Protein AF-A0A7W4QBT4-F1 (afdb_monomer)

Radius of gyration: 27.65 Å; Cα contacts (8 Å, |Δi|>4): 682; chains: 1; bounding box: 64×71×73 Å

Organism: NCBI:txid2759166

Sequence (451 aa):
MSYHVKLGWKIFASLSPQGAEKTARSNPLFNIKGGRSFLRTLGGNPRAPYEPTTVEPTKNFHSALRSSKIELGIEGKQLSFTMPFDQMQQRLQVTIGLRKYFSCICASVKLQEFSVDDLATIFEFQDLKAHKALFGIISEILAVITSGNIAKKKLSGYPKIFPVVQVTDLGVQAGDVLHSLVEILTRHPIDERDVVDSVLEKNKSHKIDSTLVLIDKQGVLSYLPPGCTRYQADGNLQRFQNASSLLEFANAIRQDIRAGLTFESRIDRIVNDAKYFLPDSISSQKMWELLVQELSMQYELEQEGKLHLSPGITAALPSQHNSVLVQQFFSKEISMGDKYNVTGQVGAVGPNSRAERNIFNQVLQQAASTIDLPALALELAMLRNSMREQATEIEHDQAVVSIGAAESAAKQQNGVDALEHLKSAGKWAFDVATTIGATIAAAAIQTAIGL

Structure (mmCIF, N/CA/C/O backbone):
data_AF-A0A7W4QBT4-F1
#
_entry.id   AF-A0A7W4QBT4-F1
#
loop_
_atom_site.group_PDB
_atom_site.id
_atom_site.type_symbol
_atom_site.label_atom_id
_atom_site.label_alt_id
_atom_site.label_comp_id
_atom_site.label_asym_id
_atom_site.label_entity_id
_atom_site.label_seq_id
_atom_site.pdbx_PDB_ins_code
_atom_site.Cartn_x
_atom_site.Cartn_y
_atom_site.Cartn_z
_atom_site.occupancy
_atom_site.B_iso_or_equiv
_atom_site.auth_seq_id
_atom_site.auth_comp_id
_atom_site.auth_asym_id
_atom_site.auth_atom_id
_atom_site.pdbx_PDB_model_num
ATOM 1 N N . MET A 1 1 ? 29.213 -5.274 -0.316 1.00 60.09 1 MET A N 1
ATOM 2 C CA . MET A 1 1 ? 28.010 -5.197 -1.171 1.00 60.09 1 MET A CA 1
ATOM 3 C C . MET A 1 1 ? 26.983 -4.519 -0.309 1.00 60.09 1 MET A C 1
ATOM 5 O O . MET A 1 1 ? 26.934 -4.913 0.833 1.00 60.09 1 MET A O 1
ATOM 9 N N . SER A 1 2 ? 26.281 -3.475 -0.727 1.00 84.50 2 SER A N 1
ATOM 10 C CA . SER A 1 2 ? 25.286 -2.871 0.163 1.00 84.50 2 SER A CA 1
ATOM 11 C C . SER A 1 2 ? 24.051 -2.488 -0.630 1.00 84.50 2 SER A C 1
ATOM 13 O O . SER A 1 2 ? 24.105 -1.674 -1.547 1.00 84.50 2 SER A O 1
ATOM 15 N N . TYR A 1 3 ? 22.931 -3.108 -0.284 1.00 92.06 3 TYR A N 1
ATOM 16 C CA . TYR A 1 3 ? 21.610 -2.690 -0.715 1.00 92.06 3 TYR A CA 1
ATOM 17 C C . TYR A 1 3 ? 21.045 -1.752 0.339 1.00 92.06 3 TYR A C 1
ATOM 19 O O . TYR A 1 3 ? 21.098 -2.067 1.529 1.00 92.06 3 TYR A O 1
ATOM 27 N N . HIS A 1 4 ? 20.462 -0.633 -0.079 1.00 94.75 4 HIS A N 1
ATOM 28 C CA . HIS A 1 4 ? 19.592 0.138 0.803 1.00 94.75 4 HIS A CA 1
ATOM 29 C C . HIS A 1 4 ? 18.168 -0.398 0.722 1.00 94.75 4 HIS A C 1
ATOM 31 O O . HIS A 1 4 ? 17.613 -0.574 -0.365 1.00 94.75 4 HIS A O 1
ATOM 37 N N . VAL A 1 5 ? 17.577 -0.656 1.884 1.00 95.88 5 VAL A N 1
ATOM 38 C CA . VAL A 1 5 ? 16.282 -1.316 2.009 1.00 95.88 5 VAL A CA 1
ATOM 39 C C . VAL A 1 5 ? 15.325 -0.430 2.787 1.00 95.88 5 VAL A C 1
ATOM 41 O O . VAL A 1 5 ? 15.594 -0.022 3.918 1.00 95.88 5 VAL A O 1
ATOM 44 N N . LYS A 1 6 ? 14.153 -0.191 2.198 1.00 97.06 6 LYS A N 1
ATOM 45 C CA . LYS A 1 6 ? 12.983 0.344 2.899 1.00 97.06 6 LYS A CA 1
ATOM 46 C C . LYS A 1 6 ? 11.958 -0.767 3.030 1.00 97.06 6 LYS A C 1
ATOM 48 O O . LYS A 1 6 ? 11.291 -1.126 2.060 1.00 97.06 6 LYS A O 1
ATOM 53 N N . LEU A 1 7 ? 11.841 -1.300 4.240 1.00 97.50 7 LEU A N 1
ATOM 54 C CA . LEU A 1 7 ? 10.907 -2.365 4.585 1.00 97.50 7 LEU A CA 1
ATOM 55 C C . LEU A 1 7 ? 9.687 -1.795 5.313 1.00 97.50 7 LEU A C 1
ATOM 57 O O . LEU A 1 7 ? 9.794 -0.946 6.200 1.00 97.50 7 LEU A O 1
ATOM 61 N N . GLY A 1 8 ? 8.512 -2.291 4.959 1.00 98.06 8 GLY A N 1
ATOM 62 C CA . GLY A 1 8 ? 7.280 -2.035 5.680 1.00 98.06 8 GLY A CA 1
ATOM 63 C C . GLY A 1 8 ? 6.274 -3.165 5.522 1.00 98.06 8 GLY A C 1
ATOM 64 O O . GLY A 1 8 ? 6.504 -4.137 4.807 1.00 98.06 8 GLY A O 1
ATOM 65 N N . TRP A 1 9 ? 5.126 -3.006 6.174 1.00 98.62 9 TRP A N 1
ATOM 66 C CA . TRP A 1 9 ? 4.024 -3.962 6.134 1.00 98.62 9 TRP A CA 1
ATOM 67 C C . TRP A 1 9 ? 2.677 -3.254 6.052 1.00 98.62 9 TRP A C 1
ATOM 69 O O . TRP A 1 9 ? 2.470 -2.202 6.663 1.00 98.62 9 TRP A O 1
ATOM 79 N N . LYS A 1 10 ? 1.738 -3.873 5.339 1.00 98.50 10 LYS A N 1
ATOM 80 C CA . LYS A 1 10 ? 0.303 -3.588 5.405 1.00 98.50 10 LYS A CA 1
ATOM 81 C C . LYS A 1 10 ? -0.363 -4.691 6.212 1.00 98.50 10 LYS A C 1
ATOM 83 O O . LYS A 1 10 ? -0.276 -5.861 5.846 1.00 98.50 10 LYS A O 1
ATOM 88 N N . ILE A 1 11 ? -0.979 -4.329 7.332 1.00 98.50 11 ILE A N 1
ATOM 89 C CA . ILE A 1 11 ? -1.461 -5.294 8.322 1.00 98.50 11 ILE A CA 1
ATOM 90 C C . ILE A 1 11 ? -2.950 -5.080 8.544 1.00 98.50 11 ILE A C 1
ATOM 92 O O . ILE A 1 11 ? -3.356 -4.041 9.058 1.00 98.50 11 ILE A O 1
ATOM 96 N N . PHE A 1 12 ? -3.755 -6.071 8.179 1.00 97.75 12 PHE A N 1
ATOM 97 C CA . PHE A 1 12 ? -5.210 -5.998 8.216 1.00 97.75 12 PHE A CA 1
ATOM 98 C C . PHE A 1 12 ? -5.781 -6.759 9.400 1.00 97.75 12 PHE A C 1
ATOM 100 O O . PHE A 1 12 ? -5.461 -7.931 9.610 1.00 97.75 12 PHE A O 1
ATOM 107 N N . ALA A 1 13 ? -6.687 -6.108 10.124 1.00 96.62 13 ALA A N 1
ATOM 108 C CA . ALA A 1 13 ? -7.496 -6.734 11.157 1.00 96.62 13 ALA A CA 1
ATOM 109 C C . ALA A 1 13 ? -8.976 -6.378 10.972 1.00 96.62 13 ALA A C 1
ATOM 111 O O . ALA A 1 13 ? -9.323 -5.230 10.687 1.00 96.62 13 ALA A O 1
ATOM 112 N N . SER A 1 14 ? -9.852 -7.368 11.146 1.00 94.12 14 SER A N 1
ATOM 113 C CA . SER A 1 14 ? -11.303 -7.172 11.087 1.00 94.12 14 SER A CA 1
ATOM 114 C C . SER A 1 14 ? -11.787 -6.318 12.256 1.00 94.12 14 SER A C 1
ATOM 116 O O . SER A 1 14 ? -11.355 -6.503 13.396 1.00 94.12 14 SER A O 1
ATOM 118 N N . LEU A 1 15 ? -12.712 -5.402 11.986 1.00 91.56 15 LEU A N 1
ATOM 119 C CA . LEU A 1 15 ? -13.362 -4.611 13.022 1.00 91.56 15 LEU A CA 1
ATOM 120 C C . LEU A 1 15 ? -14.469 -5.436 13.685 1.00 91.56 15 LEU A C 1
ATOM 122 O O . LEU A 1 15 ? -15.286 -6.057 13.010 1.00 91.56 15 LEU A O 1
ATOM 126 N N . SER A 1 16 ? -14.524 -5.424 15.019 1.00 88.69 16 SER A N 1
ATOM 127 C CA . SER A 1 16 ? -15.741 -5.846 15.723 1.00 88.69 16 SER A CA 1
ATOM 128 C C . SER A 1 16 ? -16.825 -4.768 15.582 1.00 88.69 16 SER A C 1
ATOM 130 O O . SER A 1 16 ? -16.473 -3.614 15.324 1.00 88.69 16 SER A O 1
ATOM 132 N N . PRO A 1 17 ? -18.116 -5.070 15.824 1.00 87.00 17 PRO A N 1
ATOM 133 C CA . PRO A 1 17 ? -19.173 -4.053 15.812 1.00 87.00 17 PRO A CA 1
ATOM 134 C C . PRO A 1 17 ? -18.844 -2.847 16.705 1.00 87.00 17 PRO A C 1
ATOM 136 O O . PRO A 1 17 ? -18.938 -1.699 16.277 1.00 87.00 17 PRO A O 1
ATOM 139 N N . GLN A 1 18 ? -18.327 -3.110 17.909 1.00 86.25 18 GLN A N 1
ATOM 140 C CA . GLN A 1 18 ? -17.890 -2.069 18.838 1.00 86.25 18 GLN A CA 1
ATOM 141 C C . GLN A 1 18 ? -16.691 -1.265 18.305 1.00 86.25 18 GLN A C 1
ATOM 143 O O . GLN A 1 18 ? -16.626 -0.048 18.478 1.00 86.25 18 GLN A O 1
ATOM 148 N N . GLY A 1 19 ? -15.727 -1.927 17.657 1.00 86.12 19 GLY A N 1
ATOM 149 C CA . GLY A 1 19 ? -14.591 -1.256 17.023 1.00 86.12 19 GLY A CA 1
ATOM 150 C C . GLY A 1 19 ? -15.014 -0.384 15.845 1.00 86.12 19 GLY A C 1
ATOM 151 O O . GLY A 1 19 ? -14.531 0.740 15.709 1.00 86.12 19 GLY A O 1
ATOM 152 N N . ALA A 1 20 ? -15.946 -0.863 15.021 1.00 88.31 20 ALA A N 1
ATOM 153 C CA . ALA A 1 20 ? -16.501 -0.119 13.897 1.00 88.31 20 ALA A CA 1
ATOM 154 C C . ALA A 1 20 ? -17.226 1.151 14.367 1.00 88.31 20 ALA A C 1
ATOM 156 O O . ALA A 1 20 ? -16.998 2.220 13.799 1.00 88.31 20 ALA A O 1
ATOM 157 N N . GLU A 1 21 ? -18.020 1.051 15.437 1.00 88.69 21 GLU A N 1
ATOM 158 C CA . GLU A 1 21 ? -18.704 2.185 16.064 1.00 88.69 21 GLU A CA 1
ATOM 159 C C . GLU A 1 21 ? -17.704 3.186 16.658 1.00 88.69 21 GLU A C 1
ATOM 161 O O . GLU A 1 21 ? -17.730 4.375 16.336 1.00 88.69 21 GLU A O 1
ATOM 166 N N . LYS A 1 22 ? -16.754 2.712 17.472 1.00 86.31 22 LYS A N 1
ATOM 167 C CA . LYS A 1 22 ? -15.772 3.592 18.120 1.00 86.31 22 LYS A CA 1
ATOM 168 C C . LYS A 1 22 ? -14.838 4.264 17.120 1.00 86.31 22 LYS A C 1
ATOM 170 O O . LYS A 1 22 ? -14.410 5.383 17.362 1.00 86.31 22 LYS A O 1
ATOM 175 N N . THR A 1 23 ? -14.545 3.640 15.987 1.00 86.81 23 THR A N 1
ATOM 176 C CA . THR A 1 23 ? -13.738 4.257 14.919 1.00 86.81 23 THR A CA 1
ATOM 177 C C . THR A 1 23 ? -14.572 5.029 13.893 1.00 86.81 23 THR A C 1
ATOM 179 O O . THR A 1 23 ? -14.020 5.542 12.922 1.00 86.81 23 THR A O 1
ATOM 182 N N . ALA A 1 24 ? -15.894 5.139 14.070 1.00 86.50 24 ALA A N 1
ATOM 183 C CA . ALA A 1 24 ? -16.747 5.911 13.167 1.00 86.50 24 ALA A CA 1
ATOM 184 C C . ALA A 1 24 ? -16.622 7.426 13.379 1.00 86.50 24 ALA A C 1
ATOM 186 O O . ALA A 1 24 ? -16.806 8.191 12.434 1.00 86.50 24 ALA A O 1
ATOM 187 N N . ARG A 1 25 ? -16.323 7.871 14.606 1.00 89.50 25 ARG A N 1
ATOM 188 C CA . ARG A 1 25 ? -16.220 9.289 14.980 1.00 89.50 25 ARG A CA 1
ATOM 189 C C . ARG A 1 25 ? -15.059 9.514 15.940 1.00 89.50 25 ARG A C 1
ATOM 191 O O . ARG A 1 25 ? -14.625 8.587 16.623 1.00 89.50 25 ARG A O 1
ATOM 198 N N . SER A 1 26 ? -14.573 10.753 15.998 1.00 91.19 26 SER A N 1
ATOM 199 C CA . SER A 1 26 ? -13.554 11.142 16.972 1.00 91.19 26 SER A CA 1
ATOM 200 C C . SER A 1 26 ? -14.049 10.884 18.395 1.00 91.19 26 SER A C 1
ATOM 202 O O . SER A 1 26 ? -15.203 11.152 18.726 1.00 91.19 26 SER A O 1
ATOM 204 N N . ASN A 1 27 ? -13.173 10.343 19.229 1.00 90.50 27 ASN A N 1
ATOM 205 C CA . ASN A 1 27 ? -13.460 9.941 20.596 1.00 90.50 27 ASN A CA 1
ATOM 206 C C . ASN A 1 27 ? -12.199 10.134 21.469 1.00 90.50 27 ASN A C 1
ATOM 208 O O . ASN A 1 27 ? -11.144 10.515 20.956 1.00 90.50 27 ASN A O 1
ATOM 212 N N . PRO A 1 28 ? -12.248 9.855 22.784 1.00 92.19 28 PRO A N 1
ATOM 213 C CA . PRO A 1 28 ? -11.096 10.062 23.660 1.00 92.19 28 PRO A CA 1
ATOM 214 C C . PRO A 1 28 ? -9.817 9.305 23.277 1.00 92.19 28 PRO A C 1
ATOM 216 O O . PRO A 1 28 ? -8.753 9.691 23.750 1.00 92.19 28 PRO A O 1
ATOM 219 N N . LEU A 1 29 ? -9.891 8.245 22.468 1.00 90.44 29 LEU A N 1
ATOM 220 C CA . LEU A 1 29 ? -8.773 7.421 21.991 1.00 90.44 29 LEU A CA 1
ATOM 221 C C . LEU A 1 29 ? -8.298 7.791 20.587 1.00 90.44 29 LEU A C 1
ATOM 223 O O . LEU A 1 29 ? -7.110 7.631 20.309 1.00 90.44 29 LEU A O 1
ATOM 227 N N . PHE A 1 30 ? -9.184 8.282 19.718 1.00 93.62 30 PHE A N 1
ATOM 228 C CA . PHE A 1 30 ? -8.863 8.525 18.312 1.00 93.62 30 PHE A CA 1
ATOM 229 C C . PHE A 1 30 ? -9.480 9.816 17.784 1.00 93.62 30 PHE A C 1
ATOM 231 O O . PHE A 1 30 ? -10.649 10.097 18.026 1.00 93.62 30 PHE A O 1
ATOM 238 N N . ASN A 1 31 ? -8.725 10.542 16.969 1.00 94.06 31 ASN A N 1
ATOM 239 C CA . ASN A 1 31 ? -9.251 11.551 16.064 1.00 94.06 31 ASN A CA 1
ATOM 240 C C . ASN A 1 31 ? -9.432 10.924 14.680 1.00 94.06 31 ASN A C 1
ATOM 242 O O . ASN A 1 31 ? -8.549 10.216 14.197 1.00 94.06 31 ASN A O 1
ATOM 246 N N . ILE A 1 32 ? -10.562 11.192 14.033 1.00 93.94 32 ILE A N 1
ATOM 247 C CA . ILE A 1 32 ? -10.844 10.691 12.687 1.00 93.94 32 ILE A CA 1
ATOM 248 C C . ILE A 1 32 ? -10.617 11.815 11.678 1.00 93.94 32 ILE A C 1
ATOM 250 O O . ILE A 1 32 ? -11.210 12.888 11.793 1.00 93.94 32 ILE A O 1
ATOM 254 N N . LYS A 1 33 ? -9.759 11.567 10.683 1.00 92.62 33 LYS A N 1
ATOM 255 C CA . LYS A 1 33 ? -9.517 12.477 9.553 1.00 92.62 33 LYS A CA 1
ATOM 256 C C . LYS A 1 33 ? -9.954 11.832 8.240 1.00 92.62 33 LYS A C 1
ATOM 258 O O . LYS A 1 33 ? -9.863 10.616 8.078 1.00 92.62 33 LYS A O 1
ATOM 263 N N . GLY A 1 34 ? -10.407 12.651 7.291 1.00 88.00 34 GLY A N 1
ATOM 264 C CA . GLY A 1 34 ? -10.767 12.180 5.950 1.00 88.00 34 GLY A CA 1
ATOM 265 C C . GLY A 1 34 ? -9.569 11.575 5.209 1.00 88.00 34 GLY A C 1
ATOM 266 O O . GLY A 1 34 ? -8.435 12.027 5.376 1.00 88.00 34 GLY A O 1
ATOM 267 N N . GLY A 1 35 ? -9.812 10.554 4.385 1.00 82.44 35 GLY A N 1
ATOM 268 C CA . GLY A 1 35 ? -8.770 9.829 3.648 1.00 82.44 35 GLY A CA 1
ATOM 269 C C . GLY A 1 35 ? -8.557 10.271 2.204 1.00 82.44 35 GLY A C 1
ATOM 270 O O . GLY A 1 35 ? -7.882 9.558 1.464 1.00 82.44 35 GLY A O 1
ATOM 271 N N . ARG A 1 36 ? -9.066 11.438 1.781 1.00 87.94 36 ARG A N 1
ATOM 272 C CA . ARG A 1 36 ? -8.854 11.959 0.412 1.00 87.94 36 ARG A CA 1
ATOM 273 C C . ARG A 1 36 ? -7.386 12.016 0.000 1.00 87.94 36 ARG A C 1
ATOM 275 O O . ARG A 1 36 ? -7.059 11.747 -1.150 1.00 87.94 36 ARG A O 1
ATOM 282 N N . SER A 1 37 ? -6.492 12.341 0.935 1.00 90.31 37 SER A N 1
ATOM 283 C CA . SER A 1 37 ? -5.050 12.373 0.670 1.00 90.31 37 SER A CA 1
ATOM 284 C C . SER A 1 37 ? -4.490 11.011 0.265 1.00 90.31 37 SER A C 1
ATOM 286 O O . SER A 1 37 ? -3.554 10.965 -0.520 1.00 90.31 37 SER A O 1
ATOM 288 N N . PHE A 1 38 ? -5.072 9.913 0.747 1.00 95.06 38 PHE A N 1
ATOM 289 C CA . PHE A 1 38 ? -4.678 8.566 0.345 1.00 95.06 38 PHE A CA 1
ATOM 290 C C . PHE A 1 38 ? -5.277 8.127 -0.972 1.00 95.06 38 PHE A C 1
ATOM 292 O O . PHE A 1 38 ? -4.601 7.451 -1.730 1.00 95.06 38 PHE A O 1
ATOM 299 N N . LEU A 1 39 ? -6.505 8.532 -1.293 1.00 94.56 39 LEU A N 1
ATOM 300 C CA . LEU A 1 39 ? -7.029 8.245 -2.625 1.00 94.56 39 LEU A CA 1
ATOM 301 C C . LEU A 1 39 ? -6.092 8.817 -3.702 1.00 94.56 39 LEU A C 1
ATOM 303 O O . LEU A 1 39 ? -5.764 8.138 -4.665 1.00 94.56 39 LEU A O 1
ATOM 307 N N . ARG A 1 40 ? -5.505 9.997 -3.476 1.00 93.31 40 ARG A N 1
ATOM 308 C CA . ARG A 1 40 ? -4.475 10.545 -4.377 1.00 93.31 40 ARG A CA 1
ATOM 309 C C . ARG A 1 40 ? -3.240 9.648 -4.536 1.00 93.31 40 ARG A C 1
ATOM 311 O O . ARG A 1 40 ? -2.614 9.696 -5.589 1.00 93.31 40 ARG A O 1
ATOM 318 N N . THR A 1 41 ? -2.901 8.819 -3.545 1.00 95.69 41 THR A N 1
ATOM 319 C CA . THR A 1 41 ? -1.761 7.889 -3.628 1.00 95.69 41 THR A CA 1
ATOM 320 C C . THR A 1 41 ? -2.076 6.607 -4.390 1.00 95.69 41 THR A C 1
ATOM 322 O O . THR A 1 41 ? -1.171 5.811 -4.590 1.00 95.69 41 THR A O 1
ATOM 325 N N . LEU A 1 42 ? -3.317 6.382 -4.834 1.00 95.94 42 LEU A N 1
ATOM 326 C CA . LEU A 1 42 ? -3.647 5.299 -5.773 1.00 95.94 42 LEU A CA 1
ATOM 327 C C . LEU A 1 42 ? -3.223 5.657 -7.216 1.00 95.94 42 LEU A C 1
ATOM 329 O O . LEU A 1 42 ? -2.978 4.777 -8.045 1.00 95.94 42 LEU A O 1
ATOM 333 N N . GLY A 1 43 ? -3.070 6.958 -7.490 1.00 90.69 43 GLY A N 1
ATOM 334 C CA . GLY A 1 43 ? -2.797 7.522 -8.811 1.00 90.69 43 GLY A CA 1
ATOM 335 C C . GLY A 1 43 ? -4.066 7.729 -9.642 1.00 90.69 43 GLY A C 1
ATOM 336 O O . GLY A 1 43 ? -5.124 7.199 -9.324 1.00 90.69 43 GLY A O 1
ATOM 337 N N . GLY A 1 44 ? -3.964 8.526 -10.708 1.00 83.00 44 GLY A N 1
ATOM 338 C CA . GLY A 1 44 ? -4.978 8.581 -11.767 1.00 83.00 44 GLY A CA 1
ATOM 339 C C . GLY A 1 44 ? -6.367 9.102 -11.380 1.00 83.00 44 GLY A C 1
ATOM 340 O O . GLY A 1 44 ? -7.332 8.671 -12.000 1.00 83.00 44 GLY A O 1
ATOM 341 N N . ASN A 1 45 ? -6.468 9.958 -10.352 1.00 90.50 45 ASN A N 1
ATOM 342 C CA . ASN A 1 45 ? -7.725 10.541 -9.852 1.00 90.50 45 ASN A CA 1
ATOM 343 C C . ASN A 1 45 ? -8.834 9.489 -9.614 1.00 90.50 45 ASN A C 1
ATOM 345 O O . ASN A 1 45 ? -9.823 9.427 -10.352 1.00 90.50 45 ASN A O 1
ATOM 349 N N . PRO A 1 46 ? -8.672 8.618 -8.604 1.00 94.19 46 PRO A N 1
ATOM 350 C CA . PRO A 1 46 ? -9.459 7.399 -8.515 1.00 94.19 46 PRO A CA 1
ATOM 351 C C . PRO A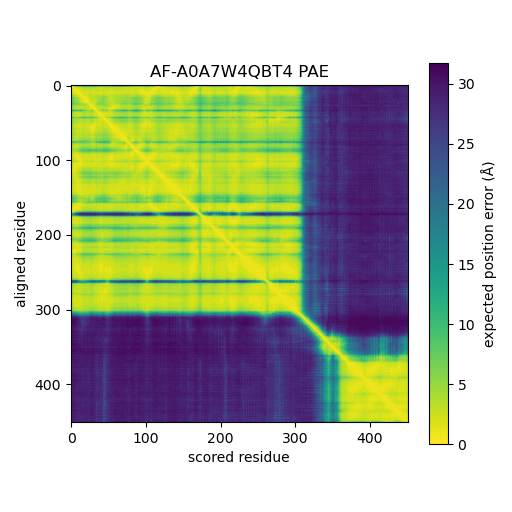 1 46 ? -10.940 7.655 -8.236 1.00 94.19 46 PRO A C 1
ATOM 353 O O . PRO A 1 46 ? -11.309 8.392 -7.318 1.00 94.19 46 PRO A O 1
ATOM 356 N N . ARG A 1 47 ? -11.800 6.920 -8.940 1.00 94.44 47 ARG A N 1
ATOM 357 C CA . ARG A 1 47 ? -13.247 6.851 -8.695 1.00 94.44 47 ARG A CA 1
ATOM 358 C C . ARG A 1 47 ? -13.565 5.778 -7.656 1.00 94.44 47 ARG A C 1
ATOM 360 O O . ARG A 1 47 ? -14.192 4.764 -7.954 1.00 94.44 47 ARG A O 1
ATOM 367 N N . ALA A 1 48 ? -13.080 5.981 -6.433 1.00 92.50 48 ALA A N 1
ATOM 368 C CA . ALA A 1 48 ? -13.254 5.019 -5.350 1.00 92.50 48 ALA A CA 1
ATOM 369 C C . ALA A 1 48 ? -14.736 4.884 -4.926 1.00 92.50 48 ALA A C 1
ATOM 371 O O . ALA A 1 48 ? -15.450 5.888 -4.877 1.00 92.50 48 ALA A O 1
ATOM 372 N N . PRO A 1 49 ? -15.207 3.671 -4.571 1.00 91.38 49 PRO A N 1
ATOM 373 C CA . PRO A 1 49 ? -16.569 3.450 -4.076 1.00 91.38 49 PRO A CA 1
ATOM 374 C C . PRO A 1 49 ? -16.822 4.165 -2.744 1.00 91.38 49 PRO A C 1
ATOM 376 O O . PRO A 1 49 ? -17.961 4.500 -2.433 1.00 91.38 49 PRO A O 1
ATOM 379 N N . TYR A 1 50 ? -15.765 4.417 -1.970 1.00 91.56 50 TYR A N 1
ATOM 380 C CA . TYR A 1 50 ? -15.819 5.161 -0.723 1.00 91.56 50 TYR A CA 1
ATOM 381 C C . TYR A 1 50 ? -14.453 5.754 -0.368 1.00 91.56 50 TYR A C 1
ATOM 383 O O . TYR A 1 50 ? -13.407 5.315 -0.854 1.00 91.56 50 TYR A O 1
ATOM 391 N N . GLU A 1 51 ? -14.461 6.746 0.521 1.00 92.25 51 GLU A N 1
ATOM 392 C CA . GLU A 1 51 ? -13.247 7.320 1.094 1.00 92.25 51 GLU A CA 1
ATOM 393 C C . GLU A 1 51 ? -12.910 6.610 2.418 1.00 92.25 51 GLU A C 1
ATOM 395 O O . GLU A 1 51 ? -13.735 6.620 3.337 1.00 92.25 51 GLU A O 1
ATOM 400 N N . PRO A 1 52 ? -11.717 6.006 2.575 1.00 94.69 52 PRO A N 1
ATOM 401 C CA . PRO A 1 52 ? -11.309 5.476 3.871 1.00 94.69 52 PRO A CA 1
ATOM 402 C C . PRO A 1 52 ? -11.044 6.619 4.860 1.00 94.69 52 PRO A C 1
ATOM 404 O O . PRO A 1 52 ? -10.885 7.775 4.464 1.00 94.69 52 PRO A O 1
ATOM 407 N N . THR A 1 53 ? -10.934 6.316 6.152 1.00 95.56 53 THR A N 1
ATOM 408 C CA . THR A 1 53 ? -10.618 7.329 7.172 1.00 95.56 53 THR A CA 1
ATOM 409 C C . THR A 1 53 ? -9.290 7.050 7.858 1.00 95.56 53 THR A C 1
ATOM 411 O O . THR A 1 53 ? -8.930 5.908 8.137 1.00 95.56 53 THR A O 1
ATOM 414 N N . THR A 1 54 ? -8.527 8.103 8.129 1.00 96.19 54 THR A N 1
ATOM 415 C CA . THR A 1 54 ? -7.302 8.009 8.927 1.00 96.19 54 THR A CA 1
ATOM 416 C C . THR A 1 54 ? -7.678 8.037 10.403 1.00 96.19 54 THR A C 1
ATOM 418 O O . THR A 1 54 ? -8.404 8.931 10.843 1.00 96.19 54 THR A O 1
ATOM 421 N N . VAL A 1 55 ? -7.167 7.069 11.164 1.00 95.50 55 VAL A N 1
ATOM 422 C CA . VAL A 1 55 ? -7.382 6.955 12.611 1.00 95.50 55 VAL A CA 1
ATOM 423 C C . VAL A 1 55 ? -6.137 7.474 13.320 1.00 95.50 55 VAL A C 1
ATOM 425 O O . VAL A 1 55 ? -5.112 6.803 13.358 1.00 95.50 55 VAL A O 1
ATOM 428 N N . GLU A 1 56 ? -6.199 8.675 13.882 1.00 94.88 56 GLU A N 1
ATOM 429 C CA . GLU A 1 56 ? -5.073 9.268 14.603 1.00 94.88 56 GLU A CA 1
ATOM 430 C C . GLU A 1 56 ? -5.208 9.040 16.108 1.00 94.88 56 GLU A C 1
ATOM 432 O O . GLU A 1 56 ? -6.143 9.561 16.719 1.00 94.88 56 GLU A O 1
ATOM 437 N N . PRO A 1 57 ? -4.293 8.301 16.751 1.00 94.56 57 PRO A N 1
ATOM 438 C CA . PRO A 1 57 ? -4.399 8.081 18.182 1.00 94.56 57 PRO A CA 1
ATOM 439 C C . PRO A 1 57 ? -4.170 9.344 19.011 1.00 94.56 57 PRO A C 1
ATOM 441 O O . PRO A 1 57 ? -3.328 10.186 18.701 1.00 94.56 57 PRO A O 1
ATOM 444 N N . THR A 1 58 ? -4.907 9.459 20.112 1.00 94.75 58 THR A N 1
ATOM 445 C CA . THR A 1 58 ? -4.780 10.565 21.064 1.00 94.75 58 THR A CA 1
ATOM 446 C C . THR A 1 58 ? -3.715 10.273 22.127 1.00 94.75 58 THR A C 1
ATOM 448 O O . THR A 1 58 ? -3.169 9.172 22.245 1.00 94.75 58 THR A O 1
ATOM 451 N N . LYS A 1 59 ? -3.469 11.257 23.000 1.00 93.56 59 LYS A N 1
ATOM 452 C CA . LYS A 1 59 ? -2.628 11.080 24.195 1.00 93.56 59 LYS A CA 1
ATOM 453 C C . LYS A 1 59 ? -3.122 9.943 25.101 1.00 93.56 59 LYS A C 1
ATOM 455 O O . LYS A 1 59 ? -2.294 9.241 25.674 1.00 93.56 59 LYS A O 1
ATOM 460 N N . ASN A 1 60 ? -4.436 9.728 25.199 1.00 92.31 60 ASN A N 1
ATOM 461 C CA . ASN A 1 60 ? -5.004 8.672 26.044 1.00 92.31 60 ASN A CA 1
ATOM 462 C C . ASN A 1 60 ? -4.678 7.285 25.492 1.00 92.31 60 ASN A C 1
ATOM 464 O O . ASN A 1 60 ? -4.286 6.402 26.250 1.00 92.31 60 ASN A O 1
ATOM 468 N N . PHE A 1 61 ? -4.762 7.115 24.170 1.00 94.19 61 PHE A N 1
ATOM 469 C CA . PHE A 1 61 ? -4.346 5.876 23.520 1.00 94.19 61 PHE A CA 1
ATOM 470 C C . PHE A 1 61 ? -2.856 5.594 23.744 1.00 94.19 61 PHE A C 1
ATOM 472 O O . PHE A 1 61 ? -2.470 4.484 24.096 1.00 94.19 61 PHE A O 1
ATOM 479 N N . HIS A 1 62 ? -1.999 6.605 23.607 1.00 93.12 62 HIS A N 1
ATOM 480 C CA . HIS A 1 62 ? -0.571 6.426 23.871 1.00 93.12 62 HIS A CA 1
ATOM 481 C C . HIS A 1 62 ? -0.263 6.120 25.340 1.00 93.12 62 HIS A C 1
ATOM 483 O O . HIS A 1 62 ? 0.638 5.330 25.615 1.00 93.12 62 HIS A O 1
ATOM 489 N N . SER A 1 63 ? -1.018 6.704 26.273 1.00 91.81 63 SER A N 1
ATOM 490 C CA . SER A 1 63 ? -0.890 6.413 27.703 1.00 91.81 63 SER A CA 1
ATOM 491 C C . SER A 1 63 ? -1.262 4.957 28.010 1.00 91.81 63 SER A C 1
ATOM 493 O O . SER A 1 63 ? -0.537 4.280 28.734 1.00 91.81 63 SER A O 1
ATOM 495 N N . ALA A 1 64 ? -2.314 4.434 27.369 1.00 91.31 64 ALA A N 1
ATOM 496 C CA . ALA A 1 64 ? -2.730 3.035 27.484 1.00 91.31 64 ALA A CA 1
ATOM 497 C C . ALA A 1 64 ? -1.647 2.020 27.064 1.00 91.31 64 ALA A C 1
ATOM 499 O O . ALA A 1 64 ? -1.539 0.950 27.659 1.00 91.31 64 ALA A O 1
ATOM 500 N N . LEU A 1 65 ? -0.821 2.367 26.073 1.00 92.75 65 LEU A N 1
ATOM 501 C CA . LEU A 1 65 ? 0.257 1.507 25.571 1.00 92.75 65 LEU A CA 1
ATOM 502 C C . LEU A 1 65 ? 1.584 1.670 26.326 1.00 92.75 65 LEU A C 1
ATOM 504 O O . LEU A 1 65 ? 2.566 1.008 25.992 1.00 92.75 65 LEU A O 1
ATOM 508 N N . ARG A 1 66 ? 1.658 2.566 27.319 1.00 92.50 66 ARG A N 1
ATOM 509 C CA . ARG A 1 66 ? 2.926 2.950 27.954 1.00 92.50 66 ARG A CA 1
ATOM 510 C C . ARG A 1 66 ? 3.639 1.772 28.614 1.00 92.50 66 ARG A C 1
ATOM 512 O O . ARG A 1 66 ? 4.839 1.623 28.410 1.00 92.50 66 ARG A O 1
ATOM 519 N N . SER A 1 67 ? 2.920 0.948 29.375 1.00 91.25 67 SER A N 1
ATOM 520 C CA . SER A 1 67 ? 3.520 -0.193 30.079 1.00 91.25 67 SER A CA 1
ATOM 521 C C . SER A 1 67 ? 4.120 -1.201 29.100 1.00 91.25 67 SER A C 1
ATOM 523 O O . SER A 1 67 ? 5.268 -1.596 29.266 1.00 91.25 67 SER A O 1
ATOM 525 N N . SER A 1 68 ? 3.394 -1.524 28.026 1.00 92.19 68 SER A N 1
ATOM 526 C CA . SER A 1 68 ? 3.872 -2.443 26.990 1.00 92.19 68 SER A CA 1
ATOM 527 C C . SER A 1 68 ? 5.066 -1.877 26.226 1.00 92.19 68 SER A C 1
ATOM 529 O O . SER A 1 68 ? 6.003 -2.599 25.921 1.00 92.19 68 SER A O 1
ATOM 531 N N . LYS A 1 69 ? 5.083 -0.566 25.946 1.00 92.19 69 LYS A N 1
ATOM 532 C CA . LYS A 1 69 ? 6.245 0.079 25.318 1.00 92.19 69 LYS A CA 1
ATOM 533 C C . LYS A 1 69 ? 7.509 -0.048 26.172 1.00 92.19 69 LYS A C 1
ATOM 535 O O . LYS A 1 69 ? 8.570 -0.313 25.620 1.00 92.19 69 LYS A O 1
ATOM 540 N N . ILE A 1 70 ? 7.393 0.125 27.491 1.00 92.50 70 ILE A N 1
ATOM 541 C CA . ILE A 1 70 ? 8.524 -0.018 28.422 1.00 92.50 70 ILE A CA 1
ATOM 542 C C . ILE A 1 70 ? 9.022 -1.466 28.435 1.00 92.50 70 ILE A C 1
ATOM 544 O O . ILE A 1 70 ? 10.219 -1.690 28.289 1.00 92.50 70 ILE A O 1
ATOM 548 N N . GLU A 1 71 ? 8.111 -2.434 28.549 1.00 93.12 71 GLU A N 1
ATOM 549 C CA . GLU A 1 71 ? 8.437 -3.868 28.536 1.00 93.12 71 GLU A CA 1
ATOM 550 C C . GLU A 1 71 ? 9.149 -4.292 27.241 1.00 93.12 71 GLU A C 1
ATOM 552 O O . GLU A 1 71 ? 10.079 -5.092 27.271 1.00 93.12 71 GLU A O 1
ATOM 557 N N . LEU A 1 72 ? 8.757 -3.705 26.108 1.00 92.12 72 LEU A N 1
ATOM 558 C CA . LEU A 1 72 ? 9.310 -4.004 24.786 1.00 92.12 72 LEU A CA 1
ATOM 559 C C . LEU A 1 72 ? 10.539 -3.152 24.410 1.00 92.12 72 LEU A C 1
ATOM 561 O O . LEU A 1 72 ? 11.004 -3.230 23.273 1.00 92.12 72 LEU A O 1
ATOM 565 N N . GLY A 1 73 ? 11.054 -2.311 25.316 1.00 91.81 73 GLY A N 1
ATOM 566 C CA . GLY A 1 73 ? 12.228 -1.464 25.056 1.00 91.81 73 GLY A CA 1
ATOM 567 C C . GLY A 1 73 ? 12.015 -0.387 23.979 1.00 91.81 73 GLY A C 1
ATOM 568 O O . GLY A 1 73 ? 12.970 0.030 23.312 1.00 91.81 73 GLY A O 1
ATOM 569 N N . ILE A 1 74 ? 10.762 0.041 23.790 1.00 93.00 74 ILE A N 1
ATOM 570 C CA . ILE A 1 74 ? 10.341 1.021 22.786 1.00 93.00 74 ILE A CA 1
ATOM 571 C C . ILE A 1 74 ? 10.484 2.440 23.341 1.00 93.00 74 ILE A C 1
ATOM 573 O O . ILE A 1 74 ? 9.872 2.807 24.347 1.00 93.00 74 ILE A O 1
ATOM 577 N N . GLU A 1 75 ? 11.207 3.283 22.613 1.00 91.06 75 GLU A N 1
ATOM 578 C CA . GLU A 1 75 ? 11.384 4.699 22.921 1.00 91.06 75 GLU A CA 1
ATOM 579 C C . GLU A 1 75 ? 10.556 5.574 21.980 1.00 91.06 75 GLU A C 1
ATOM 581 O O . GLU A 1 75 ? 10.602 5.430 20.764 1.00 91.06 75 GLU A O 1
ATOM 586 N N . GLY A 1 76 ? 9.801 6.525 22.527 1.00 87.62 76 GLY A N 1
ATOM 587 C CA . GLY A 1 76 ? 9.024 7.474 21.729 1.00 87.62 76 GLY A CA 1
ATOM 588 C C . GLY A 1 76 ? 7.564 7.576 22.157 1.00 87.62 76 GLY A C 1
ATOM 589 O O . GLY A 1 76 ? 6.918 6.617 22.594 1.00 87.62 76 GLY A O 1
ATOM 590 N N . LYS A 1 77 ? 7.019 8.789 22.038 1.00 76.50 77 LYS A N 1
ATOM 591 C CA . LYS A 1 77 ? 5.702 9.128 22.598 1.00 76.50 77 LYS A CA 1
ATOM 592 C C . LYS A 1 77 ? 4.537 8.720 21.697 1.00 76.50 77 LYS A C 1
ATOM 594 O O . LYS A 1 77 ? 3.460 8.439 22.210 1.00 76.50 77 LYS A O 1
ATOM 599 N N . GLN A 1 78 ? 4.742 8.651 20.384 1.00 89.31 78 GLN A N 1
ATOM 600 C CA . GLN A 1 78 ? 3.665 8.482 19.403 1.00 89.31 78 GLN A CA 1
ATOM 601 C C . GLN A 1 78 ? 3.772 7.141 18.660 1.00 89.31 78 GLN A C 1
ATOM 603 O O . GLN A 1 78 ? 4.432 6.215 19.138 1.00 89.31 78 GLN A O 1
ATOM 608 N N . LEU A 1 79 ? 3.069 7.013 17.531 1.00 91.19 79 LEU A N 1
ATOM 609 C CA . LEU A 1 79 ? 3.198 5.900 16.581 1.00 91.19 79 LEU A CA 1
ATOM 610 C C . LEU A 1 79 ? 4.437 6.006 15.676 1.00 91.19 79 LEU A C 1
ATOM 612 O O . LEU A 1 79 ? 4.611 5.183 14.783 1.00 91.19 79 LEU A O 1
ATOM 616 N N . SER A 1 80 ? 5.289 7.003 15.914 1.00 93.88 80 SER A N 1
ATOM 617 C CA . SER A 1 80 ? 6.677 7.001 15.472 1.00 93.88 80 SER A CA 1
ATOM 618 C C . SER A 1 80 ? 7.556 6.785 16.701 1.00 93.88 80 SER A C 1
ATOM 620 O O . SER A 1 80 ? 7.483 7.567 17.658 1.00 93.88 80 SER A O 1
ATOM 622 N N . PHE A 1 81 ? 8.289 5.679 16.724 1.00 94.69 81 PHE A N 1
ATOM 623 C CA . PHE A 1 81 ? 9.085 5.249 17.870 1.00 94.69 81 PHE A CA 1
ATOM 624 C C . PHE A 1 81 ? 10.314 4.466 17.422 1.00 94.69 81 PHE A C 1
ATOM 626 O O . PHE A 1 81 ? 10.341 3.930 16.322 1.00 94.69 81 PHE A O 1
ATOM 633 N N . THR A 1 82 ? 11.315 4.385 18.284 1.00 96.19 82 THR A N 1
ATOM 634 C CA . THR A 1 82 ? 12.561 3.658 18.055 1.00 96.19 82 THR A CA 1
ATOM 635 C C . THR A 1 82 ? 12.568 2.390 18.894 1.00 96.19 82 THR A C 1
ATOM 637 O O . THR A 1 82 ? 12.144 2.405 20.052 1.00 96.19 82 THR A O 1
ATOM 640 N N . MET A 1 83 ? 13.033 1.284 18.323 1.00 95.19 83 MET A N 1
ATOM 641 C CA . MET A 1 83 ? 13.100 0.003 19.024 1.00 95.19 83 MET A CA 1
ATOM 642 C C . MET A 1 83 ? 14.287 -0.844 18.542 1.00 95.19 83 MET A C 1
ATOM 644 O O . MET A 1 83 ? 14.782 -0.602 17.436 1.00 95.19 83 MET A O 1
ATOM 648 N N . PRO A 1 84 ? 14.778 -1.800 19.353 1.00 92.50 84 PRO A N 1
ATOM 649 C CA . PRO A 1 84 ? 15.891 -2.654 18.957 1.00 92.50 84 PRO A CA 1
ATOM 650 C C . PRO A 1 84 ? 15.454 -3.697 17.921 1.00 92.50 84 PRO A C 1
ATOM 652 O O . PRO A 1 84 ? 14.356 -4.249 18.010 1.00 92.50 84 PRO A O 1
ATOM 655 N N . PHE A 1 85 ? 16.336 -3.969 16.961 1.00 90.94 85 PHE A N 1
ATOM 656 C CA . PHE A 1 85 ? 16.237 -5.072 16.009 1.00 90.94 85 PHE A CA 1
ATOM 657 C C . PHE A 1 85 ? 17.472 -5.958 16.175 1.00 90.94 85 PHE A C 1
ATOM 659 O O . PHE A 1 85 ? 18.524 -5.676 15.601 1.00 90.94 85 PHE A O 1
ATOM 666 N N . ASP A 1 86 ? 17.344 -7.019 16.976 1.00 86.12 86 ASP A N 1
ATOM 667 C CA . ASP A 1 86 ? 18.468 -7.870 17.402 1.00 86.12 86 ASP A CA 1
ATOM 668 C C . ASP A 1 86 ? 19.236 -8.467 16.217 1.00 86.12 86 ASP A C 1
ATOM 670 O O . ASP A 1 86 ? 20.463 -8.470 16.195 1.00 86.12 86 ASP A O 1
ATOM 674 N N . GLN A 1 87 ? 18.521 -8.901 15.183 1.00 82.69 87 GLN A N 1
ATOM 675 C CA . GLN A 1 87 ? 19.101 -9.434 13.947 1.00 82.69 87 GLN A CA 1
ATOM 676 C C . GLN A 1 87 ? 20.019 -8.433 13.218 1.00 82.69 87 GLN A C 1
ATOM 678 O O . GLN A 1 87 ? 20.923 -8.845 12.506 1.00 82.69 87 GLN A O 1
ATOM 683 N N . MET A 1 88 ? 19.8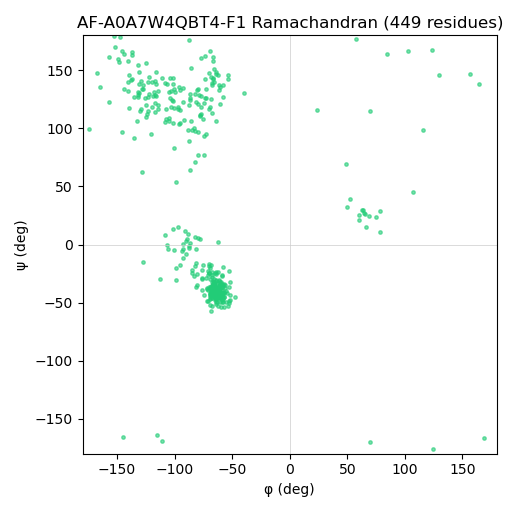11 -7.125 13.403 1.00 82.38 88 MET A N 1
ATOM 684 C CA . MET A 1 88 ? 20.635 -6.072 12.797 1.00 82.38 88 MET A CA 1
ATOM 685 C C . MET A 1 88 ? 21.579 -5.392 13.798 1.00 82.38 88 MET A C 1
ATOM 687 O O . MET A 1 88 ? 22.321 -4.494 13.412 1.00 82.38 88 MET A O 1
ATOM 691 N N . GLN A 1 89 ? 21.510 -5.753 15.086 1.00 87.88 89 GLN A N 1
ATOM 692 C CA . GLN A 1 89 ? 22.270 -5.113 16.171 1.00 87.88 89 GLN A CA 1
ATOM 693 C C . GLN A 1 89 ? 22.156 -3.574 16.176 1.00 87.88 89 GLN A C 1
ATOM 695 O O . GLN A 1 89 ? 23.079 -2.859 16.563 1.00 87.88 89 GLN A O 1
ATOM 700 N N . GLN A 1 90 ? 21.003 -3.049 15.755 1.00 90.19 90 GLN A N 1
ATOM 701 C CA . GLN A 1 90 ? 20.742 -1.613 15.678 1.00 90.19 90 GLN A CA 1
ATOM 702 C C . GLN A 1 90 ? 19.352 -1.272 16.204 1.00 90.19 90 GLN A C 1
ATOM 704 O O . GLN A 1 90 ? 18.469 -2.123 16.334 1.00 90.19 90 GLN A O 1
ATOM 709 N N . ARG A 1 91 ? 19.149 0.010 16.504 1.00 94.19 91 ARG A N 1
ATOM 710 C CA . ARG A 1 91 ? 17.836 0.558 16.843 1.00 94.19 91 ARG A CA 1
ATOM 711 C C . ARG A 1 91 ? 17.289 1.279 15.622 1.00 94.19 91 ARG A C 1
ATOM 713 O O . ARG A 1 91 ? 17.934 2.196 15.126 1.00 94.19 91 ARG A O 1
ATOM 720 N N . LEU A 1 92 ? 16.106 0.884 15.163 1.00 94.81 92 LEU A N 1
ATOM 721 C CA . LEU A 1 92 ? 15.461 1.498 14.003 1.00 94.81 92 LEU A CA 1
ATOM 722 C C . LEU A 1 92 ? 14.230 2.286 14.420 1.00 94.81 92 LEU A C 1
ATOM 724 O O . LEU A 1 92 ? 13.473 1.869 15.304 1.00 94.81 92 LEU A O 1
ATOM 728 N N . GLN A 1 93 ? 14.008 3.412 13.743 1.00 96.56 93 GLN A N 1
ATOM 729 C CA . GLN A 1 93 ? 12.739 4.115 13.824 1.00 96.56 93 GLN A CA 1
ATOM 730 C C . GLN A 1 93 ? 11.659 3.337 13.059 1.00 96.56 93 GLN A C 1
ATOM 732 O O . GLN A 1 93 ? 11.838 2.923 11.917 1.00 96.56 93 GLN A O 1
ATOM 737 N N . VAL A 1 94 ? 10.505 3.182 13.692 1.00 97.19 94 VAL A N 1
ATOM 738 C CA . VAL A 1 94 ? 9.297 2.560 13.161 1.00 97.19 94 VAL A CA 1
ATOM 739 C C . VAL A 1 94 ? 8.201 3.610 13.132 1.00 97.19 94 VAL A C 1
ATOM 741 O O . VAL A 1 94 ? 7.958 4.292 14.127 1.00 97.19 94 VAL A O 1
ATOM 744 N N . THR A 1 95 ? 7.514 3.733 12.001 1.00 97.56 95 THR A N 1
ATOM 745 C CA . THR A 1 95 ? 6.356 4.618 11.845 1.00 97.56 95 THR A CA 1
ATOM 746 C C . THR A 1 95 ? 5.122 3.807 11.487 1.00 97.56 95 THR A C 1
ATOM 748 O O . THR A 1 95 ? 5.140 3.037 10.528 1.00 97.56 95 THR A O 1
ATOM 751 N N . ILE A 1 96 ? 4.037 3.998 12.239 1.00 97.94 96 ILE A N 1
ATOM 752 C CA . ILE A 1 96 ? 2.758 3.317 12.027 1.00 97.94 96 ILE A CA 1
ATOM 753 C C . ILE A 1 96 ? 1.691 4.337 11.621 1.00 97.94 96 ILE A C 1
ATOM 755 O O . ILE A 1 96 ? 1.374 5.259 12.371 1.00 97.94 96 ILE A O 1
ATOM 759 N N . GLY A 1 97 ? 1.111 4.144 10.439 1.00 96.94 97 GLY A N 1
ATOM 760 C CA . GLY A 1 97 ? -0.110 4.813 9.998 1.00 96.94 97 GLY A CA 1
ATOM 761 C C . GLY A 1 97 ? -1.312 3.885 10.144 1.00 96.94 97 GLY A C 1
ATOM 762 O O . GLY A 1 97 ? -1.193 2.687 9.903 1.00 96.94 97 GLY A O 1
ATOM 763 N N . LEU A 1 98 ? -2.469 4.425 10.519 1.00 97.38 98 LEU A N 1
ATOM 764 C CA . LEU A 1 98 ? -3.690 3.648 10.726 1.00 97.38 98 LEU A CA 1
ATOM 765 C C . LEU A 1 98 ? -4.806 4.168 9.829 1.00 97.38 98 LEU A C 1
ATOM 767 O O . LEU A 1 98 ? -5.107 5.366 9.823 1.00 97.38 98 LEU A O 1
ATOM 771 N N . ARG A 1 99 ? -5.446 3.255 9.103 1.00 97.00 99 ARG A N 1
ATOM 772 C CA . ARG A 1 99 ? -6.536 3.585 8.194 1.00 97.00 99 ARG A CA 1
ATOM 773 C C . ARG A 1 99 ? -7.691 2.615 8.343 1.00 97.00 99 ARG A C 1
ATOM 775 O O . ARG A 1 99 ? -7.512 1.405 8.242 1.00 97.00 99 ARG A O 1
ATOM 782 N N . LYS A 1 100 ? -8.878 3.160 8.566 1.00 96.00 100 LYS A N 1
ATOM 783 C CA . LYS A 1 100 ? -10.123 2.422 8.700 1.00 96.00 100 LYS A CA 1
ATOM 784 C C . LYS A 1 100 ? -10.851 2.376 7.357 1.00 96.00 100 LYS A C 1
ATOM 786 O O . LYS A 1 100 ? -11.002 3.393 6.679 1.00 96.00 100 LYS A O 1
ATOM 791 N N . TYR A 1 101 ? -11.295 1.177 7.024 1.00 95.00 101 TYR A N 1
ATOM 792 C CA . TYR A 1 101 ? -12.198 0.846 5.930 1.00 95.00 101 TYR A CA 1
ATOM 793 C C . TYR A 1 101 ? -13.543 0.406 6.534 1.00 95.00 101 TYR A C 1
ATOM 795 O O . TYR A 1 101 ? -13.771 0.596 7.734 1.00 95.00 101 TYR A O 1
ATOM 803 N N . PHE A 1 102 ? -14.462 -0.147 5.745 1.00 90.75 102 PHE A N 1
ATOM 804 C CA . PHE A 1 102 ? -15.767 -0.540 6.277 1.00 90.75 102 PHE A CA 1
ATOM 805 C C . PHE A 1 102 ? -15.679 -1.726 7.242 1.00 90.75 102 PHE A C 1
ATOM 807 O O . PHE A 1 102 ? -16.065 -1.592 8.405 1.00 90.75 102 PHE A O 1
ATOM 814 N N . SER A 1 103 ? -15.132 -2.857 6.793 1.00 92.06 103 SER A N 1
ATOM 815 C CA . SER A 1 103 ? -15.035 -4.085 7.600 1.00 92.06 103 SER A CA 1
ATOM 816 C C . SER A 1 103 ? -13.723 -4.235 8.377 1.00 92.06 103 SER A C 1
ATOM 818 O O . SER A 1 103 ? -13.604 -5.113 9.240 1.00 92.06 103 SER A O 1
ATOM 820 N N . CYS A 1 104 ? -12.712 -3.411 8.090 1.00 95.44 104 CYS A N 1
ATOM 821 C CA . CYS A 1 104 ? -11.359 -3.630 8.595 1.00 95.44 104 CYS A CA 1
ATOM 822 C C . CYS A 1 104 ? -10.584 -2.350 8.907 1.00 95.44 104 CYS A C 1
ATOM 824 O O . CYS A 1 104 ? -10.924 -1.246 8.482 1.00 95.44 104 CYS A O 1
ATOM 826 N N . ILE A 1 105 ? -9.477 -2.526 9.624 1.00 97.00 105 ILE A N 1
ATOM 827 C CA . ILE A 1 105 ? -8.426 -1.526 9.782 1.00 97.00 105 ILE A CA 1
ATOM 828 C C . ILE A 1 105 ? -7.126 -2.043 9.167 1.00 97.00 105 ILE A C 1
ATOM 830 O O . ILE A 1 105 ? -6.772 -3.208 9.351 1.00 97.00 105 ILE A O 1
ATOM 834 N N . CYS A 1 106 ? -6.413 -1.165 8.466 1.00 98.12 106 CYS A N 1
ATOM 835 C CA . CYS A 1 106 ? -5.042 -1.382 8.032 1.00 98.12 106 CYS A CA 1
ATOM 836 C C . CYS A 1 106 ? -4.079 -0.584 8.919 1.00 98.12 106 CYS A C 1
ATOM 838 O O . CYS A 1 106 ? -4.206 0.639 9.043 1.00 98.12 106 CYS A O 1
ATOM 840 N N . ALA A 1 107 ? -3.088 -1.262 9.496 1.00 98.38 107 ALA A N 1
ATOM 841 C CA . ALA A 1 107 ? -1.878 -0.636 10.007 1.00 98.38 107 ALA A CA 1
ATOM 842 C C . ALA A 1 107 ? -0.777 -0.705 8.940 1.00 98.38 107 ALA A C 1
ATOM 844 O O . ALA A 1 107 ? -0.311 -1.784 8.577 1.00 98.38 107 ALA A O 1
ATOM 845 N N . SER A 1 108 ? -0.354 0.459 8.449 1.00 98.31 108 SER A N 1
ATOM 846 C CA . SER A 1 108 ? 0.802 0.604 7.569 1.00 98.31 108 SER A CA 1
ATOM 847 C C . SER A 1 108 ? 2.034 0.883 8.419 1.00 98.31 108 SER A C 1
ATOM 849 O O . SER A 1 108 ? 2.198 1.989 8.928 1.00 98.31 108 SER A O 1
ATOM 851 N N . VAL A 1 109 ? 2.908 -0.104 8.542 1.00 98.38 109 VAL A N 1
ATOM 852 C CA . VAL A 1 109 ? 4.148 -0.025 9.320 1.00 98.38 109 VAL A CA 1
ATOM 853 C C . VAL A 1 109 ? 5.309 0.214 8.366 1.00 98.38 109 VAL A C 1
ATOM 855 O O . VAL A 1 109 ? 5.384 -0.437 7.329 1.00 98.38 109 VAL A O 1
ATOM 858 N N . LYS A 1 110 ? 6.196 1.154 8.682 1.00 97.94 110 LYS A N 1
ATOM 859 C CA . LYS A 1 110 ? 7.393 1.468 7.894 1.00 97.94 110 LYS A CA 1
ATOM 860 C C . LYS A 1 110 ? 8.603 1.518 8.812 1.00 97.94 110 LYS A C 1
ATOM 862 O O . LYS A 1 110 ? 8.544 2.199 9.837 1.00 97.94 110 LYS A O 1
ATOM 867 N N . LEU A 1 111 ? 9.671 0.831 8.434 1.00 96.75 111 LEU A N 1
ATOM 868 C CA . LEU A 1 111 ? 10.973 0.969 9.069 1.00 96.75 111 LEU A CA 1
ATOM 869 C C . LEU A 1 111 ? 11.748 2.122 8.437 1.00 96.75 111 LEU A C 1
ATOM 871 O O . LEU A 1 111 ? 11.561 2.455 7.263 1.00 96.75 111 LEU A O 1
ATOM 875 N N . GLN A 1 112 ? 12.624 2.718 9.236 1.00 95.88 112 GLN A N 1
ATOM 876 C CA . GLN A 1 112 ? 13.733 3.519 8.746 1.00 95.88 112 GLN A CA 1
ATOM 877 C C . GLN A 1 112 ? 14.552 2.704 7.744 1.00 95.88 112 GLN A C 1
ATOM 879 O O . GLN A 1 112 ? 14.677 1.490 7.877 1.00 95.88 112 GLN A O 1
ATOM 884 N N . GLU A 1 113 ? 15.091 3.389 6.743 1.00 95.50 113 GLU A N 1
ATOM 885 C CA . GLU A 1 113 ? 15.989 2.789 5.764 1.00 95.50 113 GLU A CA 1
ATOM 886 C C . GLU A 1 113 ? 17.244 2.228 6.441 1.00 95.50 113 GLU A C 1
ATOM 888 O O . GLU A 1 113 ? 17.828 2.873 7.313 1.00 95.50 113 GLU A O 1
ATOM 893 N N . PHE A 1 114 ? 17.642 1.024 6.040 1.00 94.44 114 PHE A N 1
ATOM 894 C CA . PHE A 1 114 ? 18.837 0.341 6.532 1.00 94.44 114 PHE A CA 1
ATOM 895 C C . PHE A 1 114 ? 19.597 -0.302 5.373 1.00 94.44 114 PHE A C 1
ATOM 897 O O . PHE A 1 114 ? 19.073 -0.422 4.264 1.00 94.44 114 PHE A O 1
ATOM 904 N N . SER A 1 115 ? 20.838 -0.706 5.629 1.00 92.94 115 SER A N 1
ATOM 905 C CA . SER A 1 115 ? 21.671 -1.397 4.646 1.00 92.94 115 SER A CA 1
ATOM 906 C C . SER A 1 115 ? 21.750 -2.887 4.950 1.00 92.94 115 SER A C 1
ATOM 908 O O . SER A 1 115 ? 21.816 -3.271 6.117 1.00 92.94 115 SER A O 1
ATOM 910 N N . VAL A 1 116 ? 21.778 -3.709 3.905 1.00 91.44 116 VAL A N 1
ATOM 911 C CA . VAL A 1 116 ? 22.092 -5.142 3.995 1.00 91.44 116 VAL A CA 1
ATOM 912 C C . VAL A 1 116 ? 23.131 -5.506 2.955 1.00 91.44 116 VAL A C 1
ATOM 914 O O . VAL 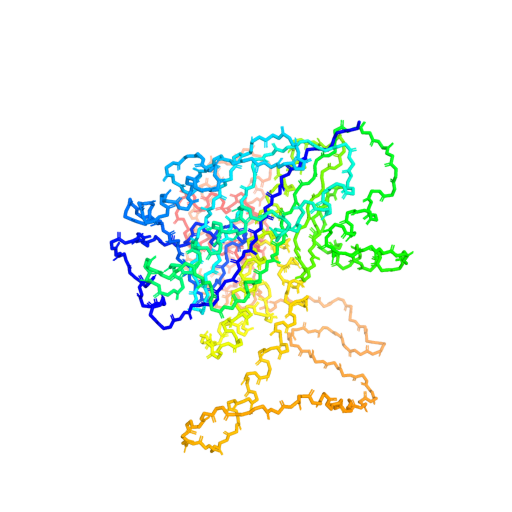A 1 116 ? 23.142 -4.929 1.866 1.00 91.44 116 VAL A O 1
ATOM 917 N N . ASP A 1 117 ? 23.972 -6.482 3.277 1.00 89.00 117 ASP A N 1
ATOM 918 C CA . ASP A 1 117 ? 25.005 -6.926 2.346 1.00 89.00 117 ASP A CA 1
ATOM 919 C C . ASP A 1 117 ? 24.499 -7.972 1.344 1.00 89.00 117 ASP A C 1
ATOM 921 O O . ASP A 1 117 ? 25.061 -8.106 0.257 1.00 89.00 117 ASP A O 1
ATOM 925 N N . ASP A 1 118 ? 23.407 -8.660 1.686 1.00 88.31 118 ASP A N 1
ATOM 926 C CA . ASP A 1 118 ? 22.815 -9.749 0.913 1.00 88.31 118 ASP A CA 1
ATOM 927 C C . ASP A 1 118 ? 21.283 -9.625 0.851 1.00 88.31 118 ASP A C 1
ATOM 929 O O . ASP A 1 118 ? 20.627 -9.261 1.830 1.00 88.31 118 ASP A O 1
ATOM 933 N N . LEU A 1 119 ? 20.702 -9.960 -0.301 1.00 89.44 119 LEU A N 1
ATOM 934 C CA . LEU A 1 119 ? 19.258 -9.984 -0.520 1.00 89.44 119 LEU A CA 1
ATOM 935 C C . LEU A 1 119 ? 18.568 -11.085 0.297 1.00 89.44 119 LEU A C 1
ATOM 937 O O . LEU A 1 119 ? 17.452 -10.856 0.765 1.00 89.44 119 LEU A O 1
ATOM 941 N N . ALA A 1 120 ? 19.222 -12.226 0.555 1.00 87.81 120 ALA A N 1
ATOM 942 C CA . ALA A 1 120 ? 18.638 -13.296 1.378 1.00 87.81 120 ALA A CA 1
ATOM 943 C C . ALA A 1 120 ? 18.295 -12.808 2.797 1.00 87.81 120 ALA A C 1
ATOM 945 O O . ALA A 1 120 ? 17.275 -13.176 3.377 1.00 87.81 120 ALA A O 1
ATOM 946 N N . THR A 1 121 ? 19.086 -11.869 3.313 1.00 89.12 121 THR A N 1
ATOM 947 C CA . THR A 1 121 ? 18.839 -11.208 4.598 1.00 89.12 121 THR A CA 1
ATOM 948 C C . THR A 1 121 ? 17.476 -10.489 4.627 1.00 89.12 121 THR A C 1
ATOM 950 O O . THR A 1 121 ? 16.787 -10.467 5.648 1.00 89.12 121 THR A O 1
ATOM 953 N N . ILE A 1 122 ? 17.030 -9.921 3.498 1.00 91.75 122 ILE A N 1
ATOM 954 C CA . ILE A 1 122 ? 15.728 -9.239 3.390 1.00 91.75 122 ILE A CA 1
ATOM 955 C C . ILE A 1 122 ? 14.576 -10.230 3.572 1.00 91.75 122 ILE A C 1
ATOM 957 O O . ILE A 1 122 ? 13.576 -9.886 4.205 1.00 91.75 122 ILE A O 1
ATOM 961 N N . PHE A 1 123 ? 14.718 -11.447 3.041 1.00 87.19 123 PHE A N 1
ATOM 962 C CA . PHE A 1 123 ? 13.705 -12.499 3.127 1.00 87.19 123 PHE A CA 1
ATOM 963 C C . PHE A 1 123 ? 13.365 -12.827 4.586 1.00 87.19 123 PHE A C 1
ATOM 965 O O . PHE A 1 123 ? 12.194 -12.842 4.969 1.00 87.19 123 PHE A O 1
ATOM 972 N N . GLU A 1 124 ? 14.385 -12.993 5.430 1.00 86.06 124 GLU A N 1
ATOM 973 C CA . GLU A 1 124 ? 14.207 -13.229 6.867 1.00 86.06 124 GLU A CA 1
ATOM 974 C C . GLU A 1 124 ? 13.559 -12.026 7.563 1.00 86.06 124 GLU A C 1
ATOM 976 O O . GLU A 1 124 ? 12.669 -12.176 8.406 1.00 86.06 124 GLU A O 1
ATOM 981 N N . PHE A 1 125 ? 13.956 -10.811 7.174 1.00 91.00 125 PHE A N 1
ATOM 982 C CA . PHE A 1 125 ? 13.454 -9.588 7.790 1.00 91.00 125 PHE A CA 1
ATOM 983 C C . PHE A 1 125 ? 11.982 -9.307 7.518 1.00 91.00 125 PHE A C 1
ATOM 985 O O . PHE A 1 125 ? 11.329 -8.672 8.349 1.00 91.00 125 PHE A O 1
ATOM 992 N N . GLN A 1 126 ? 11.442 -9.769 6.394 1.00 93.75 126 GLN A N 1
ATOM 993 C CA . GLN A 1 126 ? 10.042 -9.556 6.042 1.00 93.75 126 GLN A CA 1
ATOM 994 C C . GLN A 1 126 ? 9.055 -10.318 6.932 1.00 93.75 126 GLN A C 1
ATOM 996 O O . GLN A 1 126 ? 7.877 -9.934 6.973 1.00 93.75 126 GLN A O 1
ATOM 1001 N N . ASP A 1 127 ? 9.475 -11.372 7.642 1.00 93.25 127 ASP A N 1
ATOM 1002 C CA . ASP A 1 127 ? 8.581 -12.050 8.578 1.00 93.25 127 ASP A CA 1
ATOM 1003 C C . ASP A 1 127 ? 8.385 -11.215 9.845 1.00 93.25 127 ASP A C 1
ATOM 1005 O O . ASP A 1 127 ? 9.106 -11.327 10.835 1.00 93.25 127 ASP A O 1
ATOM 1009 N N . LEU A 1 128 ? 7.329 -10.402 9.839 1.00 94.56 128 LEU A N 1
ATOM 1010 C CA . LEU A 1 128 ? 6.952 -9.579 10.981 1.00 94.56 128 LEU A CA 1
ATOM 1011 C C . LEU A 1 128 ? 6.835 -10.389 12.283 1.00 94.56 128 LEU A C 1
ATOM 1013 O O . LEU A 1 128 ? 7.120 -9.852 13.349 1.00 94.56 128 LEU A O 1
ATOM 1017 N N . LYS A 1 129 ? 6.420 -11.662 12.223 1.00 92.62 129 LYS A N 1
ATOM 1018 C CA . LYS A 1 129 ? 6.230 -12.495 13.421 1.00 92.62 129 LYS A CA 1
ATOM 1019 C C . LYS A 1 129 ? 7.552 -12.893 14.077 1.00 92.62 129 LYS A C 1
ATOM 1021 O O . LYS A 1 129 ? 7.562 -13.116 15.288 1.00 92.62 129 LYS A O 1
ATOM 1026 N N . ALA A 1 130 ? 8.643 -12.947 13.313 1.00 92.12 130 ALA A N 1
ATOM 1027 C CA . ALA A 1 130 ? 9.984 -13.147 13.854 1.00 92.12 130 ALA A CA 1
ATOM 1028 C C . ALA A 1 130 ? 10.400 -11.966 14.754 1.00 92.12 130 ALA A C 1
ATOM 1030 O O . ALA A 1 130 ? 11.050 -12.157 15.784 1.00 92.12 130 ALA A O 1
ATOM 1031 N N . HIS A 1 131 ? 9.912 -10.757 14.452 1.00 92.69 131 HIS A N 1
ATOM 1032 C CA . HIS A 1 131 ? 10.125 -9.538 15.240 1.00 92.69 131 HIS A CA 1
ATOM 1033 C C . HIS A 1 131 ? 9.160 -9.445 16.427 1.00 92.69 131 HIS A C 1
ATOM 1035 O O . HIS A 1 131 ? 8.250 -8.614 16.444 1.00 92.69 131 HIS A O 1
ATOM 1041 N N . LYS A 1 132 ? 9.350 -10.293 17.447 1.00 92.50 132 LYS A N 1
ATOM 1042 C CA . LYS A 1 132 ? 8.420 -10.449 18.589 1.00 92.50 132 LYS A CA 1
ATOM 1043 C C . LYS A 1 132 ? 7.971 -9.128 19.221 1.00 92.50 132 LYS A C 1
ATOM 1045 O O . LYS A 1 132 ? 6.779 -8.952 19.470 1.00 92.50 132 LYS A O 1
ATOM 1050 N N . ALA A 1 133 ? 8.896 -8.197 19.458 1.00 93.56 133 ALA A N 1
ATOM 1051 C CA . ALA A 1 133 ? 8.569 -6.909 20.065 1.00 93.56 133 ALA A CA 1
ATOM 1052 C C . ALA A 1 133 ? 7.709 -6.029 19.141 1.00 93.56 133 ALA A C 1
ATOM 1054 O O . ALA A 1 133 ? 6.707 -5.460 19.579 1.00 93.56 133 ALA A O 1
ATOM 1055 N N . LEU A 1 134 ? 8.043 -5.974 17.848 1.00 95.56 134 LEU A N 1
ATOM 1056 C CA . LEU A 1 134 ? 7.315 -5.171 16.868 1.00 95.56 134 LEU A CA 1
ATOM 1057 C C . LEU A 1 134 ? 5.923 -5.764 16.625 1.00 95.56 134 LEU A C 1
ATOM 1059 O O . LEU A 1 134 ? 4.914 -5.059 16.675 1.00 95.56 134 LEU A O 1
ATOM 1063 N N . PHE A 1 135 ? 5.854 -7.079 16.427 1.00 95.44 135 PHE A N 1
ATOM 1064 C CA . PHE A 1 135 ? 4.594 -7.790 16.268 1.00 95.44 135 PHE A CA 1
ATOM 1065 C C . PHE A 1 135 ? 3.706 -7.670 17.510 1.00 95.44 135 PHE A C 1
ATOM 1067 O O . PHE A 1 135 ? 2.496 -7.474 17.377 1.00 95.44 135 PHE A O 1
ATOM 1074 N N . GLY A 1 136 ? 4.294 -7.732 18.709 1.00 94.62 136 GLY A N 1
ATOM 1075 C CA . GLY A 1 136 ? 3.595 -7.559 19.980 1.00 94.62 136 GLY A CA 1
ATOM 1076 C C . GLY A 1 136 ? 2.918 -6.195 20.089 1.00 94.62 136 GLY A C 1
ATOM 1077 O O . GLY A 1 136 ? 1.703 -6.130 20.288 1.00 94.62 136 GLY A O 1
ATOM 1078 N N . ILE A 1 137 ? 3.666 -5.103 19.875 1.00 95.50 137 ILE A N 1
ATOM 1079 C CA . ILE A 1 137 ? 3.097 -3.751 19.981 1.00 95.50 137 ILE A CA 1
ATOM 1080 C C . ILE A 1 137 ? 2.057 -3.470 18.889 1.00 95.50 137 ILE A C 1
ATOM 1082 O O . ILE A 1 137 ? 1.024 -2.864 19.173 1.00 95.50 137 ILE A O 1
ATOM 1086 N N . ILE A 1 138 ? 2.270 -3.945 17.655 1.00 96.75 138 ILE A N 1
ATOM 1087 C CA . ILE A 1 138 ? 1.283 -3.812 16.571 1.00 96.75 138 ILE A CA 1
ATOM 1088 C C . ILE A 1 138 ? 0.006 -4.584 16.910 1.00 96.75 138 ILE A C 1
ATOM 1090 O O . ILE A 1 138 ? -1.096 -4.072 16.710 1.00 96.75 138 ILE A O 1
ATOM 1094 N N . SER A 1 139 ? 0.144 -5.803 17.432 1.00 96.00 139 SER A N 1
ATOM 1095 C CA . SER A 1 139 ? -0.998 -6.630 17.819 1.00 96.00 139 SER A CA 1
ATOM 1096 C C . SER A 1 139 ? -1.818 -5.964 18.918 1.00 96.00 139 SER A C 1
ATOM 1098 O O . SER A 1 139 ? -3.042 -5.941 18.829 1.00 96.00 139 SER A O 1
ATOM 1100 N N . GLU A 1 140 ? -1.168 -5.359 19.915 1.00 95.69 140 GLU A N 1
ATOM 1101 C CA . GLU A 1 140 ? -1.857 -4.609 20.967 1.00 95.69 140 GLU A CA 1
ATOM 1102 C C . GLU A 1 140 ? -2.563 -3.361 20.416 1.00 95.69 140 GLU A C 1
ATOM 1104 O O . GLU A 1 140 ? -3.738 -3.143 20.713 1.00 95.69 140 GLU A O 1
ATOM 1109 N N . ILE A 1 141 ? -1.893 -2.584 19.554 1.00 95.88 141 ILE A N 1
ATOM 1110 C CA . ILE A 1 141 ? -2.487 -1.426 18.865 1.00 95.88 141 ILE A CA 1
ATOM 1111 C C . ILE A 1 141 ? -3.769 -1.846 18.138 1.00 95.88 141 ILE A C 1
ATOM 1113 O O . ILE A 1 141 ? -4.831 -1.256 18.347 1.00 95.88 141 ILE A O 1
ATOM 1117 N N . LEU A 1 142 ? -3.688 -2.888 17.309 1.00 96.56 142 LEU A N 1
ATOM 1118 C CA . LEU A 1 142 ? -4.826 -3.377 16.540 1.00 96.56 142 LEU A CA 1
ATOM 1119 C C . LEU A 1 142 ? -5.915 -3.965 17.448 1.00 96.56 142 LEU A C 1
ATOM 1121 O O . LEU A 1 142 ? -7.094 -3.760 17.172 1.00 96.56 142 LEU A O 1
ATOM 1125 N N . ALA A 1 143 ? -5.567 -4.645 18.543 1.00 95.31 143 ALA A N 1
ATOM 1126 C CA . ALA A 1 143 ? -6.535 -5.183 19.502 1.00 95.31 143 ALA A CA 1
ATOM 1127 C C . ALA A 1 143 ? -7.363 -4.079 20.172 1.00 95.31 143 ALA A C 1
ATOM 1129 O O . ALA A 1 143 ? -8.595 -4.178 20.238 1.00 95.31 143 ALA A O 1
ATOM 1130 N N . VAL A 1 144 ? -6.707 -2.999 20.605 1.00 93.62 144 VAL A N 1
ATOM 1131 C CA . VAL A 1 144 ? -7.383 -1.843 21.204 1.00 93.62 144 VAL A CA 1
ATOM 1132 C C . VAL A 1 144 ? -8.290 -1.166 20.182 1.00 93.62 144 VAL A C 1
ATOM 1134 O O . VAL A 1 144 ? -9.420 -0.825 20.518 1.00 93.62 144 VAL A O 1
ATOM 1137 N N . ILE A 1 145 ? -7.852 -1.003 18.929 1.00 93.25 145 ILE A N 1
ATOM 1138 C CA . ILE A 1 145 ? -8.665 -0.326 17.908 1.00 93.25 145 ILE A CA 1
ATOM 1139 C C . ILE A 1 145 ? -9.858 -1.185 17.470 1.00 93.25 145 ILE A C 1
ATOM 1141 O O . ILE A 1 145 ? -10.994 -0.715 17.462 1.00 93.25 145 ILE A O 1
ATOM 1145 N N . THR A 1 146 ? -9.620 -2.455 17.146 1.00 92.69 146 THR A N 1
ATOM 1146 C CA . THR A 1 146 ? -10.655 -3.367 16.627 1.00 92.69 146 THR A CA 1
ATOM 1147 C C . THR A 1 146 ? -11.725 -3.712 17.655 1.00 92.69 146 THR A C 1
ATOM 1149 O O . THR A 1 146 ? -12.840 -4.053 17.266 1.00 92.69 146 THR A O 1
ATOM 1152 N N . SER A 1 147 ? -11.426 -3.606 18.953 1.00 89.25 147 SER A N 1
ATOM 1153 C CA . SER A 1 147 ? -12.411 -3.737 20.038 1.00 89.25 147 SER A CA 1
ATOM 1154 C C . SER A 1 147 ? -12.919 -2.404 20.580 1.00 89.25 147 SER A C 1
ATOM 1156 O O . SER A 1 147 ? -13.947 -2.349 21.249 1.00 89.25 147 SER A O 1
ATOM 1158 N N . GLY A 1 148 ? -12.167 -1.330 20.353 1.00 84.31 148 GLY A N 1
ATOM 1159 C CA . GLY A 1 148 ? -12.351 -0.044 21.006 1.00 84.31 148 GLY A CA 1
ATOM 1160 C C . GLY A 1 148 ? -12.222 -0.097 22.536 1.00 84.31 148 GLY A C 1
ATOM 1161 O O . GLY A 1 148 ? -12.753 0.777 23.225 1.00 84.31 148 GLY A O 1
ATOM 1162 N N . ASN A 1 149 ? -11.566 -1.117 23.095 1.00 87.69 149 ASN A N 1
ATOM 1163 C CA . ASN A 1 149 ? -11.353 -1.272 24.531 1.00 87.69 149 ASN A CA 1
ATOM 1164 C C . ASN A 1 149 ? -9.853 -1.301 24.849 1.00 87.69 149 ASN A C 1
ATOM 1166 O O . ASN A 1 149 ? -9.146 -2.218 24.444 1.00 87.69 149 ASN A O 1
ATOM 1170 N N . ILE A 1 150 ? -9.391 -0.329 25.641 1.00 88.62 150 ILE A N 1
ATOM 1171 C CA . ILE A 1 150 ? -7.999 -0.223 26.105 1.00 88.62 150 ILE A CA 1
ATOM 1172 C C . ILE A 1 150 ? -7.539 -1.475 26.865 1.00 88.62 150 ILE A C 1
ATOM 1174 O O . ILE A 1 150 ? -6.377 -1.859 26.776 1.00 88.62 150 ILE A O 1
ATOM 1178 N N . ALA A 1 151 ? -8.436 -2.130 27.604 1.00 87.88 151 ALA A N 1
ATOM 1179 C CA . ALA A 1 151 ? -8.083 -3.324 28.365 1.00 87.88 151 ALA A CA 1
ATOM 1180 C C . ALA A 1 151 ? -7.790 -4.534 27.459 1.00 87.88 151 ALA A C 1
ATOM 1182 O O . ALA A 1 151 ? -7.163 -5.500 27.896 1.00 87.88 151 ALA A O 1
ATOM 1183 N N . LYS A 1 152 ? -8.235 -4.512 26.195 1.00 87.75 152 LYS A N 1
ATOM 1184 C CA . LYS A 1 152 ? -8.062 -5.637 25.279 1.00 87.75 152 LYS A CA 1
ATOM 1185 C C . LYS A 1 152 ? -6.727 -5.531 24.545 1.00 87.75 152 LYS A C 1
ATOM 1187 O O . LYS A 1 152 ? -6.615 -4.866 23.523 1.00 87.75 152 LYS A O 1
ATOM 1192 N N . LYS A 1 153 ? -5.735 -6.267 25.047 1.00 86.12 153 LYS A N 1
ATOM 1193 C CA . LYS A 1 153 ? -4.378 -6.315 24.473 1.00 86.12 153 LYS A CA 1
ATOM 1194 C C . LYS A 1 153 ? -4.140 -7.446 23.470 1.00 86.12 153 LYS A C 1
ATOM 1196 O O . LYS A 1 153 ? -3.075 -7.523 22.870 1.00 86.12 153 LYS A O 1
ATOM 1201 N N . LYS A 1 154 ? -5.114 -8.343 23.291 1.00 90.44 154 LYS A N 1
ATOM 1202 C CA . LYS A 1 154 ? -5.015 -9.496 22.384 1.00 90.44 154 LYS A CA 1
ATOM 1203 C C . LYS A 1 154 ? -6.008 -9.379 21.236 1.00 90.44 154 LYS A C 1
ATOM 1205 O O . LYS A 1 154 ? -7.196 -9.120 21.454 1.00 90.44 154 LYS A O 1
ATOM 1210 N N . LEU A 1 155 ? -5.512 -9.602 20.023 1.00 90.38 155 LEU A N 1
ATOM 1211 C CA . LEU A 1 155 ? -6.332 -9.680 18.821 1.00 90.38 155 LEU A CA 1
ATOM 1212 C C . LEU A 1 155 ? -7.245 -10.909 18.867 1.00 90.38 155 LEU A C 1
ATOM 1214 O O . LEU A 1 155 ? -6.841 -11.966 19.345 1.00 90.38 155 LEU A O 1
ATOM 1218 N N . SER A 1 156 ? -8.476 -10.778 18.367 1.00 83.12 156 SER A N 1
ATOM 1219 C CA . SER A 1 156 ? -9.422 -11.902 18.287 1.00 83.12 156 SER A CA 1
ATOM 1220 C C . SER A 1 156 ? -9.102 -12.893 17.168 1.00 83.12 156 SER A C 1
ATOM 1222 O O . SER A 1 156 ? -9.599 -14.011 17.201 1.00 83.12 156 SER A O 1
ATOM 1224 N N . GLY A 1 157 ? -8.292 -12.501 16.186 1.00 86.62 157 GLY A N 1
ATOM 1225 C CA . GLY A 1 157 ? -7.852 -13.371 15.101 1.00 86.62 157 GLY A CA 1
ATOM 1226 C C . GLY A 1 157 ? -6.487 -12.952 14.572 1.00 86.62 157 GLY A C 1
ATOM 1227 O O . GLY A 1 157 ? -5.975 -11.885 14.919 1.00 86.62 157 GLY A O 1
ATOM 1228 N N . TYR A 1 158 ? -5.893 -13.797 13.733 1.00 89.00 158 TYR A N 1
ATOM 1229 C CA . TYR A 1 158 ? -4.603 -13.492 13.125 1.00 89.00 158 TYR A CA 1
ATOM 1230 C C . TYR A 1 158 ? -4.757 -12.403 12.060 1.00 89.00 158 TYR A C 1
ATOM 1232 O O . TYR A 1 158 ? -5.575 -12.562 11.149 1.00 89.00 158 TYR A O 1
ATOM 1240 N N . PRO A 1 159 ? -3.981 -11.309 12.144 1.00 95.06 159 PRO A N 1
ATOM 1241 C CA . PRO A 1 159 ? -4.018 -10.287 11.117 1.00 95.06 159 PRO A CA 1
ATOM 1242 C C . PRO A 1 159 ? -3.393 -10.818 9.823 1.00 95.06 159 PRO A C 1
ATOM 1244 O O . PRO A 1 159 ? -2.445 -11.610 9.853 1.00 95.06 159 PRO A O 1
ATOM 1247 N N . LYS A 1 160 ? -3.899 -10.353 8.679 1.00 96.75 160 LYS A N 1
ATOM 1248 C CA . LYS A 1 160 ? -3.243 -10.588 7.386 1.00 96.75 160 LYS A CA 1
ATOM 1249 C C . LYS A 1 160 ? -2.111 -9.581 7.227 1.00 96.75 160 LYS A C 1
ATOM 1251 O O . LYS A 1 160 ? -2.316 -8.401 7.495 1.00 96.75 160 LYS A O 1
ATOM 1256 N N . ILE A 1 161 ? -0.934 -10.039 6.818 1.00 97.81 161 ILE A N 1
ATOM 1257 C CA . ILE A 1 161 ? 0.287 -9.230 6.758 1.00 97.81 161 ILE A CA 1
ATOM 1258 C C . ILE A 1 161 ? 0.844 -9.318 5.345 1.00 97.81 161 ILE A C 1
ATOM 1260 O O . ILE A 1 161 ? 1.104 -10.420 4.868 1.00 97.81 161 ILE A O 1
ATOM 1264 N N . PHE A 1 162 ? 1.065 -8.164 4.725 1.00 98.19 162 PHE A N 1
ATOM 1265 C CA . PHE A 1 162 ? 1.648 -8.056 3.393 1.00 98.19 162 PHE A CA 1
ATOM 1266 C C . PHE A 1 162 ? 2.895 -7.166 3.450 1.00 98.19 162 PHE A C 1
ATOM 1268 O O . PHE A 1 162 ? 2.756 -5.971 3.742 1.00 98.19 162 PHE A O 1
ATOM 1275 N N . PRO A 1 163 ? 4.111 -7.702 3.241 1.00 98.06 163 PRO A N 1
ATOM 1276 C CA . PRO A 1 163 ? 5.312 -6.886 3.150 1.00 98.06 163 PRO A CA 1
ATOM 1277 C C . PRO A 1 163 ? 5.273 -5.949 1.939 1.00 98.06 163 PRO A C 1
ATOM 1279 O O . PRO A 1 163 ? 4.734 -6.263 0.876 1.00 98.06 163 PRO A O 1
ATOM 1282 N N . VAL A 1 164 ? 5.869 -4.776 2.122 1.00 98.31 164 VAL A N 1
ATOM 1283 C CA . VAL A 1 164 ? 6.139 -3.803 1.066 1.00 98.31 164 VAL A CA 1
ATOM 1284 C C . VAL A 1 164 ? 7.605 -3.407 1.160 1.00 98.31 164 VAL A C 1
ATOM 1286 O O . VAL A 1 164 ? 8.039 -2.876 2.182 1.00 98.31 164 VAL A O 1
ATOM 1289 N N . VAL A 1 165 ? 8.380 -3.715 0.124 1.00 98.19 165 VAL A N 1
ATOM 1290 C CA . VAL A 1 165 ? 9.843 -3.584 0.155 1.00 98.19 165 VAL A CA 1
ATOM 1291 C C . VAL A 1 165 ? 10.326 -2.769 -1.025 1.00 98.19 165 VAL A C 1
ATOM 1293 O O . VAL A 1 165 ? 9.918 -3.008 -2.154 1.00 98.19 165 VAL A O 1
ATOM 1296 N N . GLN A 1 166 ? 11.212 -1.816 -0.774 1.00 97.62 166 GLN A N 1
ATOM 1297 C CA . GLN A 1 166 ? 11.990 -1.157 -1.814 1.00 97.62 166 GLN A CA 1
ATOM 1298 C C . GLN A 1 166 ? 13.467 -1.456 -1.578 1.00 97.62 166 GLN A C 1
ATOM 1300 O O . GLN A 1 166 ? 13.965 -1.260 -0.471 1.00 97.62 166 GLN A O 1
ATOM 1305 N N . VAL A 1 167 ? 14.138 -1.919 -2.626 1.00 96.44 167 VAL A N 1
ATOM 1306 C CA . VAL A 1 167 ? 15.558 -2.262 -2.647 1.00 96.44 167 VAL A CA 1
ATOM 1307 C C . VAL A 1 167 ? 16.261 -1.321 -3.619 1.00 96.44 167 VAL A C 1
ATOM 1309 O O . VAL A 1 167 ? 15.837 -1.176 -4.763 1.00 96.44 167 VAL A O 1
ATOM 1312 N N . THR A 1 168 ? 17.330 -0.676 -3.168 1.00 95.12 168 THR A N 1
ATOM 1313 C CA . THR A 1 168 ? 18.199 0.154 -4.007 1.00 95.12 168 THR A CA 1
ATOM 1314 C C . THR A 1 168 ? 19.586 -0.460 -4.030 1.00 95.12 168 THR A C 1
ATOM 1316 O O . THR A 1 168 ? 20.197 -0.646 -2.978 1.00 95.12 168 THR A O 1
ATOM 1319 N N . ASP A 1 169 ? 20.067 -0.781 -5.224 1.00 91.69 169 ASP A N 1
ATOM 1320 C CA . ASP A 1 169 ? 21.394 -1.343 -5.446 1.00 91.69 169 ASP A CA 1
ATOM 1321 C C . ASP A 1 169 ? 22.437 -0.227 -5.575 1.00 91.69 169 ASP A C 1
ATOM 1323 O O . ASP A 1 169 ? 22.305 0.676 -6.406 1.00 91.69 169 ASP A O 1
ATOM 1327 N N . LEU A 1 170 ? 23.474 -0.281 -4.737 1.00 85.75 170 LEU A N 1
ATOM 1328 C CA . LEU A 1 170 ? 24.546 0.716 -4.697 1.00 85.75 170 LEU A CA 1
ATOM 1329 C C . LEU A 1 170 ? 25.736 0.392 -5.610 1.00 85.75 170 LEU A C 1
ATOM 1331 O O . LEU A 1 170 ? 26.756 1.075 -5.536 1.00 85.75 170 LEU A O 1
ATOM 1335 N N . GLY A 1 171 ? 25.613 -0.591 -6.504 1.00 74.12 171 GLY A N 1
ATOM 1336 C CA . GLY A 1 171 ? 26.549 -0.767 -7.614 1.00 74.12 171 GLY A CA 1
ATOM 1337 C C . GLY A 1 171 ? 27.499 -1.942 -7.485 1.00 74.12 171 GLY A C 1
ATOM 1338 O O . GLY A 1 171 ? 28.676 -1.805 -7.814 1.00 74.12 171 GLY A O 1
ATOM 1339 N N . VAL A 1 172 ? 27.004 -3.113 -7.082 1.00 63.59 172 VAL A N 1
ATOM 1340 C CA . VAL A 1 172 ? 27.792 -4.349 -7.193 1.00 63.59 172 VAL A CA 1
ATOM 1341 C C . VAL A 1 172 ? 26.941 -5.451 -7.819 1.00 63.59 172 VAL A C 1
ATOM 1343 O O . VAL A 1 172 ? 26.074 -6.014 -7.164 1.00 63.59 172 VAL A O 1
ATOM 1346 N N . GLN A 1 173 ? 27.210 -5.791 -9.085 1.00 62.62 173 GLN A N 1
ATOM 1347 C CA . GLN A 1 173 ? 26.649 -7.001 -9.689 1.00 62.62 173 GLN A CA 1
ATOM 1348 C C . GLN A 1 173 ? 27.294 -8.241 -9.065 1.00 62.62 173 GLN A C 1
ATOM 1350 O O . GLN A 1 173 ? 28.487 -8.476 -9.258 1.00 62.62 173 GLN A O 1
ATOM 1355 N N . ALA A 1 174 ? 26.499 -9.063 -8.383 1.00 54.25 174 ALA A N 1
ATOM 1356 C CA . ALA A 1 174 ? 26.796 -10.478 -8.189 1.00 54.25 174 ALA A CA 1
ATOM 1357 C C . ALA A 1 174 ? 25.500 -11.254 -7.897 1.00 54.25 174 ALA A C 1
ATOM 1359 O O . ALA A 1 174 ? 24.802 -10.946 -6.936 1.00 54.25 174 ALA A O 1
ATOM 1360 N N . GLY A 1 175 ? 25.208 -12.270 -8.716 1.00 69.06 175 GLY A N 1
ATOM 1361 C CA . GLY A 1 175 ? 24.083 -13.196 -8.534 1.00 69.06 175 GLY A CA 1
ATOM 1362 C C . GLY A 1 175 ? 22.876 -12.942 -9.442 1.00 69.06 175 GLY A C 1
ATOM 1363 O O . GLY A 1 175 ? 22.764 -11.904 -10.096 1.00 69.06 175 GLY A O 1
ATOM 1364 N N . ASP A 1 176 ? 21.973 -13.921 -9.496 1.00 85.75 176 ASP A N 1
ATOM 1365 C CA . ASP A 1 176 ? 20.683 -13.816 -10.184 1.00 85.75 176 ASP A CA 1
ATOM 1366 C C . ASP A 1 176 ? 19.729 -12.934 -9.360 1.00 85.75 176 ASP A C 1
ATOM 1368 O O . ASP A 1 176 ? 18.863 -13.408 -8.627 1.00 85.75 176 ASP A O 1
ATOM 1372 N N . VAL A 1 177 ? 19.943 -11.616 -9.433 1.00 89.62 177 VAL A N 1
ATOM 1373 C CA . VAL A 1 177 ? 19.187 -10.624 -8.655 1.00 89.62 177 VAL A CA 1
ATOM 1374 C C . VAL A 1 177 ? 17.685 -10.779 -8.882 1.00 89.62 177 VAL A C 1
ATOM 1376 O O . VAL A 1 177 ? 16.915 -10.710 -7.930 1.00 89.62 177 VAL A O 1
ATOM 1379 N N . LEU A 1 178 ? 17.250 -11.010 -10.125 1.00 91.81 178 LEU A N 1
ATOM 1380 C CA . LEU A 1 178 ? 15.826 -11.139 -10.442 1.00 91.81 178 LEU A CA 1
ATOM 1381 C C . LEU A 1 178 ? 15.198 -12.329 -9.721 1.00 91.81 178 LEU A C 1
ATOM 1383 O O . LEU A 1 178 ? 14.116 -12.180 -9.156 1.00 91.81 178 LEU A O 1
ATOM 1387 N N . HIS A 1 179 ? 15.895 -13.462 -9.692 1.00 93.38 179 HIS A N 1
ATOM 1388 C CA . HIS A 1 179 ? 15.474 -14.634 -8.942 1.00 93.38 179 HIS A CA 1
ATOM 1389 C C . HIS A 1 179 ? 15.286 -14.312 -7.455 1.00 93.38 179 HIS A C 1
ATOM 1391 O O . HIS A 1 179 ? 14.185 -14.477 -6.930 1.00 93.38 179 HIS A O 1
ATOM 1397 N N . SER A 1 180 ? 16.299 -13.733 -6.801 1.00 93.25 180 SER A N 1
ATOM 1398 C CA . SER A 1 180 ? 16.208 -13.364 -5.381 1.00 93.25 180 SER A CA 1
ATOM 1399 C C . SER A 1 180 ? 15.091 -12.352 -5.105 1.00 93.25 180 SER A C 1
ATOM 1401 O O . SER A 1 180 ? 14.394 -12.447 -4.098 1.00 93.25 180 SER A O 1
ATOM 1403 N N . LEU A 1 181 ? 14.866 -11.384 -6.000 1.00 94.81 181 LEU A N 1
ATOM 1404 C CA . LEU A 1 181 ? 13.761 -10.431 -5.866 1.00 94.81 181 LEU A CA 1
ATOM 1405 C C . LEU A 1 181 ? 12.389 -11.118 -5.947 1.00 94.81 181 LEU A C 1
ATOM 1407 O O . LEU A 1 181 ? 11.467 -10.718 -5.233 1.00 94.81 181 LEU A O 1
ATOM 1411 N N . VAL A 1 182 ? 12.239 -12.143 -6.791 1.00 95.88 182 VAL A N 1
ATOM 1412 C CA . VAL A 1 182 ? 10.998 -12.924 -6.881 1.00 95.88 182 VAL A CA 1
ATOM 1413 C C . VAL A 1 182 ? 10.803 -13.800 -5.643 1.00 95.88 182 VAL A C 1
ATOM 1415 O O . VAL A 1 182 ? 9.685 -13.856 -5.127 1.00 95.88 182 VAL A O 1
ATOM 1418 N N . GLU A 1 183 ? 11.854 -14.409 -5.097 1.00 95.19 183 GLU A N 1
ATOM 1419 C CA . GLU A 1 183 ? 11.775 -15.141 -3.824 1.00 95.19 183 GLU A CA 1
ATOM 1420 C C . GLU A 1 183 ? 11.367 -14.217 -2.667 1.00 95.19 183 GLU A C 1
ATOM 1422 O O . GLU A 1 183 ? 10.472 -14.543 -1.887 1.00 95.19 183 GLU A O 1
ATOM 1427 N N . ILE A 1 184 ? 11.938 -13.009 -2.598 1.00 95.94 184 ILE A N 1
ATOM 1428 C CA . ILE A 1 184 ? 11.571 -11.980 -1.611 1.00 95.94 184 ILE A CA 1
ATOM 1429 C C . ILE A 1 184 ? 10.112 -11.527 -1.784 1.00 95.94 184 ILE A C 1
ATOM 1431 O O . ILE A 1 184 ? 9.419 -11.258 -0.803 1.00 95.94 184 ILE A O 1
ATOM 1435 N N . LEU A 1 185 ? 9.613 -11.408 -3.016 1.00 96.94 185 LEU A N 1
ATOM 1436 C CA . LEU A 1 185 ? 8.222 -11.020 -3.267 1.00 96.94 185 LEU A CA 1
ATOM 1437 C C . LEU A 1 185 ? 7.236 -12.133 -2.888 1.00 96.94 185 LEU A C 1
ATOM 1439 O O . LEU A 1 185 ? 6.235 -11.875 -2.218 1.00 96.94 185 LEU A O 1
ATOM 1443 N N . THR A 1 186 ? 7.503 -13.357 -3.345 1.00 94.94 186 THR A N 1
ATOM 1444 C CA . THR A 1 186 ? 6.618 -14.524 -3.185 1.00 94.94 186 THR A CA 1
ATOM 1445 C C . THR A 1 186 ? 6.752 -15.183 -1.817 1.00 94.94 186 THR A C 1
ATOM 1447 O O . THR A 1 186 ? 5.855 -15.918 -1.403 1.00 94.94 186 THR A O 1
ATOM 1450 N N . ARG A 1 187 ? 7.829 -14.872 -1.086 1.00 92.94 187 ARG A N 1
ATOM 1451 C CA . ARG A 1 187 ? 8.158 -15.388 0.248 1.00 92.94 187 ARG A CA 1
ATOM 1452 C C . ARG A 1 187 ? 8.376 -16.901 0.273 1.00 92.94 187 ARG A C 1
ATOM 1454 O O . ARG A 1 187 ? 8.124 -17.547 1.293 1.00 92.94 187 ARG A O 1
ATOM 1461 N N . HIS A 1 188 ? 8.848 -17.454 -0.838 1.00 90.88 188 HIS A N 1
ATOM 1462 C CA . HIS A 1 188 ? 9.199 -18.859 -0.972 1.00 90.88 188 HIS A CA 1
ATOM 1463 C C . HIS A 1 188 ? 10.513 -18.997 -1.747 1.00 90.88 188 HIS A C 1
ATOM 1465 O O . HIS A 1 188 ? 10.706 -18.237 -2.696 1.00 90.88 188 HIS A O 1
ATOM 1471 N N . PRO A 1 189 ? 11.393 -19.939 -1.360 1.00 90.31 189 PRO A N 1
ATOM 1472 C CA . PRO A 1 189 ? 12.513 -20.321 -2.207 1.00 90.31 189 PRO A CA 1
ATOM 1473 C C . PRO A 1 189 ? 11.973 -20.983 -3.478 1.00 90.31 189 PRO A C 1
ATOM 1475 O O . PRO A 1 189 ? 10.986 -21.728 -3.410 1.00 90.31 189 PRO A O 1
ATOM 1478 N N . ILE A 1 190 ? 12.572 -20.685 -4.627 1.00 89.75 190 ILE A N 1
ATOM 1479 C CA . ILE A 1 190 ? 12.079 -21.145 -5.930 1.00 89.75 190 ILE A CA 1
ATOM 1480 C C . ILE A 1 190 ? 13.196 -21.880 -6.660 1.00 89.75 190 ILE A C 1
ATOM 1482 O O . ILE A 1 190 ? 14.121 -21.273 -7.169 1.00 89.75 190 ILE A O 1
ATOM 1486 N N . ASP A 1 191 ? 13.077 -23.195 -6.808 1.00 88.25 191 ASP A N 1
ATOM 1487 C CA . ASP A 1 191 ? 14.089 -23.959 -7.551 1.00 88.25 191 ASP A CA 1
ATOM 1488 C C . ASP A 1 191 ? 13.892 -23.863 -9.081 1.00 88.25 191 ASP A C 1
ATOM 1490 O O . ASP A 1 191 ? 14.836 -24.003 -9.863 1.00 88.25 191 ASP A O 1
ATOM 1494 N N . GLU A 1 192 ? 12.660 -23.607 -9.530 1.00 89.88 192 GLU A N 1
ATOM 1495 C CA . GLU A 1 192 ? 12.264 -23.638 -10.942 1.00 89.88 192 GLU A CA 1
ATOM 1496 C C . GLU A 1 192 ? 12.264 -22.242 -11.584 1.00 89.88 192 GLU A C 1
ATOM 1498 O O . GLU A 1 192 ? 11.472 -21.366 -11.229 1.00 89.88 192 GLU A O 1
ATOM 1503 N N . ARG A 1 193 ? 13.102 -22.045 -12.611 1.00 89.56 193 ARG A N 1
ATOM 1504 C CA . ARG A 1 193 ? 13.186 -20.768 -13.348 1.00 89.56 193 ARG A CA 1
ATOM 1505 C C . ARG A 1 193 ? 11.876 -20.358 -14.020 1.00 89.56 193 ARG A C 1
ATOM 1507 O O . ARG A 1 193 ? 11.572 -19.171 -14.052 1.00 89.56 193 ARG A O 1
ATOM 1514 N N . ASP A 1 194 ? 11.069 -21.316 -14.466 1.00 92.25 194 ASP A N 1
ATOM 1515 C CA . ASP A 1 194 ? 9.789 -21.039 -15.130 1.00 92.25 194 ASP A CA 1
ATOM 1516 C C . ASP A 1 194 ? 8.807 -20.288 -14.211 1.00 92.25 194 ASP A C 1
ATOM 1518 O O . ASP A 1 194 ? 8.023 -19.451 -14.667 1.00 92.25 194 ASP A O 1
ATOM 1522 N N . VAL A 1 195 ? 8.874 -20.532 -12.896 1.00 92.00 195 VAL A N 1
ATOM 1523 C CA . VAL A 1 195 ? 8.064 -19.811 -11.901 1.00 92.00 195 VAL A CA 1
ATOM 1524 C C . VAL A 1 195 ? 8.529 -18.360 -11.785 1.00 92.00 195 VAL A C 1
ATOM 1526 O O . VAL A 1 195 ? 7.698 -17.449 -11.745 1.00 92.00 195 VAL A O 1
ATOM 1529 N N . VAL A 1 196 ? 9.845 -18.132 -11.779 1.00 94.19 196 VAL A N 1
ATOM 1530 C CA . VAL A 1 196 ? 10.434 -16.785 -11.767 1.00 94.19 196 VAL A CA 1
ATOM 1531 C C . VAL A 1 196 ? 10.014 -16.013 -13.014 1.00 94.19 196 VAL A C 1
ATOM 1533 O O . VAL A 1 196 ? 9.483 -14.906 -12.900 1.00 94.19 196 VAL A O 1
ATOM 1536 N N . ASP A 1 197 ? 10.155 -16.623 -14.190 1.00 95.06 197 ASP A N 1
ATOM 1537 C CA . ASP A 1 197 ? 9.779 -16.013 -15.465 1.00 95.06 197 ASP A CA 1
ATOM 1538 C C . ASP A 1 197 ? 8.278 -15.713 -15.533 1.00 95.06 197 ASP A C 1
ATOM 1540 O O . ASP A 1 197 ? 7.882 -14.639 -15.988 1.00 95.06 197 ASP A O 1
ATOM 1544 N N . SER A 1 198 ? 7.427 -16.593 -14.996 1.00 96.19 198 SER A N 1
ATOM 1545 C CA . SER A 1 198 ? 5.984 -16.347 -14.903 1.00 96.19 198 SER A CA 1
ATOM 1546 C C . SER A 1 198 ? 5.651 -15.130 -14.028 1.00 96.19 198 SER A C 1
ATOM 1548 O O . SER A 1 198 ? 4.818 -14.300 -14.411 1.00 96.19 198 SER A O 1
ATOM 1550 N N . VAL A 1 199 ? 6.319 -14.974 -12.876 1.00 95.81 199 VAL A N 1
ATOM 1551 C CA . VAL A 1 199 ? 6.128 -13.809 -11.993 1.00 95.81 199 VAL A CA 1
ATOM 1552 C C . VAL A 1 199 ? 6.629 -12.521 -12.650 1.00 95.81 199 VAL A C 1
ATOM 1554 O O . VAL A 1 199 ? 6.000 -11.468 -12.501 1.00 95.81 199 VAL A O 1
ATOM 1557 N N . LEU A 1 200 ? 7.735 -12.578 -13.389 1.00 95.94 200 LEU A N 1
ATOM 1558 C CA . LEU A 1 200 ? 8.254 -11.424 -14.120 1.00 95.94 200 LEU A CA 1
ATOM 1559 C C . LEU A 1 200 ? 7.337 -11.038 -15.288 1.00 95.94 200 LEU A C 1
ATOM 1561 O O . LEU A 1 200 ? 7.027 -9.856 -15.452 1.00 95.94 200 LEU A O 1
ATOM 1565 N N . GLU A 1 201 ? 6.851 -12.013 -16.058 1.00 96.44 201 GLU A N 1
ATOM 1566 C CA . GLU A 1 201 ? 6.000 -11.763 -17.223 1.00 96.44 201 GLU A CA 1
ATOM 1567 C C . GLU A 1 201 ? 4.643 -11.179 -16.811 1.00 96.44 201 GLU A C 1
ATOM 1569 O O . GLU A 1 201 ? 4.217 -10.182 -17.397 1.00 96.44 201 GLU A O 1
ATOM 1574 N N . LYS A 1 202 ? 4.002 -11.682 -15.739 1.00 95.81 202 LYS A N 1
ATOM 1575 C CA . LYS A 1 202 ? 2.734 -11.096 -15.247 1.00 95.81 202 LYS A CA 1
ATOM 1576 C C . LYS A 1 202 ? 2.882 -9.643 -14.774 1.00 95.81 202 LYS A C 1
ATOM 1578 O O . LYS A 1 202 ? 1.910 -8.897 -14.772 1.00 95.81 202 LYS A O 1
ATOM 1583 N N . ASN A 1 203 ? 4.091 -9.225 -14.389 1.00 97.12 203 ASN A N 1
ATOM 1584 C CA . ASN A 1 203 ? 4.391 -7.867 -13.925 1.00 97.12 203 ASN A CA 1
ATOM 1585 C C . ASN A 1 203 ? 4.878 -6.917 -15.035 1.00 97.12 203 ASN A C 1
ATOM 1587 O O . ASN A 1 203 ? 5.111 -5.730 -14.798 1.00 97.12 203 ASN A O 1
ATOM 1591 N N . LYS A 1 204 ? 5.047 -7.413 -16.261 1.00 94.25 204 LYS A N 1
ATOM 1592 C CA . LYS A 1 204 ? 5.620 -6.648 -17.373 1.00 94.25 204 LYS A CA 1
ATOM 1593 C C . LYS A 1 204 ? 4.713 -5.521 -17.860 1.00 94.25 204 LYS A C 1
ATOM 1595 O O . LYS A 1 204 ? 5.212 -4.493 -18.309 1.00 94.25 204 LYS A O 1
ATOM 1600 N N . SER A 1 205 ? 3.396 -5.681 -17.741 1.00 90.38 205 SER A N 1
ATOM 1601 C CA . SER A 1 205 ? 2.397 -4.741 -18.267 1.00 90.38 205 SER A CA 1
ATOM 1602 C C . SER A 1 205 ? 2.425 -3.355 -17.619 1.00 90.38 205 SER A C 1
ATOM 1604 O O . SER A 1 205 ? 1.987 -2.392 -18.245 1.00 90.38 205 SER A O 1
ATOM 1606 N N . HIS A 1 206 ? 2.927 -3.222 -16.387 1.00 88.12 206 HIS A N 1
ATOM 1607 C CA . HIS A 1 206 ? 3.082 -1.930 -15.697 1.00 88.12 206 HIS A CA 1
ATOM 1608 C C . HIS A 1 206 ? 4.540 -1.472 -15.569 1.00 88.12 206 HIS A C 1
ATOM 1610 O O . HIS A 1 206 ? 4.816 -0.478 -14.888 1.00 88.12 206 HIS A O 1
ATOM 1616 N N . LYS A 1 207 ? 5.477 -2.167 -16.222 1.00 88.38 207 LYS A N 1
ATOM 1617 C CA . LYS A 1 207 ? 6.880 -1.756 -16.307 1.00 88.38 207 LYS A CA 1
ATOM 1618 C C . LYS A 1 207 ? 7.034 -0.666 -17.370 1.00 88.38 207 LYS A C 1
ATOM 1620 O O . LYS A 1 207 ? 6.594 -0.830 -18.501 1.00 88.38 207 LYS A O 1
ATOM 1625 N N . ILE A 1 208 ? 7.667 0.448 -16.998 1.00 84.56 208 ILE A N 1
ATOM 1626 C CA . ILE A 1 208 ? 7.823 1.629 -17.872 1.00 84.56 208 ILE A CA 1
ATOM 1627 C C . ILE A 1 208 ? 9.287 1.851 -18.274 1.00 84.56 208 ILE A C 1
ATOM 1629 O O . ILE A 1 208 ? 9.567 2.370 -19.347 1.00 84.56 208 ILE A O 1
ATOM 1633 N N . ASP A 1 209 ? 10.231 1.462 -17.418 1.00 88.44 209 ASP A N 1
ATOM 1634 C CA . ASP A 1 209 ? 11.662 1.708 -17.596 1.00 88.44 209 ASP A CA 1
ATOM 1635 C C . ASP A 1 209 ? 12.491 0.524 -17.058 1.00 88.44 209 ASP A C 1
ATOM 1637 O O . ASP A 1 209 ? 11.971 -0.576 -16.854 1.00 88.44 209 ASP A O 1
ATOM 1641 N N . SER A 1 210 ? 13.799 0.718 -16.874 1.00 85.69 210 SER A N 1
ATOM 1642 C CA . SER A 1 210 ? 14.716 -0.303 -16.355 1.00 85.69 210 SER A CA 1
ATOM 1643 C C . SER A 1 210 ? 14.491 -0.654 -14.881 1.00 85.69 210 SER A C 1
ATOM 1645 O O . SER A 1 210 ? 14.946 -1.711 -14.446 1.00 85.69 210 SER A O 1
ATOM 1647 N N . THR A 1 211 ? 13.794 0.186 -14.113 1.00 93.31 211 THR A N 1
ATOM 1648 C CA . THR A 1 211 ? 13.455 -0.109 -12.717 1.00 93.31 211 THR A CA 1
ATOM 1649 C C . THR A 1 211 ? 12.298 -1.104 -12.639 1.00 93.31 211 THR A C 1
ATOM 1651 O O . THR A 1 211 ? 11.525 -1.273 -13.588 1.00 93.31 211 THR A O 1
ATOM 1654 N N . LEU A 1 212 ? 12.153 -1.765 -11.492 1.00 95.06 212 LEU A N 1
ATOM 1655 C CA . LEU A 1 212 ? 11.132 -2.791 -11.301 1.00 95.06 212 LEU A CA 1
ATOM 1656 C C . LEU A 1 212 ? 10.177 -2.409 -10.180 1.00 95.06 212 LEU A C 1
ATOM 1658 O O . LEU A 1 212 ? 10.598 -1.913 -9.139 1.00 95.06 212 LEU A O 1
ATOM 1662 N N . VAL A 1 213 ? 8.894 -2.688 -10.396 1.00 97.44 213 VAL A N 1
ATOM 1663 C CA . VAL A 1 213 ? 7.876 -2.793 -9.349 1.00 97.44 213 VAL A CA 1
ATOM 1664 C C . VAL A 1 213 ? 7.150 -4.104 -9.599 1.00 97.44 213 VAL A C 1
ATOM 1666 O O . VAL A 1 213 ? 6.525 -4.272 -10.642 1.00 97.44 213 VAL A O 1
ATOM 1669 N N . LEU A 1 214 ? 7.274 -5.038 -8.670 1.00 98.19 214 LEU A N 1
ATOM 1670 C CA . LEU A 1 214 ? 6.659 -6.351 -8.719 1.00 98.19 214 LEU A CA 1
ATOM 1671 C C . LEU A 1 214 ? 5.526 -6.425 -7.695 1.00 98.19 214 LEU A C 1
ATOM 1673 O O . LEU A 1 214 ? 5.641 -5.927 -6.573 1.00 98.19 214 LEU A O 1
ATOM 1677 N N . ILE A 1 215 ? 4.430 -7.049 -8.097 1.00 98.25 215 ILE A N 1
ATOM 1678 C CA . ILE A 1 215 ? 3.214 -7.249 -7.322 1.00 98.25 215 ILE A CA 1
ATOM 1679 C C . ILE A 1 215 ? 2.884 -8.739 -7.352 1.00 98.25 215 ILE A C 1
ATOM 1681 O O . ILE A 1 215 ? 2.962 -9.399 -8.392 1.00 98.25 215 ILE A O 1
ATOM 1685 N N . ASP A 1 216 ? 2.504 -9.250 -6.190 1.00 97.44 216 ASP A N 1
ATOM 1686 C CA . ASP A 1 216 ? 1.999 -10.600 -5.992 1.00 97.44 216 ASP A CA 1
ATOM 1687 C C . ASP A 1 216 ? 0.909 -10.571 -4.911 1.00 97.44 216 ASP A C 1
ATOM 1689 O O . ASP A 1 216 ? 0.826 -9.618 -4.127 1.00 97.44 216 ASP A O 1
ATOM 1693 N N . LYS A 1 217 ? 0.093 -11.624 -4.803 1.00 95.94 217 LYS A N 1
ATOM 1694 C CA . LYS A 1 217 ? -0.847 -11.779 -3.678 1.00 95.94 217 LYS A CA 1
ATOM 1695 C C . LYS A 1 217 ? -0.179 -11.666 -2.297 1.00 95.94 217 LYS A C 1
ATOM 1697 O O . LYS A 1 217 ? -0.876 -11.387 -1.320 1.00 95.94 217 LYS A O 1
ATOM 1702 N N . GLN A 1 218 ? 1.134 -11.900 -2.199 1.00 95.94 218 GLN A N 1
ATOM 1703 C CA . GLN A 1 218 ? 1.896 -11.814 -0.952 1.00 95.94 218 GLN A CA 1
ATOM 1704 C C . GLN A 1 218 ? 2.375 -10.398 -0.601 1.00 95.94 218 GLN A C 1
ATOM 1706 O O . GLN A 1 218 ? 2.571 -10.123 0.583 1.00 95.94 218 GLN A O 1
ATOM 1711 N N . GLY A 1 219 ? 2.541 -9.481 -1.560 1.00 97.56 219 GLY A N 1
ATOM 1712 C CA . GLY A 1 219 ? 3.123 -8.168 -1.272 1.00 97.56 219 GLY A CA 1
ATOM 1713 C C . GLY A 1 219 ? 3.488 -7.330 -2.496 1.00 97.56 219 GLY A C 1
ATOM 1714 O O . GLY A 1 219 ? 3.077 -7.607 -3.621 1.00 97.56 219 GLY A O 1
ATOM 1715 N N . VAL A 1 220 ? 4.267 -6.272 -2.253 1.00 98.31 220 VAL A N 1
ATOM 1716 C CA . VAL A 1 220 ? 4.842 -5.413 -3.301 1.00 98.31 220 VAL A CA 1
ATOM 1717 C C . VAL A 1 220 ? 6.339 -5.278 -3.078 1.00 98.31 220 VAL A C 1
ATOM 1719 O O . VAL A 1 220 ? 6.778 -4.966 -1.970 1.00 98.31 220 VAL A O 1
ATOM 1722 N N . LEU A 1 221 ? 7.113 -5.430 -4.145 1.00 98.31 221 LEU A N 1
ATOM 1723 C CA . LEU A 1 221 ? 8.546 -5.193 -4.147 1.00 98.31 221 LEU A CA 1
ATOM 1724 C C . LEU A 1 221 ? 8.908 -4.161 -5.212 1.00 98.31 221 LEU A C 1
ATOM 1726 O O . LEU A 1 221 ? 8.378 -4.186 -6.315 1.00 98.31 221 LEU A O 1
ATOM 1730 N N . SER A 1 222 ? 9.829 -3.259 -4.905 1.00 97.69 222 SER A N 1
ATOM 1731 C CA . SER A 1 222 ? 10.460 -2.383 -5.883 1.00 97.69 222 SER A CA 1
ATOM 1732 C C . SER A 1 222 ? 11.970 -2.566 -5.871 1.00 97.69 222 SER A C 1
ATOM 1734 O O . SER A 1 222 ? 12.555 -2.750 -4.804 1.00 97.69 222 SER A O 1
ATOM 1736 N N . TYR A 1 223 ? 12.593 -2.482 -7.044 1.00 96.25 223 TYR A N 1
ATOM 1737 C CA . TYR A 1 223 ? 14.040 -2.545 -7.203 1.00 96.25 223 TYR A CA 1
ATOM 1738 C C . TYR A 1 223 ? 14.547 -1.414 -8.101 1.00 96.25 223 TYR A C 1
ATOM 1740 O O . TYR A 1 223 ? 14.065 -1.223 -9.226 1.00 96.25 223 TYR A O 1
ATOM 1748 N N . LEU A 1 224 ? 15.528 -0.671 -7.584 1.00 95.00 224 LEU A N 1
ATOM 1749 C CA . LEU A 1 224 ? 16.287 0.336 -8.315 1.00 95.00 224 LEU A CA 1
ATOM 1750 C C . LEU A 1 224 ? 17.682 -0.230 -8.627 1.00 95.00 224 LEU A C 1
ATOM 1752 O O . LEU A 1 224 ? 18.490 -0.347 -7.701 1.00 95.00 224 LEU A O 1
ATOM 1756 N N . PRO A 1 225 ? 17.975 -0.560 -9.900 1.00 92.25 225 PRO A N 1
ATOM 1757 C CA . PRO A 1 225 ? 19.312 -0.975 -10.306 1.00 92.25 225 PRO A CA 1
ATOM 1758 C C . PRO A 1 225 ? 20.324 0.175 -10.190 1.00 92.25 225 PRO A C 1
ATOM 1760 O O . PRO A 1 225 ? 19.935 1.353 -10.185 1.00 92.25 225 PRO A O 1
ATOM 1763 N N . PRO A 1 226 ? 21.631 -0.134 -10.163 1.00 90.06 226 PRO A N 1
ATOM 1764 C CA . PRO A 1 226 ? 22.653 0.896 -10.113 1.00 90.06 226 PRO A CA 1
ATOM 1765 C C . PRO A 1 226 ? 22.660 1.723 -11.404 1.00 90.06 226 PRO A C 1
ATOM 1767 O O . PRO A 1 226 ? 22.308 1.243 -12.482 1.00 90.06 226 PRO A O 1
ATOM 1770 N N . GLY A 1 227 ? 23.059 2.991 -11.298 1.00 87.75 227 GLY A N 1
ATOM 1771 C CA . GLY A 1 227 ? 23.130 3.900 -12.449 1.00 87.75 227 GLY A CA 1
ATOM 1772 C C . GLY A 1 227 ? 21.785 4.478 -12.908 1.00 87.75 227 GLY A C 1
ATOM 1773 O O . GLY A 1 227 ? 21.732 5.111 -13.962 1.00 87.75 227 GLY A O 1
ATOM 1774 N N . CYS A 1 228 ? 20.703 4.306 -12.139 1.00 90.88 228 CYS A N 1
ATOM 1775 C CA . CYS A 1 228 ? 19.437 4.985 -12.418 1.00 90.88 228 CYS A CA 1
ATOM 1776 C C . CYS A 1 228 ? 19.588 6.510 -12.358 1.00 90.88 228 CYS A C 1
ATOM 1778 O O . CYS A 1 228 ? 20.175 7.070 -11.430 1.00 90.88 228 CYS A O 1
ATOM 1780 N N . THR A 1 229 ? 18.976 7.198 -13.319 1.00 93.94 229 THR A N 1
ATOM 1781 C CA . THR A 1 229 ? 18.813 8.654 -13.262 1.00 93.94 229 THR A CA 1
ATOM 1782 C C . THR A 1 229 ? 17.875 9.046 -12.118 1.00 93.94 229 THR A C 1
ATOM 1784 O O . THR A 1 229 ? 17.012 8.269 -11.702 1.00 93.94 229 THR A O 1
ATOM 1787 N N . ARG A 1 230 ? 17.973 10.295 -11.647 1.00 93.81 230 ARG A N 1
ATOM 1788 C CA . ARG A 1 230 ? 17.045 10.837 -10.640 1.00 93.81 230 ARG A CA 1
ATOM 1789 C C . ARG A 1 230 ? 15.580 10.717 -11.074 1.00 93.81 230 ARG A C 1
ATOM 1791 O O . ARG A 1 230 ? 14.740 10.342 -10.269 1.00 93.81 230 ARG A O 1
ATOM 1798 N N . TYR A 1 231 ? 15.294 10.956 -12.355 1.00 94.56 231 TYR A N 1
ATOM 1799 C CA . TYR A 1 231 ? 13.950 10.810 -12.915 1.00 94.56 231 TYR A CA 1
ATOM 1800 C C . TYR A 1 231 ? 13.423 9.371 -12.810 1.00 94.56 231 TYR A C 1
ATOM 1802 O O . TYR A 1 231 ? 12.284 9.158 -12.401 1.00 94.56 231 TYR A O 1
ATOM 1810 N N . GLN A 1 232 ? 14.258 8.374 -13.123 1.00 94.56 232 GLN A N 1
ATOM 1811 C CA . GLN A 1 232 ? 13.893 6.961 -12.970 1.00 94.56 232 GLN A CA 1
ATOM 1812 C C . GLN A 1 232 ? 13.674 6.586 -11.501 1.00 94.56 232 GLN A C 1
ATOM 1814 O O . GLN A 1 232 ? 12.718 5.878 -11.192 1.00 94.56 232 GLN A O 1
ATOM 1819 N N . ALA A 1 233 ? 14.517 7.083 -10.592 1.00 94.69 233 ALA A N 1
ATOM 1820 C CA . ALA A 1 233 ? 14.370 6.840 -9.159 1.00 94.69 233 ALA A CA 1
ATOM 1821 C C . ALA A 1 233 ? 13.071 7.451 -8.599 1.00 94.69 233 ALA A C 1
ATOM 1823 O O . ALA A 1 233 ? 12.320 6.764 -7.903 1.00 94.69 233 ALA A O 1
ATOM 1824 N N . ASP A 1 234 ? 12.763 8.701 -8.955 1.00 95.31 234 ASP A N 1
ATOM 1825 C CA . ASP A 1 234 ? 11.541 9.399 -8.536 1.00 95.31 234 ASP A CA 1
ATOM 1826 C C . ASP A 1 234 ? 10.286 8.730 -9.130 1.00 95.31 234 ASP A C 1
ATOM 1828 O O . ASP A 1 234 ? 9.309 8.468 -8.421 1.00 95.31 234 ASP A O 1
ATOM 1832 N N . GLY A 1 235 ? 10.330 8.368 -10.418 1.00 95.06 235 GLY A N 1
ATOM 1833 C CA . GLY A 1 235 ? 9.257 7.635 -11.092 1.00 95.06 235 GLY A CA 1
ATOM 1834 C C . GLY A 1 235 ? 9.015 6.250 -10.486 1.00 95.06 235 GLY A C 1
ATOM 1835 O O . GLY A 1 235 ? 7.865 5.864 -10.257 1.00 95.06 235 GLY A O 1
ATOM 1836 N N . ASN A 1 236 ? 10.081 5.514 -10.162 1.00 95.94 236 ASN A N 1
ATOM 1837 C CA . ASN A 1 236 ? 9.983 4.239 -9.459 1.00 95.94 236 ASN A CA 1
ATOM 1838 C C . ASN A 1 236 ? 9.364 4.408 -8.069 1.00 95.94 236 ASN A C 1
ATOM 1840 O O . ASN A 1 236 ? 8.454 3.659 -7.715 1.00 95.94 236 ASN A O 1
ATOM 1844 N N . LEU A 1 237 ? 9.817 5.401 -7.299 1.00 96.19 237 LEU A N 1
ATOM 1845 C CA . LEU A 1 237 ? 9.291 5.670 -5.966 1.00 96.19 237 LEU A CA 1
ATOM 1846 C C . LEU A 1 237 ? 7.785 5.951 -6.011 1.00 96.19 237 LEU A C 1
ATOM 1848 O O . LEU A 1 237 ? 7.040 5.389 -5.207 1.00 96.19 237 LEU A O 1
ATOM 1852 N N . GLN A 1 238 ? 7.322 6.759 -6.969 1.00 95.81 238 GLN A N 1
ATOM 1853 C CA . GLN A 1 238 ? 5.894 7.021 -7.148 1.00 95.81 238 GLN A CA 1
ATOM 1854 C C . GLN A 1 238 ? 5.124 5.740 -7.503 1.00 95.81 238 GLN A C 1
ATOM 1856 O O . GLN A 1 238 ? 4.088 5.458 -6.901 1.00 95.81 238 GLN A O 1
ATOM 1861 N N . ARG A 1 239 ? 5.638 4.924 -8.432 1.00 96.06 239 ARG A N 1
ATOM 1862 C CA . ARG A 1 239 ? 5.020 3.637 -8.802 1.00 96.06 239 ARG A CA 1
ATOM 1863 C C . ARG A 1 239 ? 4.959 2.660 -7.628 1.00 96.06 239 ARG A C 1
ATOM 1865 O O . ARG A 1 239 ? 3.928 2.028 -7.425 1.00 96.06 239 ARG A O 1
ATOM 1872 N N . PHE A 1 240 ? 6.015 2.574 -6.823 1.00 97.44 240 PHE A N 1
ATOM 1873 C CA . PHE A 1 240 ? 6.048 1.762 -5.607 1.00 97.44 240 PHE A CA 1
ATOM 1874 C C . PHE A 1 240 ? 5.007 2.231 -4.580 1.00 97.44 240 PHE A C 1
ATOM 1876 O O . PHE A 1 240 ? 4.286 1.415 -4.003 1.00 97.44 240 PHE A O 1
ATOM 1883 N N . GLN A 1 241 ? 4.878 3.545 -4.372 1.00 97.50 241 GLN A N 1
ATOM 1884 C CA . GLN A 1 241 ? 3.863 4.113 -3.480 1.00 97.50 241 GLN A CA 1
ATOM 1885 C C . GLN A 1 241 ? 2.438 3.836 -3.974 1.00 97.50 241 GLN A C 1
ATOM 1887 O O . GLN A 1 241 ? 1.576 3.489 -3.157 1.00 97.50 241 GLN A O 1
ATOM 1892 N N . ASN A 1 242 ? 2.210 3.932 -5.288 1.00 97.56 242 ASN A N 1
ATOM 1893 C CA . ASN A 1 242 ? 0.935 3.587 -5.911 1.00 97.56 242 ASN A CA 1
ATOM 1894 C C . ASN A 1 242 ? 0.615 2.106 -5.707 1.00 97.56 242 ASN A C 1
ATOM 1896 O O . ASN A 1 242 ? -0.430 1.792 -5.145 1.00 97.56 242 ASN A O 1
ATOM 1900 N N . ALA A 1 243 ? 1.534 1.203 -6.057 1.00 98.25 243 ALA A N 1
ATOM 1901 C CA . ALA A 1 243 ? 1.365 -0.238 -5.879 1.00 98.25 243 ALA A CA 1
ATOM 1902 C C . ALA A 1 243 ? 1.095 -0.615 -4.411 1.00 98.25 243 ALA A C 1
ATOM 1904 O O . ALA A 1 243 ? 0.163 -1.359 -4.120 1.00 98.25 243 ALA A O 1
ATOM 1905 N N . SER A 1 244 ? 1.845 -0.042 -3.462 1.00 98.31 244 SER A N 1
ATOM 1906 C CA . SER A 1 244 ? 1.641 -0.253 -2.021 1.00 98.31 244 SER A CA 1
ATOM 1907 C C . SER A 1 244 ? 0.259 0.213 -1.541 1.00 98.31 244 SER A C 1
ATOM 1909 O O . SER A 1 244 ? -0.362 -0.432 -0.691 1.00 98.31 244 SER A O 1
ATOM 1911 N N . SER A 1 245 ? -0.232 1.337 -2.071 1.00 98.38 245 SER A N 1
ATOM 1912 C CA . SER A 1 245 ? -1.546 1.892 -1.725 1.00 98.38 245 SER A CA 1
ATOM 1913 C C . SER A 1 245 ? -2.687 1.114 -2.385 1.00 98.38 245 SER A C 1
ATOM 1915 O O . SER A 1 245 ? -3.697 0.855 -1.735 1.00 98.38 245 SER A O 1
ATOM 1917 N N . LEU A 1 246 ? -2.511 0.688 -3.639 1.00 98.44 246 LEU A N 1
ATOM 1918 C CA . LEU A 1 246 ? -3.455 -0.159 -4.365 1.00 98.44 246 LEU A CA 1
ATOM 1919 C C . LEU A 1 246 ? -3.573 -1.538 -3.714 1.00 98.44 246 LEU A C 1
ATOM 1921 O O . LEU A 1 246 ? -4.690 -2.000 -3.522 1.00 98.44 246 LEU A O 1
ATOM 1925 N N . LEU A 1 247 ? -2.464 -2.160 -3.290 1.00 98.62 247 LEU A N 1
ATOM 1926 C CA . LEU A 1 247 ? -2.489 -3.417 -2.531 1.00 98.62 247 LEU A CA 1
ATOM 1927 C C . LEU A 1 247 ? -3.300 -3.264 -1.238 1.00 98.62 247 LEU A C 1
ATOM 1929 O O . LEU A 1 247 ? -4.065 -4.158 -0.867 1.00 98.62 247 LEU A O 1
ATOM 1933 N N . GLU A 1 248 ? -3.128 -2.134 -0.544 1.00 98.44 248 GLU A N 1
ATOM 1934 C CA . GLU A 1 248 ? -3.886 -1.838 0.666 1.00 98.44 248 GLU A CA 1
ATOM 1935 C C . GLU A 1 248 ? -5.389 -1.726 0.362 1.00 98.44 248 GLU A C 1
ATOM 1937 O O . GLU A 1 248 ? -6.215 -2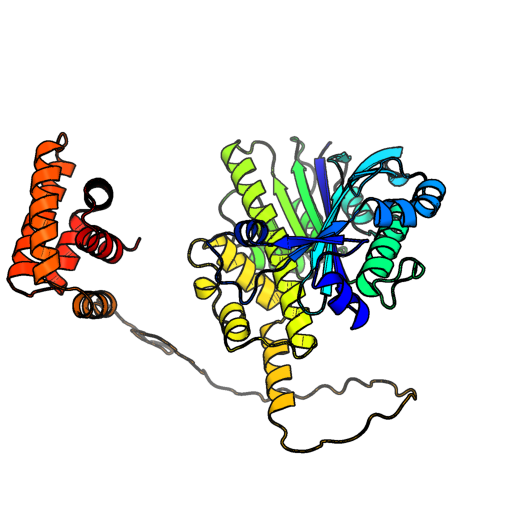.368 1.013 1.00 98.44 248 GLU A O 1
ATOM 1942 N N . PHE A 1 249 ? -5.738 -0.944 -0.659 1.00 98.00 249 PHE A N 1
ATOM 1943 C CA . PHE A 1 249 ? -7.122 -0.721 -1.057 1.00 98.00 249 PHE A CA 1
ATOM 1944 C C . PHE A 1 249 ? -7.792 -2.009 -1.559 1.00 98.00 249 PHE A C 1
ATOM 1946 O O . PHE A 1 249 ? -8.895 -2.336 -1.130 1.00 98.00 249 PHE A O 1
ATOM 1953 N N . ALA A 1 250 ? -7.108 -2.792 -2.396 1.00 98.19 250 ALA A N 1
ATOM 1954 C CA . ALA A 1 250 ? -7.613 -4.045 -2.951 1.00 98.19 250 ALA A CA 1
ATOM 1955 C C . ALA A 1 250 ? -7.923 -5.072 -1.853 1.00 98.19 250 ALA A C 1
ATOM 1957 O O . ALA A 1 250 ? -8.979 -5.703 -1.866 1.00 98.19 250 ALA A O 1
ATOM 1958 N N . ASN A 1 251 ? -7.044 -5.203 -0.851 1.00 98.00 251 ASN A N 1
ATOM 1959 C CA . ASN A 1 251 ? -7.291 -6.096 0.281 1.00 98.00 251 ASN A CA 1
ATOM 1960 C C . ASN A 1 251 ? -8.463 -5.637 1.155 1.00 98.00 251 ASN A C 1
ATOM 1962 O O . ASN A 1 251 ? -9.220 -6.489 1.623 1.00 98.00 251 ASN A O 1
ATOM 1966 N N . ALA A 1 252 ? -8.642 -4.326 1.346 1.00 96.81 252 ALA A N 1
ATOM 1967 C CA . ALA A 1 252 ? -9.806 -3.794 2.048 1.00 96.81 252 ALA A CA 1
ATOM 1968 C C . ALA A 1 252 ? -11.111 -4.087 1.291 1.00 96.81 252 ALA A C 1
ATOM 1970 O O . ALA A 1 252 ? -12.026 -4.665 1.872 1.00 96.81 252 ALA A O 1
ATOM 1971 N N . ILE A 1 253 ? -11.165 -3.793 -0.015 1.00 96.00 253 ILE A N 1
ATOM 1972 C CA . ILE A 1 253 ? -12.335 -4.084 -0.859 1.00 96.00 253 ILE A CA 1
ATOM 1973 C C . ILE A 1 253 ? -12.642 -5.582 -0.865 1.00 96.00 253 ILE A C 1
ATOM 1975 O O . ILE A 1 253 ? -13.787 -5.976 -0.670 1.00 96.00 253 ILE A O 1
ATOM 1979 N N . ARG A 1 254 ? -11.629 -6.442 -1.017 1.00 95.62 254 ARG A N 1
ATOM 1980 C CA . ARG A 1 254 ? -11.816 -7.896 -0.939 1.00 95.62 254 ARG A CA 1
ATOM 1981 C C . ARG A 1 254 ? -12.401 -8.328 0.404 1.00 95.62 254 ARG A C 1
ATOM 1983 O O . ARG A 1 254 ? -13.208 -9.254 0.454 1.00 95.62 254 ARG A O 1
ATOM 1990 N N . GLN A 1 255 ? -11.965 -7.713 1.500 1.00 94.00 255 GLN A N 1
ATOM 1991 C CA . GLN A 1 255 ? -12.500 -8.024 2.819 1.00 94.00 255 GLN A CA 1
ATOM 1992 C C . GLN A 1 255 ? -13.949 -7.548 2.974 1.00 94.00 255 GLN A C 1
ATOM 1994 O O . GLN A 1 255 ? -14.750 -8.276 3.556 1.00 94.00 255 GLN A O 1
ATOM 1999 N N . ASP A 1 256 ? -14.292 -6.392 2.407 1.00 92.38 256 ASP A N 1
ATOM 2000 C CA . ASP A 1 256 ? -15.662 -5.880 2.377 1.00 92.38 256 ASP A CA 1
ATOM 2001 C C . ASP A 1 256 ? -16.588 -6.783 1.544 1.00 92.38 256 ASP A C 1
ATOM 2003 O O . ASP A 1 256 ? -17.654 -7.147 2.033 1.00 92.38 256 ASP A O 1
ATOM 2007 N N . ILE A 1 257 ? -16.157 -7.237 0.356 1.00 92.69 257 ILE A N 1
ATOM 2008 C CA . ILE A 1 257 ? -16.897 -8.212 -0.472 1.00 92.69 257 ILE A CA 1
ATOM 2009 C C . ILE A 1 257 ? -17.186 -9.481 0.341 1.00 92.69 257 ILE A C 1
ATOM 2011 O O . ILE A 1 257 ? -18.327 -9.913 0.456 1.00 92.69 257 ILE A O 1
ATOM 2015 N N . ARG A 1 258 ? -16.166 -10.041 1.001 1.00 91.19 258 ARG A N 1
ATOM 2016 C CA . ARG A 1 258 ? -16.316 -11.238 1.849 1.00 91.19 258 ARG A CA 1
ATOM 2017 C C . ARG A 1 258 ? -17.208 -11.032 3.070 1.00 91.19 258 ARG A C 1
ATOM 2019 O O . ARG A 1 258 ? -17.704 -12.007 3.626 1.00 91.19 258 ARG A O 1
ATOM 2026 N N . ALA A 1 259 ? -17.356 -9.793 3.525 1.00 88.62 259 ALA A N 1
ATOM 2027 C CA . ALA A 1 259 ? -18.243 -9.435 4.621 1.00 88.62 259 ALA A CA 1
ATOM 2028 C C . ALA A 1 259 ? -19.685 -9.156 4.153 1.00 88.62 259 ALA A C 1
ATOM 2030 O O . ALA A 1 259 ? -20.513 -8.808 4.992 1.00 88.62 259 ALA A O 1
ATOM 2031 N N . GLY A 1 260 ? -19.984 -9.282 2.851 1.00 86.88 260 GLY A N 1
ATOM 2032 C CA . GLY A 1 260 ? -21.284 -8.923 2.271 1.00 86.88 260 GLY A CA 1
ATOM 2033 C C . GLY A 1 260 ? -21.544 -7.414 2.284 1.00 86.88 260 GLY A C 1
ATOM 2034 O O . GLY A 1 260 ? -22.687 -6.971 2.340 1.00 86.88 260 GLY A O 1
ATOM 2035 N N . LEU A 1 261 ? -20.483 -6.600 2.314 1.00 82.12 261 LEU A N 1
ATOM 2036 C CA . LEU A 1 261 ? -20.560 -5.139 2.309 1.00 82.12 261 LEU A CA 1
ATOM 2037 C C . LEU A 1 261 ? -20.326 -4.600 0.893 1.00 82.12 261 LEU A C 1
ATOM 2039 O O . LEU A 1 261 ? -19.448 -3.764 0.665 1.00 82.12 261 LEU A O 1
ATOM 2043 N N . THR A 1 262 ? -21.090 -5.088 -0.083 1.00 68.62 262 THR A N 1
ATOM 2044 C CA . THR A 1 262 ? -21.041 -4.560 -1.449 1.00 68.62 262 THR A CA 1
ATOM 2045 C C . THR A 1 262 ? -21.863 -3.275 -1.535 1.00 68.62 262 THR A C 1
ATOM 2047 O O . THR A 1 262 ? -23.089 -3.284 -1.657 1.00 68.62 262 THR A O 1
ATOM 2050 N N . PHE A 1 263 ? -21.189 -2.132 -1.425 1.00 62.81 263 PHE A N 1
ATOM 2051 C CA . PHE A 1 263 ? -21.817 -0.821 -1.572 1.00 62.81 263 PHE A CA 1
ATOM 2052 C C . PHE A 1 263 ? -22.098 -0.530 -3.045 1.00 62.81 263 PHE A C 1
ATOM 2054 O O . PHE A 1 263 ? -21.170 -0.216 -3.793 1.00 62.81 263 PHE A O 1
ATOM 2061 N N . GLU A 1 264 ? -23.376 -0.559 -3.430 1.00 61.38 264 GLU A N 1
ATOM 2062 C CA . GLU A 1 264 ? -23.854 -0.143 -4.756 1.00 61.38 264 GLU A CA 1
ATOM 2063 C C . GLU A 1 264 ? -23.190 -0.911 -5.929 1.00 61.38 264 GLU A C 1
ATOM 2065 O O . GLU A 1 264 ? -22.265 -1.706 -5.776 1.00 61.38 264 GLU A O 1
ATOM 2070 N N . SER A 1 265 ? -23.616 -0.637 -7.162 1.00 70.06 265 SER A N 1
ATOM 2071 C CA . SER A 1 265 ? -22.982 -1.152 -8.390 1.00 70.06 265 SER A CA 1
ATOM 2072 C C . SER A 1 265 ? -21.526 -0.685 -8.600 1.00 70.06 265 SER A C 1
ATOM 2074 O O . SER A 1 265 ? -20.910 -0.995 -9.618 1.00 70.06 265 SER A O 1
ATOM 2076 N N . ARG A 1 266 ? -20.946 0.086 -7.666 1.00 84.12 266 ARG A N 1
ATOM 2077 C CA . ARG A 1 266 ? -19.622 0.708 -7.824 1.00 84.12 266 ARG A CA 1
ATOM 2078 C C . ARG A 1 266 ? -18.467 -0.237 -7.526 1.00 84.12 266 ARG A C 1
ATOM 2080 O O . ARG A 1 266 ? -17.453 -0.122 -8.206 1.00 84.12 266 ARG A O 1
ATOM 2087 N N . ILE A 1 267 ? -18.591 -1.131 -6.536 1.00 91.38 267 ILE A N 1
ATOM 2088 C CA . ILE A 1 267 ? -17.537 -2.125 -6.249 1.00 91.38 267 ILE A CA 1
ATOM 2089 C C . ILE A 1 267 ? -17.374 -3.065 -7.440 1.00 91.38 267 ILE A C 1
ATOM 2091 O O . ILE A 1 267 ? -16.255 -3.241 -7.913 1.00 91.38 267 ILE A O 1
ATOM 2095 N N . ASP A 1 268 ? -18.485 -3.575 -7.974 1.00 91.06 268 ASP A N 1
ATOM 2096 C CA . ASP A 1 268 ? -18.493 -4.368 -9.205 1.00 91.06 268 ASP A CA 1
ATOM 2097 C C . ASP A 1 268 ? -17.790 -3.630 -10.349 1.00 91.06 268 ASP A C 1
ATOM 2099 O O . ASP A 1 268 ? -16.846 -4.142 -10.954 1.00 91.06 268 ASP A O 1
ATOM 2103 N N . ARG A 1 269 ? -18.153 -2.360 -10.557 1.00 93.12 269 ARG A N 1
ATOM 2104 C CA . ARG A 1 269 ? -17.562 -1.547 -11.616 1.00 93.12 269 ARG A CA 1
ATOM 2105 C C . ARG A 1 269 ? -16.056 -1.346 -11.461 1.00 93.12 269 ARG A C 1
ATOM 2107 O O . ARG A 1 269 ? -15.350 -1.458 -12.452 1.00 93.12 269 ARG A O 1
ATOM 2114 N N . ILE A 1 270 ? -15.540 -1.055 -10.263 1.00 95.12 270 ILE A N 1
ATOM 2115 C CA . ILE A 1 270 ? -14.086 -0.871 -10.097 1.00 95.12 270 ILE A CA 1
ATOM 2116 C C . ILE A 1 270 ? -13.315 -2.190 -10.184 1.00 95.12 270 ILE A C 1
ATOM 2118 O O . ILE A 1 270 ? -12.160 -2.179 -10.594 1.00 95.12 270 ILE A O 1
ATOM 2122 N N . VAL A 1 271 ? -13.925 -3.320 -9.813 1.00 95.50 271 VAL A N 1
ATOM 2123 C CA . VAL A 1 271 ? -13.301 -4.647 -9.932 1.00 95.50 271 VAL A CA 1
ATOM 2124 C C . VAL A 1 271 ? -13.218 -5.071 -11.398 1.00 95.50 271 VAL A C 1
ATOM 2126 O O . VAL A 1 271 ? -12.213 -5.647 -11.802 1.00 95.50 271 VAL A O 1
ATOM 2129 N N . ASN A 1 272 ? -14.234 -4.748 -12.199 1.00 95.44 272 ASN A N 1
ATOM 2130 C CA . ASN A 1 272 ? -14.325 -5.176 -13.595 1.00 95.44 272 ASN A CA 1
ATOM 2131 C C . ASN A 1 272 ? -13.801 -4.150 -14.614 1.00 95.44 272 ASN A C 1
ATOM 2133 O O . ASN A 1 272 ? -13.521 -4.520 -15.751 1.00 95.44 272 ASN A O 1
ATOM 2137 N N . ASP A 1 273 ? -13.650 -2.878 -14.236 1.00 96.25 273 ASP A N 1
ATOM 2138 C CA . ASP A 1 273 ? -13.201 -1.802 -15.123 1.00 96.25 273 ASP A CA 1
ATOM 2139 C C . ASP A 1 273 ? -12.144 -0.919 -14.433 1.00 96.25 273 ASP A C 1
ATOM 2141 O O . ASP A 1 273 ? -12.435 0.079 -13.760 1.00 96.25 273 ASP A O 1
ATOM 2145 N N . ALA A 1 274 ? -10.874 -1.285 -14.632 1.00 96.81 274 ALA A N 1
ATOM 2146 C CA . ALA A 1 274 ? -9.735 -0.535 -14.113 1.00 96.81 274 ALA A CA 1
ATOM 2147 C C . ALA A 1 274 ? -9.654 0.886 -14.694 1.00 96.81 274 ALA A C 1
ATOM 2149 O O . ALA A 1 274 ? -9.254 1.810 -13.985 1.00 96.81 274 ALA A O 1
ATOM 2150 N N . LYS A 1 275 ? -10.072 1.086 -15.954 1.00 96.56 275 LYS A N 1
ATOM 2151 C CA . LYS A 1 275 ? -10.089 2.401 -16.610 1.00 96.56 275 LYS A CA 1
ATOM 2152 C C . LYS A 1 275 ? -11.134 3.314 -15.980 1.00 96.56 275 LYS A C 1
ATOM 2154 O O . LYS A 1 275 ? -10.875 4.500 -15.796 1.00 96.56 275 LYS A O 1
ATOM 2159 N N . TYR A 1 276 ? -12.297 2.781 -15.611 1.00 95.75 276 TYR A N 1
ATOM 2160 C CA . TYR A 1 276 ? -13.262 3.531 -14.816 1.00 95.75 276 TYR A CA 1
ATOM 2161 C C . TYR A 1 276 ? -12.686 3.910 -13.451 1.00 95.75 276 TYR A C 1
ATOM 2163 O O . TYR A 1 276 ? -12.873 5.046 -13.013 1.00 95.75 276 TYR A O 1
ATOM 2171 N N . PHE A 1 277 ? -12.006 2.979 -12.778 1.00 96.69 277 PHE A N 1
ATOM 2172 C CA . PHE A 1 277 ? -11.468 3.239 -11.449 1.00 96.69 277 PHE A CA 1
ATOM 2173 C C . PHE A 1 277 ? -10.343 4.281 -11.466 1.00 96.69 277 PHE A C 1
ATOM 2175 O O . PHE A 1 277 ? -10.363 5.186 -10.639 1.00 96.69 277 PHE A O 1
ATOM 2182 N N . LEU A 1 278 ? -9.389 4.175 -12.392 1.00 96.75 278 LEU A N 1
ATOM 2183 C CA . LEU A 1 278 ? -8.143 4.951 -12.416 1.00 96.75 278 LEU A CA 1
ATOM 2184 C C . LEU A 1 278 ? -7.943 5.619 -13.788 1.00 96.75 278 LEU A C 1
ATOM 2186 O O . LEU A 1 278 ? -6.979 5.292 -14.482 1.00 96.75 278 LEU A O 1
ATOM 2190 N N . PRO A 1 279 ? -8.836 6.527 -14.218 1.00 95.81 279 PRO A N 1
ATOM 2191 C CA . PRO A 1 279 ? -8.884 7.021 -15.598 1.00 95.81 279 PRO A CA 1
ATOM 2192 C C . PRO A 1 279 ? -7.577 7.661 -16.077 1.00 95.81 279 PRO A C 1
ATOM 2194 O O . PRO A 1 279 ? -7.190 7.446 -17.225 1.00 95.81 279 PRO A O 1
ATOM 2197 N N . ASP A 1 280 ? -6.850 8.342 -15.186 1.00 94.88 280 ASP A N 1
ATOM 2198 C CA . ASP A 1 280 ? -5.726 9.201 -15.580 1.00 94.88 280 ASP A CA 1
ATOM 2199 C C . ASP A 1 280 ? -4.348 8.541 -15.353 1.00 94.88 280 ASP A C 1
ATOM 2201 O O . ASP A 1 280 ? -3.319 9.214 -15.348 1.00 94.88 280 ASP A O 1
ATOM 2205 N N . SER A 1 281 ? -4.290 7.224 -15.098 1.00 94.38 281 SER A N 1
ATOM 2206 C CA . SER A 1 281 ? -3.023 6.512 -14.853 1.00 94.38 281 SER A CA 1
ATOM 2207 C C . SER A 1 281 ? -3.028 5.087 -15.401 1.00 94.38 281 SER A C 1
ATOM 2209 O O . SER A 1 281 ? -3.447 4.152 -14.722 1.00 94.38 281 SER A O 1
ATOM 2211 N N . ILE A 1 282 ? -2.473 4.901 -16.604 1.00 94.31 282 ILE A N 1
ATOM 2212 C CA . ILE A 1 282 ? -2.334 3.581 -17.248 1.00 94.31 282 ILE A CA 1
ATOM 2213 C C . ILE A 1 282 ? -1.549 2.606 -16.358 1.00 94.31 282 ILE A C 1
ATOM 2215 O O . ILE A 1 282 ? -1.936 1.450 -16.208 1.00 94.31 282 ILE A O 1
ATOM 2219 N N . SER A 1 283 ? -0.467 3.060 -15.722 1.00 94.50 283 SER A N 1
ATOM 2220 C CA . SER A 1 283 ? 0.336 2.199 -14.846 1.00 94.50 283 SER A CA 1
ATOM 2221 C C . SER A 1 283 ? -0.449 1.745 -13.615 1.00 94.50 283 SER A C 1
ATOM 2223 O O . SER A 1 283 ? -0.422 0.561 -13.288 1.00 94.50 283 SER A O 1
ATOM 2225 N N . SER A 1 284 ? -1.215 2.642 -12.983 1.00 96.75 284 SER A N 1
ATOM 2226 C CA . SER A 1 284 ? -2.099 2.273 -11.872 1.00 96.75 284 SER A CA 1
ATOM 2227 C C . SER A 1 284 ? -3.226 1.338 -12.330 1.00 96.75 284 SER A C 1
ATOM 2229 O O . SER A 1 284 ? -3.547 0.408 -11.595 1.00 96.75 284 SER A O 1
ATOM 2231 N N . GLN A 1 285 ? -3.795 1.533 -13.530 1.00 97.56 285 GLN A N 1
ATOM 2232 C CA . GLN A 1 285 ? -4.798 0.621 -14.106 1.00 97.56 285 GLN A CA 1
ATOM 2233 C C . GLN A 1 285 ? -4.236 -0.799 -14.224 1.00 97.56 285 GLN A C 1
ATOM 2235 O O . GLN A 1 285 ? -4.848 -1.739 -13.729 1.00 97.56 285 GLN A O 1
ATOM 2240 N N . LYS A 1 286 ? -3.035 -0.951 -14.797 1.00 97.69 286 LYS A N 1
ATOM 2241 C CA . LYS A 1 286 ? -2.375 -2.258 -14.949 1.00 97.69 286 LYS A CA 1
ATOM 2242 C C . LYS A 1 286 ? -2.016 -2.910 -13.615 1.00 97.69 286 LYS A C 1
ATOM 2244 O O . LYS A 1 286 ? -2.231 -4.107 -13.449 1.00 97.69 286 LYS A O 1
ATOM 2249 N N . MET A 1 287 ? -1.555 -2.129 -12.638 1.00 97.94 287 MET A N 1
ATOM 2250 C CA . MET A 1 287 ? -1.330 -2.630 -11.276 1.00 97.94 287 MET A CA 1
ATOM 2251 C C . MET A 1 287 ? -2.633 -3.093 -10.611 1.00 97.94 287 MET A C 1
ATOM 2253 O O . MET A 1 287 ? -2.638 -4.091 -9.894 1.00 97.94 287 MET A O 1
ATOM 2257 N N . TRP A 1 288 ? -3.737 -2.376 -10.836 1.00 98.12 288 TRP A N 1
ATOM 2258 C CA . TRP A 1 288 ? -5.044 -2.739 -10.298 1.00 98.12 288 TRP A CA 1
ATOM 2259 C C . TRP A 1 288 ? -5.612 -4.006 -10.944 1.00 98.12 288 TRP A C 1
ATOM 2261 O O . TRP A 1 288 ? -6.048 -4.890 -10.214 1.00 98.12 288 TRP A O 1
ATOM 2271 N N . GLU A 1 289 ? -5.548 -4.131 -12.275 1.00 98.19 289 GLU A N 1
ATOM 2272 C CA . GLU A 1 289 ? -5.921 -5.356 -13.007 1.00 98.19 289 GLU A CA 1
ATOM 2273 C C . GLU A 1 289 ? -5.189 -6.580 -12.431 1.00 98.19 289 GLU A C 1
ATOM 2275 O O . GLU A 1 289 ? -5.818 -7.583 -12.087 1.00 98.19 289 GLU A O 1
ATOM 2280 N N . LEU A 1 290 ? -3.869 -6.462 -12.234 1.00 98.25 290 LEU A N 1
ATOM 2281 C CA . LEU A 1 290 ? -3.057 -7.526 -11.650 1.00 98.25 290 LEU A CA 1
ATOM 2282 C C . LEU A 1 290 ? -3.484 -7.852 -10.210 1.00 98.25 290 LEU A C 1
ATOM 2284 O O . LEU A 1 290 ? -3.647 -9.019 -9.870 1.00 98.25 290 LEU A O 1
ATOM 2288 N N . LEU A 1 291 ? -3.721 -6.849 -9.359 1.00 98.38 291 LEU A N 1
ATOM 2289 C CA . LEU A 1 291 ? -4.182 -7.073 -7.982 1.00 98.38 291 LEU A CA 1
ATOM 2290 C C . LEU A 1 291 ? -5.559 -7.740 -7.916 1.00 98.38 291 LEU A C 1
ATOM 2292 O O . LEU A 1 291 ? -5.764 -8.627 -7.086 1.00 98.38 291 LEU A O 1
ATOM 2296 N N . VAL A 1 292 ? -6.494 -7.338 -8.780 1.00 98.00 292 VAL A N 1
ATOM 2297 C CA . VAL A 1 292 ? -7.822 -7.958 -8.890 1.00 98.00 292 VAL A CA 1
ATOM 2298 C C . VAL A 1 292 ? -7.690 -9.445 -9.218 1.00 98.00 292 VAL A C 1
ATOM 2300 O O . VAL A 1 292 ? -8.361 -10.267 -8.586 1.00 98.00 292 VAL A O 1
ATOM 2303 N N . GLN A 1 293 ? -6.791 -9.795 -10.143 1.00 97.44 293 GLN A N 1
ATOM 2304 C CA . GLN A 1 293 ? -6.500 -11.177 -10.518 1.00 97.44 293 GLN A CA 1
ATOM 2305 C C . GLN A 1 293 ? -5.824 -11.958 -9.377 1.00 97.44 293 GLN A C 1
ATOM 2307 O O . GLN A 1 293 ? -6.327 -13.004 -8.963 1.00 97.44 293 GLN A O 1
ATOM 2312 N N . GLU A 1 294 ? -4.729 -11.434 -8.819 1.00 97.25 294 GLU A N 1
ATOM 2313 C CA . GLU A 1 294 ? -3.939 -12.057 -7.741 1.00 97.25 294 GLU A CA 1
ATOM 2314 C C . GLU A 1 294 ? -4.762 -12.323 -6.476 1.00 97.25 294 GLU A C 1
ATOM 2316 O O . GLU A 1 294 ? -4.589 -13.330 -5.784 1.00 97.25 294 GLU A O 1
ATOM 2321 N N . LEU A 1 295 ? -5.690 -11.418 -6.165 1.00 96.94 295 LEU A N 1
ATOM 2322 C CA . LEU A 1 295 ? -6.573 -11.529 -5.010 1.00 96.94 295 LEU A CA 1
ATOM 2323 C C . LEU A 1 295 ? -7.904 -12.222 -5.339 1.00 96.94 295 LEU A C 1
ATOM 2325 O O . LEU A 1 295 ? -8.723 -12.393 -4.431 1.00 96.94 295 LEU A O 1
ATOM 2329 N N . SER A 1 296 ? -8.098 -12.636 -6.597 1.00 96.94 296 SER A N 1
ATOM 2330 C CA . SER A 1 296 ? -9.291 -13.314 -7.120 1.00 96.94 296 SER A CA 1
ATOM 2331 C C . SER A 1 296 ? -10.593 -12.566 -6.817 1.00 96.94 296 SER A C 1
ATOM 2333 O O . SER A 1 296 ? -11.607 -13.172 -6.480 1.00 96.94 296 SER A O 1
ATOM 2335 N N . MET A 1 297 ? -10.575 -11.234 -6.904 1.00 95.62 297 MET A N 1
ATOM 2336 C CA . MET A 1 297 ? -11.684 -10.397 -6.431 1.00 95.62 297 MET A CA 1
ATOM 2337 C C . MET A 1 297 ? -12.974 -10.599 -7.233 1.00 95.62 297 MET A C 1
ATOM 2339 O O . MET A 1 297 ? -14.050 -10.560 -6.647 1.00 95.62 297 MET A O 1
ATOM 2343 N N . GLN A 1 298 ? -12.873 -10.870 -8.538 1.00 94.44 298 GLN A N 1
ATOM 2344 C CA . GLN A 1 298 ? -14.029 -11.185 -9.389 1.00 94.44 298 GLN A CA 1
ATOM 2345 C C . GLN A 1 298 ? -14.756 -12.444 -8.912 1.00 94.44 298 GLN A C 1
ATOM 2347 O O . GLN A 1 298 ? -15.970 -12.435 -8.743 1.00 94.44 298 GLN A O 1
ATOM 2352 N N . TYR A 1 299 ? -14.003 -13.502 -8.601 1.00 93.44 299 TYR A N 1
ATOM 2353 C CA . TYR A 1 299 ? -14.572 -14.736 -8.067 1.00 93.44 299 TYR A CA 1
ATOM 2354 C C . TYR A 1 299 ? -15.276 -14.502 -6.723 1.00 93.44 299 TYR A C 1
ATOM 2356 O O . TYR A 1 299 ? -16.370 -15.008 -6.505 1.00 93.44 299 TYR A O 1
ATOM 2364 N N . GLU A 1 300 ? -14.676 -13.719 -5.821 1.00 92.12 300 GLU A N 1
ATOM 2365 C CA . GLU A 1 300 ? -15.294 -13.389 -4.526 1.00 92.12 300 GLU A CA 1
ATOM 2366 C C . GLU A 1 300 ? -16.617 -12.626 -4.710 1.00 92.12 300 GLU A C 1
ATOM 2368 O O . GLU A 1 300 ? -17.574 -12.877 -3.981 1.00 92.12 300 GLU A O 1
ATOM 2373 N N . LEU A 1 301 ? -16.680 -11.739 -5.706 1.00 90.12 301 LEU A N 1
ATOM 2374 C CA . LEU A 1 301 ? -17.877 -10.971 -6.040 1.00 90.12 301 LEU A CA 1
ATOM 2375 C C . LEU A 1 301 ? -18.991 -11.859 -6.623 1.00 90.12 301 LEU A C 1
ATOM 2377 O O . LEU A 1 301 ? -20.148 -11.748 -6.227 1.00 90.12 301 LEU A O 1
ATOM 2381 N N . GLU A 1 302 ? -18.651 -12.797 -7.511 1.00 89.06 302 GLU A N 1
ATOM 2382 C CA . GLU A 1 302 ? -19.614 -13.761 -8.064 1.00 89.06 302 GLU A CA 1
ATOM 2383 C C . GLU A 1 302 ? -20.214 -14.684 -6.993 1.00 89.06 302 GLU A C 1
ATOM 2385 O O . GLU A 1 302 ? -21.390 -15.052 -7.068 1.00 89.06 302 GLU A O 1
ATOM 2390 N N . GLN A 1 303 ? -19.413 -15.092 -6.004 1.00 85.50 303 GLN A N 1
ATOM 2391 C CA . GLN A 1 303 ? -19.885 -15.945 -4.909 1.00 85.50 303 GLN A CA 1
ATOM 2392 C C . GLN A 1 303 ? -20.864 -15.208 -3.990 1.00 85.50 303 GLN A C 1
ATOM 2394 O O . GLN A 1 303 ? -21.845 -15.801 -3.540 1.00 85.50 303 GLN A O 1
ATOM 2399 N N . GLU A 1 304 ? -20.637 -13.918 -3.752 1.00 78.69 304 GLU A N 1
ATOM 2400 C CA . GLU A 1 304 ? -21.543 -13.067 -2.978 1.00 78.69 304 GLU A CA 1
ATOM 2401 C C . GLU A 1 304 ? -22.898 -12.892 -3.691 1.00 78.69 304 GLU A C 1
ATOM 2403 O O . GLU A 1 304 ? -23.946 -13.158 -3.096 1.00 78.69 304 GLU A O 1
ATOM 2408 N N . GLY A 1 305 ? -22.893 -12.638 -5.004 1.00 70.25 305 GLY A N 1
ATOM 2409 C CA . GLY A 1 305 ? -24.123 -12.559 -5.801 1.00 70.25 305 GLY A CA 1
ATOM 2410 C C . GLY A 1 305 ? -24.955 -13.853 -5.802 1.00 70.25 305 GLY A C 1
ATOM 2411 O O . GLY A 1 305 ? -26.186 -13.806 -5.761 1.00 70.25 305 GLY A O 1
ATOM 2412 N N . LYS A 1 306 ? -24.309 -15.030 -5.785 1.00 69.56 306 LYS A N 1
ATOM 2413 C CA . LYS A 1 306 ? -25.000 -16.335 -5.696 1.00 69.56 306 LYS A CA 1
ATOM 2414 C C . LYS A 1 306 ? -25.672 -16.563 -4.341 1.00 69.56 306 LYS A C 1
ATOM 2416 O O . LYS A 1 306 ? -26.752 -17.153 -4.296 1.00 69.56 306 LYS A O 1
ATOM 2421 N N . LEU A 1 307 ? -25.069 -16.083 -3.252 1.00 59.47 307 LEU A N 1
ATOM 2422 C CA . LEU A 1 307 ? -25.647 -16.174 -1.907 1.00 59.47 307 LEU A CA 1
ATOM 2423 C C . LEU A 1 307 ? -26.918 -15.319 -1.773 1.00 59.47 307 LEU A C 1
ATOM 2425 O O . LEU A 1 307 ? -27.846 -15.716 -1.071 1.00 59.47 307 LEU A O 1
ATOM 2429 N N . HIS A 1 308 ? -27.005 -14.197 -2.493 1.00 55.97 308 HIS A N 1
ATOM 2430 C CA . HIS A 1 308 ? -28.178 -13.316 -2.486 1.00 55.97 308 HIS A CA 1
ATOM 2431 C C . HIS A 1 308 ? -29.327 -13.755 -3.415 1.00 55.97 308 HIS A C 1
ATOM 2433 O O . HIS A 1 308 ? -30.466 -13.342 -3.203 1.00 55.97 308 HIS A O 1
ATOM 2439 N N . LEU A 1 309 ? -29.072 -14.622 -4.401 1.00 45.41 309 LEU A N 1
ATOM 2440 C CA . LEU A 1 309 ? -30.080 -15.116 -5.356 1.00 45.41 309 LEU A CA 1
ATOM 2441 C C . LEU A 1 309 ? -30.841 -16.375 -4.895 1.00 45.41 309 LEU A C 1
ATOM 2443 O O . LEU A 1 309 ? -31.607 -16.941 -5.672 1.00 45.41 309 LEU A O 1
ATOM 2447 N N . SER A 1 310 ? -30.679 -16.806 -3.640 1.00 35.31 310 SER A N 1
ATOM 2448 C CA . SER A 1 310 ? -31.493 -17.878 -3.046 1.00 35.31 310 SER A CA 1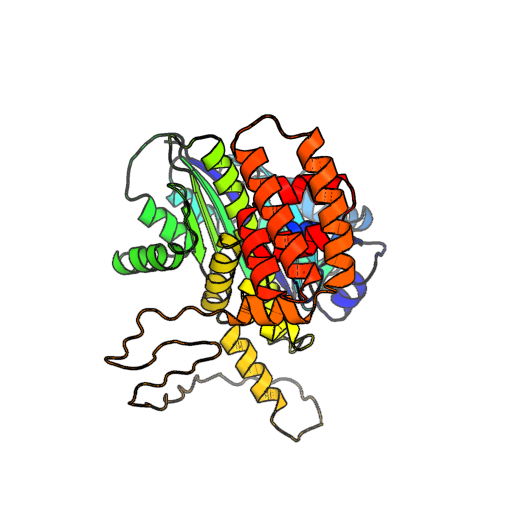
ATOM 2449 C C . SER A 1 310 ? -32.671 -17.281 -2.256 1.00 35.31 310 SER A C 1
ATOM 2451 O O . SER A 1 310 ? -32.461 -16.769 -1.154 1.00 35.31 310 SER A O 1
ATOM 2453 N N . PRO A 1 311 ? -33.920 -17.314 -2.764 1.00 34.59 311 PRO A N 1
ATOM 2454 C CA . PRO A 1 311 ? -35.067 -16.821 -2.017 1.00 34.59 311 PRO A CA 1
ATOM 2455 C C . PRO A 1 311 ? -35.488 -17.855 -0.966 1.00 34.59 311 PRO A C 1
ATOM 2457 O O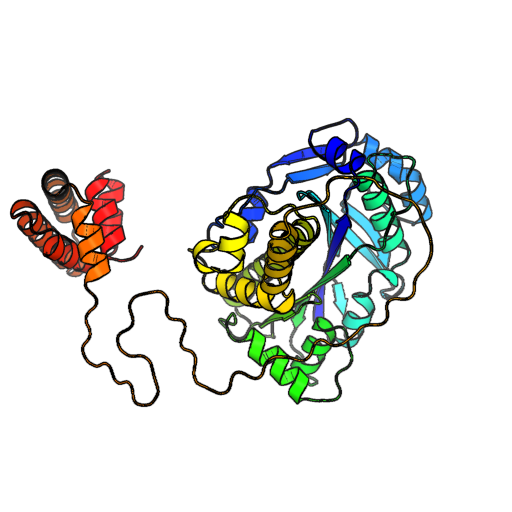 . PRO A 1 311 ? -36.025 -18.910 -1.291 1.00 34.59 311 PRO A O 1
ATOM 2460 N N . GLY A 1 312 ? -35.281 -17.511 0.306 1.00 36.06 312 GLY A N 1
ATOM 2461 C CA . GLY A 1 312 ? -35.888 -18.192 1.450 1.00 36.06 312 GLY A CA 1
ATOM 2462 C C . GLY A 1 312 ? -34.886 -18.879 2.372 1.00 36.06 312 GLY A C 1
ATOM 2463 O O . GLY A 1 312 ? -34.465 -19.995 2.108 1.00 36.06 312 GLY A O 1
ATOM 2464 N N . ILE A 1 313 ? -34.544 -18.206 3.473 1.00 34.03 313 ILE A N 1
ATOM 2465 C CA . ILE A 1 313 ? -34.747 -18.649 4.866 1.00 34.03 313 ILE A CA 1
ATOM 2466 C C . ILE A 1 313 ? -34.312 -17.474 5.755 1.00 34.03 313 ILE A C 1
ATOM 2468 O O . ILE A 1 313 ? -33.136 -17.230 6.015 1.00 34.03 313 ILE A O 1
ATOM 2472 N N . THR A 1 314 ? -35.293 -16.714 6.226 1.00 34.06 314 THR A N 1
ATOM 2473 C CA . THR A 1 314 ? -35.210 -16.001 7.497 1.00 34.06 314 THR A CA 1
ATOM 2474 C C . THR A 1 314 ? -35.436 -17.024 8.608 1.00 34.06 314 THR A C 1
ATOM 2476 O O . THR A 1 314 ? -36.543 -17.540 8.712 1.00 34.06 314 THR A O 1
ATOM 2479 N N . ALA A 1 315 ? -34.416 -17.322 9.423 1.00 31.06 315 ALA A N 1
ATOM 2480 C CA . ALA A 1 315 ? -34.515 -17.514 10.881 1.00 31.06 315 ALA A CA 1
ATOM 2481 C C . ALA A 1 315 ? -33.277 -18.207 11.487 1.00 31.06 315 ALA A C 1
ATOM 2483 O O . ALA A 1 315 ? -32.818 -19.231 10.999 1.00 31.06 315 ALA A O 1
ATOM 2484 N N . ALA A 1 316 ? -32.879 -17.668 12.645 1.00 26.34 316 ALA A N 1
ATOM 2485 C CA . ALA A 1 316 ? -32.199 -18.311 13.773 1.00 26.34 316 ALA A CA 1
ATOM 2486 C C . ALA A 1 316 ? -30.733 -18.779 13.624 1.00 26.34 316 ALA A C 1
ATOM 2488 O O . ALA A 1 316 ? -30.405 -19.755 12.959 1.00 26.34 316 ALA A O 1
ATOM 2489 N N . LEU A 1 317 ? -29.866 -18.128 14.412 1.00 38.25 317 LEU A N 1
ATOM 2490 C CA . LEU A 1 317 ? -28.615 -18.698 14.926 1.00 38.25 317 LEU A CA 1
ATOM 2491 C C . LEU A 1 317 ? -28.885 -20.028 15.650 1.00 38.25 317 LEU A C 1
ATOM 2493 O O . LEU A 1 317 ? -29.809 -20.095 16.464 1.00 38.25 317 LEU A O 1
ATOM 2497 N N . PRO A 1 318 ? -27.976 -21.006 15.502 1.00 29.34 318 PRO A N 1
ATOM 2498 C CA . PRO A 1 318 ? -27.505 -21.699 16.689 1.00 29.34 318 PRO A CA 1
ATOM 2499 C C . PRO A 1 318 ? -25.978 -21.833 16.765 1.00 29.34 318 PRO A C 1
ATOM 2501 O O . PRO A 1 318 ? -25.230 -21.800 15.790 1.00 29.34 318 PRO A O 1
ATOM 2504 N N . SER A 1 319 ? -25.556 -21.958 18.015 1.00 30.39 319 SER A N 1
ATOM 2505 C CA . SER A 1 319 ? -24.218 -22.147 18.557 1.00 30.39 319 SER A CA 1
ATOM 2506 C C . SER A 1 319 ? -23.531 -23.461 18.162 1.00 30.39 319 SER A C 1
ATOM 2508 O O . SER A 1 319 ? -24.180 -24.494 18.062 1.00 30.39 319 SER A O 1
ATOM 2510 N N . GLN A 1 320 ? -22.198 -23.376 18.061 1.00 38.62 320 GLN A N 1
ATOM 2511 C CA . GLN A 1 320 ? -21.153 -24.399 18.258 1.00 38.62 320 GLN A CA 1
ATOM 2512 C C . GLN A 1 320 ? -21.522 -25.887 18.089 1.00 38.62 320 GLN A C 1
ATOM 2514 O O . GLN A 1 320 ? -22.147 -26.468 18.966 1.00 38.62 320 GLN A O 1
ATOM 2519 N N . HIS A 1 321 ? -20.927 -26.543 17.085 1.00 28.11 321 HIS A N 1
ATOM 2520 C CA . HIS A 1 321 ? -20.064 -27.720 17.283 1.00 28.11 321 HIS A CA 1
ATOM 2521 C C . HIS A 1 321 ? -19.279 -28.065 16.001 1.00 28.11 321 HIS A C 1
ATOM 2523 O O . HIS A 1 321 ? -19.742 -27.830 14.887 1.00 28.11 321 HIS A O 1
ATOM 2529 N N . ASN A 1 322 ? -18.067 -28.596 16.194 1.00 36.47 322 ASN A N 1
ATOM 2530 C CA . ASN A 1 322 ? -17.124 -29.088 15.183 1.00 36.47 322 ASN A CA 1
ATOM 2531 C C . ASN A 1 322 ? -17.776 -29.863 14.026 1.00 36.47 322 ASN A C 1
ATOM 2533 O O . ASN A 1 322 ? -18.429 -30.878 14.258 1.00 36.47 322 ASN A O 1
ATOM 2537 N N . SE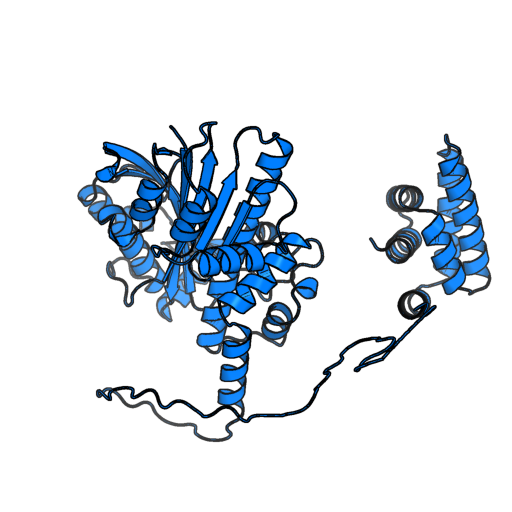R A 1 323 ? -17.439 -29.501 12.788 1.00 26.39 323 SER A N 1
ATOM 2538 C CA . SER A 1 323 ? -17.386 -30.467 11.689 1.00 26.39 323 SER A CA 1
ATOM 2539 C C . SER A 1 323 ? -16.233 -30.138 10.739 1.00 26.39 323 SER A C 1
ATOM 2541 O O . SER A 1 323 ? -15.954 -28.986 10.411 1.00 26.39 323 SER A O 1
ATOM 2543 N N . VAL A 1 324 ? -15.499 -31.192 10.398 1.00 29.84 324 VAL A N 1
ATOM 2544 C CA . VAL A 1 324 ? -14.317 -31.213 9.540 1.00 29.84 324 VAL A CA 1
ATOM 2545 C C . VAL A 1 324 ? -14.738 -30.888 8.108 1.00 29.84 324 VAL A C 1
ATOM 2547 O O . VAL A 1 324 ? -15.615 -31.547 7.554 1.00 29.84 324 VAL A O 1
ATOM 2550 N N . LEU A 1 325 ? -14.109 -29.878 7.507 1.00 28.70 325 LEU A N 1
ATOM 2551 C CA . LEU A 1 325 ? -14.389 -29.449 6.140 1.00 28.70 325 LEU A CA 1
ATOM 2552 C C . LEU A 1 325 ? -13.626 -30.353 5.161 1.00 28.70 325 LEU A C 1
ATOM 2554 O O . LEU A 1 325 ? -12.435 -30.165 4.921 1.00 28.70 325 LEU A O 1
ATOM 2558 N N . VAL A 1 326 ? -14.309 -31.360 4.616 1.00 30.33 326 VAL A N 1
ATOM 2559 C CA . VAL A 1 326 ? -13.835 -32.115 3.450 1.00 30.33 326 VAL A CA 1
ATOM 2560 C C . VAL A 1 326 ? -14.100 -31.255 2.213 1.00 30.33 326 VAL A C 1
ATOM 2562 O O . VAL A 1 326 ? -15.250 -31.021 1.848 1.00 30.33 326 VAL A O 1
ATOM 2565 N N . GLN A 1 327 ? -13.038 -30.751 1.580 1.00 33.94 327 GLN A N 1
ATOM 2566 C CA . GLN A 1 327 ? -13.108 -30.092 0.273 1.00 33.94 327 GLN A CA 1
ATOM 2567 C C . GLN A 1 327 ? -13.565 -31.105 -0.786 1.00 33.94 327 GLN A C 1
ATOM 2569 O O . GLN A 1 327 ? -12.798 -31.973 -1.199 1.00 33.94 327 GLN A O 1
ATOM 2574 N N . GLN A 1 328 ? -14.813 -30.989 -1.239 1.00 33.22 328 GLN A N 1
ATOM 2575 C CA . GLN A 1 328 ? -15.284 -31.645 -2.455 1.00 33.22 328 GLN A CA 1
ATOM 2576 C C . GLN A 1 328 ? -14.993 -30.742 -3.659 1.00 33.22 328 GLN A C 1
ATOM 2578 O O . GLN A 1 328 ? -15.448 -29.602 -3.738 1.00 33.22 328 GLN A O 1
ATOM 2583 N N . PHE A 1 329 ? -14.196 -31.268 -4.586 1.00 30.28 329 PHE A N 1
ATOM 2584 C CA . PHE A 1 329 ? -13.909 -30.670 -5.882 1.00 30.28 329 PHE A CA 1
ATOM 2585 C C . PHE A 1 329 ? -15.167 -30.717 -6.757 1.00 30.28 329 PHE A C 1
ATOM 2587 O O . PHE A 1 329 ? -15.649 -31.799 -7.086 1.00 30.28 329 PHE A O 1
ATOM 2594 N N . PHE A 1 330 ? -15.688 -29.556 -7.161 1.00 36.34 330 PHE A N 1
ATOM 2595 C CA . PHE A 1 330 ? -16.704 -29.483 -8.209 1.00 36.34 330 PHE A CA 1
ATOM 2596 C C . PHE A 1 330 ? -16.036 -29.590 -9.581 1.00 36.34 330 PHE A C 1
ATOM 2598 O O . PHE A 1 330 ? -15.168 -28.793 -9.942 1.00 36.34 330 PHE A O 1
ATOM 2605 N N . SER A 1 331 ? -16.451 -30.605 -10.332 1.00 35.31 331 SER A N 1
ATOM 2606 C CA . SER A 1 331 ? -16.095 -30.841 -11.725 1.00 35.31 331 SER A CA 1
ATOM 2607 C C . SER A 1 331 ? -16.499 -29.647 -12.596 1.00 35.31 331 SER A C 1
ATOM 2609 O O . SER A 1 331 ? -17.643 -29.199 -12.575 1.00 35.31 331 SER A O 1
ATOM 2611 N N . LYS A 1 332 ? -15.536 -29.129 -13.358 1.00 38.47 332 LYS A N 1
ATOM 2612 C CA . LYS A 1 332 ? -15.701 -28.035 -14.319 1.00 38.47 332 LYS A CA 1
ATOM 2613 C C . LYS A 1 332 ? -16.452 -28.564 -15.549 1.00 38.47 332 LYS A C 1
ATOM 2615 O O . LYS A 1 332 ? -16.010 -29.543 -16.146 1.00 38.47 332 LYS A O 1
ATOM 2620 N N . GLU A 1 333 ? -17.554 -27.921 -15.935 1.00 38.69 333 GLU A N 1
ATOM 2621 C CA . GLU A 1 333 ? -18.185 -28.136 -17.2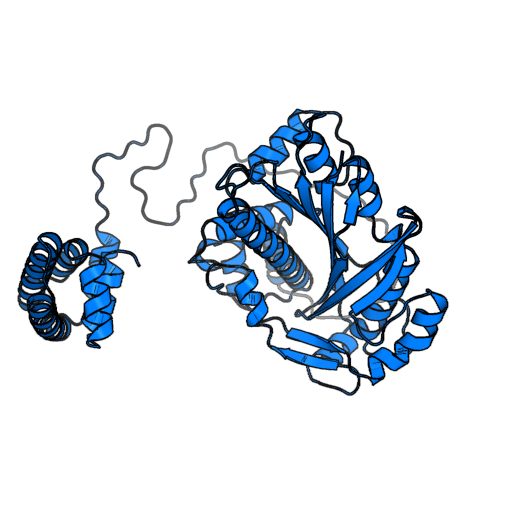44 1.00 38.69 333 GLU A CA 1
ATOM 2622 C C . GLU A 1 333 ? -17.191 -27.773 -18.355 1.00 38.69 333 GLU A C 1
ATOM 2624 O O . GLU A 1 333 ? -16.687 -26.650 -18.433 1.00 38.69 333 GLU A O 1
ATOM 2629 N N . ILE A 1 334 ? -16.892 -28.744 -19.214 1.00 37.22 334 ILE A N 1
ATOM 2630 C CA . ILE A 1 334 ? -16.046 -28.560 -20.390 1.00 37.22 334 ILE A CA 1
ATOM 2631 C C . ILE A 1 334 ? -16.941 -28.038 -21.521 1.00 37.22 334 ILE A C 1
ATOM 2633 O O . ILE A 1 334 ? -17.636 -28.800 -22.185 1.00 37.22 334 ILE A O 1
ATOM 2637 N N . SER A 1 335 ? -16.922 -26.723 -21.743 1.00 40.25 335 SER A N 1
ATOM 2638 C CA . SER A 1 335 ? -17.454 -26.087 -22.955 1.00 40.25 335 SER A CA 1
ATOM 2639 C C . SER A 1 335 ? -16.384 -26.146 -24.049 1.00 40.25 335 SER A C 1
ATOM 2641 O O . SER A 1 335 ? -15.464 -25.331 -24.042 1.00 40.25 335 SER A O 1
ATOM 2643 N N . MET A 1 336 ? -16.482 -27.094 -24.984 1.00 43.06 336 MET A N 1
ATOM 2644 C CA . MET A 1 336 ? -15.645 -27.115 -26.192 1.00 43.06 336 MET A CA 1
ATOM 2645 C C . MET A 1 336 ? -16.280 -26.247 -27.290 1.00 43.06 336 MET A C 1
ATOM 2647 O O . MET A 1 336 ? -17.281 -26.633 -27.887 1.00 43.06 336 MET A O 1
ATOM 2651 N N . GLY A 1 337 ? -15.698 -25.069 -27.532 1.00 68.44 337 GLY A N 1
ATOM 2652 C CA . GLY A 1 337 ? -16.043 -24.144 -28.619 1.00 68.44 337 GLY A CA 1
ATOM 2653 C C . GLY A 1 337 ? -15.633 -22.698 -28.306 1.00 68.44 337 GLY A C 1
ATOM 2654 O O . GLY A 1 337 ? -15.666 -22.292 -27.142 1.00 68.44 337 GLY A O 1
ATOM 2655 N N . ASP A 1 338 ? -15.254 -21.923 -29.327 1.00 70.12 338 ASP A N 1
ATOM 2656 C CA . ASP A 1 338 ? -14.846 -20.521 -29.168 1.00 70.12 338 ASP A CA 1
ATOM 2657 C C . ASP A 1 338 ? -16.046 -19.653 -28.751 1.00 70.12 338 ASP A C 1
ATOM 2659 O O . ASP A 1 338 ? -16.991 -19.450 -29.515 1.00 70.12 338 ASP A O 1
ATOM 2663 N N . LYS A 1 339 ? -16.024 -19.120 -27.524 1.00 64.38 339 LYS A N 1
ATOM 2664 C CA . LYS A 1 339 ? -16.975 -18.098 -27.064 1.00 64.38 339 LYS A CA 1
ATOM 2665 C C . LYS A 1 339 ? -16.312 -16.728 -27.120 1.00 64.38 339 LYS A C 1
ATOM 2667 O O . LYS A 1 339 ? -15.380 -16.464 -26.366 1.00 64.38 339 LYS A O 1
ATOM 2672 N N . TYR A 1 340 ? -16.851 -15.835 -27.946 1.00 67.31 340 TYR A N 1
ATOM 2673 C CA . TYR A 1 340 ? -16.459 -14.427 -27.966 1.00 67.31 340 TYR A CA 1
ATOM 2674 C C . TYR A 1 340 ? -17.542 -13.588 -27.294 1.00 67.31 340 TYR A C 1
ATOM 2676 O O . TYR A 1 340 ? -18.621 -13.396 -27.848 1.00 67.31 340 TYR A O 1
ATOM 2684 N N . ASN A 1 341 ? -17.266 -13.106 -26.084 1.00 51.16 341 ASN A N 1
ATOM 2685 C CA . ASN A 1 341 ? -18.160 -12.199 -25.374 1.00 51.16 341 ASN A CA 1
ATOM 2686 C C . ASN A 1 341 ? -17.676 -10.766 -25.622 1.00 51.16 341 ASN A C 1
ATOM 2688 O O . ASN A 1 341 ? -16.640 -10.364 -25.098 1.00 51.16 341 ASN A O 1
ATOM 2692 N N . VAL A 1 342 ? -18.369 -10.035 -26.493 1.00 61.94 342 VAL A N 1
ATOM 2693 C CA . VAL A 1 342 ? -17.900 -8.747 -27.012 1.00 61.94 342 VAL A CA 1
ATOM 2694 C C . VAL A 1 342 ? -18.823 -7.634 -26.542 1.00 61.94 342 VAL A C 1
ATOM 2696 O O . VAL A 1 342 ? -19.992 -7.589 -26.915 1.00 61.94 342 VAL A O 1
ATOM 2699 N N . THR A 1 343 ? -18.286 -6.708 -25.755 1.00 49.59 343 THR A N 1
ATOM 2700 C CA . THR A 1 343 ? -18.973 -5.489 -25.324 1.00 49.59 343 THR A CA 1
ATOM 2701 C C . THR A 1 343 ? -18.218 -4.273 -25.869 1.00 49.59 343 THR A C 1
ATOM 2703 O O . THR A 1 343 ? -17.063 -4.036 -25.528 1.00 49.59 343 THR A O 1
ATOM 2706 N N . GLY A 1 344 ? -18.850 -3.514 -26.772 1.00 66.25 344 GLY A N 1
ATOM 2707 C CA . GLY A 1 344 ? -18.248 -2.358 -27.456 1.00 66.25 344 GLY A CA 1
ATOM 2708 C C . GLY A 1 344 ? -18.299 -2.452 -28.988 1.00 66.25 344 GLY A C 1
ATOM 2709 O O . GLY A 1 344 ? -18.895 -3.371 -29.543 1.00 66.25 344 GLY A O 1
ATOM 2710 N N . GLN A 1 345 ? -17.700 -1.480 -29.683 1.00 64.69 345 GLN A N 1
ATOM 2711 C CA . GLN A 1 345 ? -17.598 -1.484 -31.150 1.00 64.69 345 GLN A CA 1
ATOM 2712 C C . GLN A 1 345 ? -16.436 -2.373 -31.585 1.00 64.69 345 GLN A C 1
ATOM 2714 O O . GLN A 1 345 ? -15.299 -2.125 -31.186 1.00 64.69 345 GLN A O 1
ATOM 2719 N N . VAL A 1 346 ? -16.699 -3.382 -32.417 1.00 70.44 346 VAL A N 1
ATOM 2720 C CA . VAL A 1 346 ? -15.647 -4.266 -32.928 1.00 70.44 346 VAL A CA 1
ATOM 2721 C C . VAL A 1 346 ? -15.767 -4.432 -34.432 1.00 70.44 346 VAL A C 1
ATOM 2723 O O . VAL A 1 346 ? -16.846 -4.679 -34.957 1.00 70.44 346 VAL A O 1
ATOM 2726 N N . GLY A 1 347 ? -14.640 -4.261 -35.125 1.00 67.12 347 GLY A N 1
ATOM 2727 C CA . GLY A 1 347 ? -14.581 -4.328 -36.584 1.00 67.12 347 GLY A CA 1
ATOM 2728 C C . GLY A 1 347 ? -14.637 -5.748 -37.149 1.00 67.12 347 GLY A C 1
ATOM 2729 O O . GLY A 1 347 ? -15.109 -5.921 -38.265 1.00 67.12 347 GLY A O 1
ATOM 2730 N N . ALA A 1 348 ? -14.153 -6.752 -36.410 1.00 78.81 348 ALA A N 1
ATOM 2731 C CA . ALA A 1 348 ? -14.156 -8.160 -36.809 1.00 78.81 348 ALA A CA 1
ATOM 2732 C C . ALA A 1 348 ? -13.870 -9.055 -35.582 1.00 78.81 348 ALA A C 1
ATOM 2734 O O . ALA A 1 348 ? -12.982 -8.723 -34.797 1.00 78.81 348 ALA A O 1
ATOM 2735 N N . VAL A 1 349 ? -14.614 -10.157 -35.397 1.00 80.88 349 VAL A N 1
ATOM 2736 C CA . VAL A 1 349 ? -14.391 -11.141 -34.314 1.00 80.88 349 VAL A CA 1
ATOM 2737 C C . VAL A 1 349 ? -14.599 -12.561 -34.836 1.00 80.88 349 VAL A C 1
ATOM 2739 O O . VAL A 1 349 ? -15.600 -12.836 -35.493 1.00 80.88 349 VAL A O 1
ATOM 2742 N N . GLY A 1 350 ? -13.659 -13.454 -34.525 1.00 86.19 350 GLY A N 1
ATOM 2743 C CA . GLY A 1 350 ? -13.671 -14.869 -34.907 1.00 86.19 350 GLY A CA 1
ATOM 2744 C C . GLY A 1 350 ? -12.418 -15.302 -35.683 1.00 86.19 350 GLY A C 1
ATOM 2745 O O . GLY A 1 350 ? -11.646 -14.445 -36.137 1.00 86.19 350 GLY A O 1
ATOM 2746 N N . PRO A 1 351 ? -12.193 -16.618 -35.861 1.00 70.69 351 PRO A N 1
ATOM 2747 C CA . PRO A 1 351 ? -11.080 -17.135 -36.654 1.00 70.69 351 PRO A CA 1
ATOM 2748 C C . PRO A 1 351 ? -11.205 -16.666 -38.112 1.00 70.69 351 PRO A C 1
ATOM 2750 O O . PRO A 1 351 ? -12.281 -16.755 -38.699 1.00 70.69 351 PRO A O 1
ATOM 2753 N N . ASN A 1 352 ? -10.113 -16.169 -38.704 1.00 77.19 352 ASN A N 1
ATOM 2754 C CA . ASN A 1 352 ? -10.060 -15.557 -40.049 1.00 77.19 352 ASN A CA 1
ATOM 2755 C C . ASN A 1 352 ? -10.827 -14.231 -40.223 1.00 77.19 352 ASN A C 1
ATOM 2757 O O . ASN A 1 352 ? -11.056 -13.795 -41.352 1.00 77.19 352 ASN A O 1
ATOM 2761 N N . SER A 1 353 ? -11.218 -13.564 -39.137 1.00 81.56 353 SER A N 1
ATOM 2762 C CA . SER A 1 353 ? -11.897 -12.270 -39.227 1.00 81.56 353 SER A CA 1
ATOM 2763 C C . SER A 1 353 ? -10.889 -11.143 -39.535 1.00 81.56 353 SER A C 1
ATOM 2765 O O . SER A 1 353 ? -9.847 -11.023 -38.890 1.00 81.56 353 SER A O 1
ATOM 2767 N N . ARG A 1 354 ? -11.156 -10.336 -40.572 1.00 69.06 354 ARG A N 1
ATOM 2768 C CA . ARG A 1 354 ? -10.286 -9.233 -41.020 1.00 69.06 354 ARG A CA 1
ATOM 2769 C C . ARG A 1 354 ? -11.124 -7.975 -41.213 1.00 69.06 354 ARG A C 1
ATOM 2771 O O . ARG A 1 354 ? -12.136 -8.006 -41.904 1.00 69.06 354 ARG A O 1
ATOM 2778 N N . ALA A 1 355 ? -10.680 -6.879 -40.613 1.00 76.50 355 ALA A N 1
ATOM 2779 C CA . ALA A 1 355 ? -11.268 -5.555 -40.751 1.00 76.50 355 ALA A CA 1
ATOM 2780 C C . ALA A 1 355 ? -10.177 -4.585 -41.202 1.00 76.50 355 ALA A C 1
ATOM 2782 O O . ALA A 1 355 ? -9.185 -4.409 -40.500 1.00 76.50 355 ALA A O 1
ATOM 2783 N N . GLU A 1 356 ? -10.352 -3.951 -42.359 1.00 62.72 356 GLU A N 1
ATOM 2784 C CA . GLU A 1 356 ? -9.416 -2.947 -42.869 1.00 62.72 356 GLU A CA 1
ATOM 2785 C C . GLU A 1 356 ? -10.163 -1.679 -43.275 1.00 62.72 356 GLU A C 1
ATOM 2787 O O . GLU A 1 356 ? -11.244 -1.748 -43.850 1.00 62.72 356 GLU A O 1
ATOM 2792 N N . ARG A 1 357 ? -9.555 -0.520 -42.978 1.00 51.88 357 ARG A N 1
ATOM 2793 C CA . ARG A 1 357 ? -10.084 0.838 -43.225 1.00 51.88 357 ARG A CA 1
ATOM 2794 C C . ARG A 1 357 ? -11.371 1.207 -42.468 1.00 51.88 357 ARG A C 1
ATOM 2796 O O . ARG A 1 357 ? -12.131 2.051 -42.932 1.00 51.88 357 ARG A O 1
ATOM 2803 N N . ASN A 1 358 ? -11.591 0.647 -41.280 1.00 61.66 358 ASN A N 1
ATOM 2804 C CA . ASN A 1 358 ? -12.673 1.109 -40.409 1.00 61.66 358 ASN A CA 1
ATOM 2805 C C . ASN A 1 358 ? -12.279 2.425 -39.722 1.00 61.66 358 ASN A C 1
ATOM 2807 O O . ASN A 1 358 ? -11.318 2.460 -38.955 1.00 61.66 358 ASN A O 1
ATOM 2811 N N . ILE A 1 359 ? -13.033 3.494 -39.983 1.00 52.97 359 ILE A N 1
ATOM 2812 C CA . ILE A 1 359 ? -12.922 4.778 -39.283 1.00 52.97 359 ILE A CA 1
ATOM 2813 C C . ILE A 1 359 ? -14.150 4.904 -38.377 1.00 52.97 359 ILE A C 1
ATOM 2815 O O . ILE A 1 359 ? -15.275 5.064 -38.848 1.00 52.97 359 ILE A O 1
ATOM 2819 N N . PHE A 1 360 ? -13.947 4.784 -37.066 1.00 59.19 360 PHE A N 1
ATOM 2820 C CA . PHE A 1 360 ? -15.025 4.843 -36.079 1.00 59.19 360 PHE A CA 1
ATOM 2821 C C . PHE A 1 360 ? -15.293 6.299 -35.662 1.00 59.19 360 PHE A C 1
ATOM 2823 O O . PHE A 1 360 ? -14.740 6.788 -34.680 1.00 59.19 360 PHE A O 1
ATOM 2830 N N . ASN A 1 361 ? -16.177 6.991 -36.389 1.00 57.97 361 ASN A N 1
ATOM 2831 C CA . ASN A 1 361 ? -16.577 8.384 -36.105 1.00 57.97 361 ASN A CA 1
ATOM 2832 C C . ASN A 1 361 ? -17.626 8.527 -34.981 1.00 57.97 361 ASN A C 1
ATOM 2834 O O . ASN A 1 361 ? -18.113 9.626 -34.714 1.00 57.97 361 ASN A O 1
ATOM 2838 N N . GLN A 1 362 ? -17.988 7.436 -34.298 1.00 64.44 362 GLN A N 1
ATOM 2839 C CA . GLN A 1 362 ? -19.089 7.424 -33.328 1.00 64.44 362 GLN A CA 1
ATOM 2840 C C . GLN A 1 362 ? -18.823 8.283 -32.084 1.00 64.44 362 GLN A C 1
ATOM 2842 O O . GLN A 1 362 ? -19.759 8.883 -31.565 1.00 64.44 362 GLN A O 1
ATOM 2847 N N . VAL A 1 363 ? -17.567 8.400 -31.637 1.00 63.66 363 VAL A N 1
ATOM 2848 C CA . VAL A 1 363 ? -17.211 9.263 -30.493 1.00 63.66 363 VAL A CA 1
ATOM 2849 C C . VAL A 1 363 ? -17.399 10.741 -30.847 1.00 63.66 363 VAL A C 1
ATOM 2851 O O . VAL A 1 363 ? -17.945 11.498 -30.050 1.00 63.66 363 VAL A O 1
ATOM 2854 N N . LEU A 1 364 ? -17.025 11.136 -32.069 1.00 63.22 364 LEU A N 1
ATOM 2855 C CA . LEU A 1 364 ? -17.145 12.517 -32.539 1.00 63.22 364 LEU A CA 1
ATOM 2856 C C . LEU A 1 364 ? -18.609 12.898 -32.800 1.00 63.22 364 LEU A C 1
ATOM 2858 O O . LEU A 1 364 ? -19.029 13.993 -32.449 1.00 63.22 364 LEU A O 1
ATOM 2862 N N . GLN A 1 365 ? -19.411 11.972 -33.340 1.00 70.62 365 GLN A N 1
ATOM 2863 C CA . GLN A 1 365 ? -20.853 12.171 -33.539 1.00 70.62 365 GLN A CA 1
ATOM 2864 C C . GLN A 1 365 ? -21.619 12.274 -32.212 1.00 70.62 365 GLN A C 1
ATOM 2866 O O . GLN A 1 365 ? -22.503 13.119 -32.076 1.00 70.62 365 GLN A O 1
ATOM 2871 N N . GLN A 1 366 ? -21.266 11.453 -31.216 1.00 73.75 366 GLN A N 1
ATOM 2872 C CA . GLN A 1 366 ? -21.858 11.537 -29.879 1.00 73.75 366 GLN A CA 1
ATOM 2873 C C . GLN A 1 366 ? -21.478 12.849 -29.183 1.00 73.75 366 GLN A C 1
ATOM 2875 O O . GLN A 1 366 ? -22.361 13.528 -28.662 1.00 73.75 366 GLN A O 1
ATOM 2880 N N . ALA A 1 367 ? -20.208 13.258 -29.253 1.00 70.69 367 ALA A N 1
ATOM 2881 C CA . ALA A 1 367 ? -19.751 14.536 -28.713 1.00 70.69 367 ALA A CA 1
ATOM 2882 C C . ALA A 1 367 ? -20.418 15.738 -29.407 1.00 70.69 367 ALA A C 1
ATOM 2884 O O . ALA A 1 367 ? -20.912 16.641 -28.733 1.00 70.69 367 ALA A O 1
ATOM 2885 N N . ALA A 1 368 ? -20.522 15.722 -30.741 1.00 70.62 368 ALA A N 1
ATOM 2886 C CA . ALA A 1 368 ? -21.158 16.786 -31.519 1.00 70.62 368 ALA A CA 1
ATOM 2887 C C . ALA A 1 368 ? -22.639 16.987 -31.156 1.00 70.62 368 ALA A C 1
ATOM 2889 O O . ALA A 1 368 ? -23.116 18.117 -31.154 1.00 70.62 368 ALA A O 1
ATOM 2890 N N . SER A 1 369 ? -23.358 15.914 -30.803 1.00 74.12 369 SER A N 1
ATOM 2891 C CA . SER A 1 369 ? -24.782 15.986 -30.435 1.00 74.12 369 SER A CA 1
ATOM 2892 C C . SER A 1 369 ? -25.056 16.669 -29.088 1.00 74.12 369 SER A C 1
ATOM 2894 O O . SER A 1 369 ? -26.187 17.068 -28.821 1.00 74.12 369 SER A O 1
ATOM 2896 N N . THR A 1 370 ? -24.029 16.819 -28.248 1.00 79.81 370 THR A N 1
ATOM 2897 C CA . THR A 1 370 ? -24.139 17.414 -26.905 1.00 79.81 370 THR A CA 1
ATOM 2898 C C . THR A 1 370 ? -23.688 18.874 -26.826 1.00 79.81 370 THR A C 1
ATOM 2900 O O . THR A 1 370 ? -23.815 19.485 -25.767 1.00 79.81 370 THR A O 1
ATOM 2903 N N . ILE A 1 371 ? -23.163 19.442 -27.919 1.00 85.44 371 ILE A N 1
ATOM 2904 C CA . ILE A 1 371 ? -22.567 20.784 -27.934 1.00 85.44 371 ILE A CA 1
ATOM 2905 C C . ILE A 1 371 ? -23.560 21.809 -28.495 1.00 85.44 371 ILE A C 1
ATOM 2907 O O . ILE A 1 371 ? -24.126 21.626 -29.571 1.00 85.44 371 ILE A O 1
ATOM 2911 N N . ASP A 1 372 ? -23.726 22.926 -27.787 1.00 93.12 372 ASP A N 1
ATOM 2912 C CA . ASP A 1 372 ? -24.459 24.097 -28.275 1.00 93.12 372 ASP A CA 1
ATOM 2913 C C . ASP A 1 372 ? -23.630 24.814 -29.359 1.00 93.12 372 ASP A C 1
ATOM 2915 O O . ASP A 1 372 ? -22.721 25.591 -29.063 1.00 93.12 372 ASP A O 1
ATOM 2919 N N . LEU A 1 373 ? -23.904 24.500 -30.631 1.00 92.88 373 LEU A N 1
ATOM 2920 C CA . LEU A 1 373 ? -23.148 25.012 -31.783 1.00 92.88 373 LEU A CA 1
ATOM 2921 C C . LEU A 1 373 ? -23.238 26.544 -31.952 1.00 92.88 373 LEU A C 1
ATOM 2923 O O . LEU A 1 373 ? -22.202 27.159 -32.224 1.00 92.88 373 LEU A O 1
ATOM 2927 N N . PRO A 1 374 ? -24.405 27.197 -31.767 1.00 95.00 374 PRO A N 1
ATOM 2928 C CA . PRO A 1 374 ? -24.484 28.656 -31.717 1.00 95.00 374 PRO A CA 1
ATOM 2929 C C . PRO A 1 374 ? -23.605 29.290 -30.632 1.00 95.00 374 PRO A C 1
ATOM 2931 O O . PRO A 1 374 ? -22.893 30.256 -30.919 1.00 95.00 374 PRO A O 1
ATOM 2934 N N . ALA A 1 375 ? -23.619 28.751 -29.409 1.00 93.56 375 ALA A N 1
ATOM 2935 C CA . ALA A 1 375 ? -22.789 29.269 -28.320 1.00 93.56 375 ALA A CA 1
ATOM 2936 C C . ALA A 1 375 ? -21.293 29.016 -28.573 1.00 93.56 375 ALA A C 1
ATOM 2938 O O . ALA A 1 375 ? -20.465 29.910 -28.381 1.00 93.56 375 ALA A O 1
ATOM 2939 N N . LEU A 1 376 ? -20.952 27.837 -29.102 1.00 95.31 376 LEU A N 1
ATOM 2940 C CA . LEU A 1 376 ? -19.591 27.493 -29.506 1.00 95.31 376 LEU A CA 1
ATOM 2941 C C . LEU A 1 376 ? -19.055 28.469 -30.563 1.00 95.31 376 LEU A C 1
ATOM 2943 O O . LEU A 1 376 ? -17.929 28.939 -30.444 1.00 95.31 376 LEU A O 1
ATOM 2947 N N . ALA A 1 377 ? -19.848 28.820 -31.579 1.00 97.31 377 ALA A N 1
ATOM 2948 C CA . ALA A 1 377 ? -19.418 29.750 -32.623 1.00 97.31 377 ALA A CA 1
ATOM 2949 C C . ALA A 1 377 ? -19.066 31.148 -32.075 1.00 97.31 377 ALA A C 1
ATOM 2951 O O . ALA A 1 377 ? -18.136 31.785 -32.574 1.00 97.31 377 ALA A O 1
ATOM 2952 N N . LEU A 1 378 ? -19.785 31.623 -31.052 1.00 96.06 378 LEU A N 1
ATOM 2953 C CA . LEU A 1 378 ? -19.500 32.903 -30.396 1.00 96.06 378 LEU A CA 1
ATOM 2954 C C . LEU A 1 378 ? -18.185 32.852 -29.613 1.00 96.06 378 LEU A C 1
ATOM 2956 O O . LEU A 1 378 ? -17.344 33.742 -29.760 1.00 96.06 378 LEU A O 1
ATOM 2960 N N . GLU A 1 379 ? -17.974 31.794 -28.833 1.00 97.75 379 GLU A N 1
ATOM 2961 C CA . GLU A 1 379 ? -16.739 31.631 -28.067 1.00 97.75 379 GLU A CA 1
ATOM 2962 C C . GLU A 1 379 ? -15.516 31.382 -28.963 1.00 97.75 379 GLU A C 1
ATOM 2964 O O . GLU A 1 379 ? -14.443 31.924 -28.698 1.00 97.75 379 GLU A O 1
ATOM 2969 N N . LEU A 1 380 ? -15.666 30.643 -30.069 1.00 97.44 380 LEU A N 1
ATOM 2970 C CA . LEU A 1 380 ? -14.589 30.444 -31.045 1.00 97.44 380 LEU A CA 1
ATOM 2971 C C . LEU A 1 380 ? -14.191 31.749 -31.745 1.00 97.44 380 LEU A C 1
ATOM 2973 O O . LEU A 1 380 ? -13.007 31.960 -32.007 1.00 97.44 380 LEU A O 1
ATOM 2977 N N . ALA A 1 381 ? -15.138 32.659 -31.992 1.00 97.56 381 ALA A N 1
ATOM 2978 C CA . ALA A 1 381 ? -14.826 33.980 -32.532 1.00 97.56 381 ALA A CA 1
ATOM 2979 C C . ALA A 1 381 ? -13.986 34.818 -31.548 1.00 97.56 381 ALA A C 1
ATOM 2981 O O . ALA A 1 381 ? -13.025 35.474 -31.962 1.00 97.56 381 ALA A O 1
ATOM 2982 N N . MET A 1 382 ? -14.311 34.766 -30.248 1.00 96.81 382 MET A N 1
ATOM 2983 C CA . MET A 1 382 ? -13.525 35.417 -29.190 1.00 96.81 382 MET A CA 1
ATOM 2984 C C . MET A 1 382 ? -12.126 34.804 -29.073 1.00 96.81 382 MET A C 1
ATOM 2986 O O . MET A 1 382 ? -11.130 35.531 -29.057 1.00 96.81 382 MET A O 1
ATOM 2990 N N . LEU A 1 383 ? -12.047 33.470 -29.067 1.00 97.38 383 LEU A N 1
ATOM 2991 C CA . LEU A 1 383 ? -10.796 32.721 -29.008 1.00 97.38 383 LEU A CA 1
ATOM 2992 C C . LEU A 1 383 ? -9.877 33.056 -30.182 1.00 97.38 383 LEU A C 1
ATOM 2994 O O . LEU A 1 383 ? -8.708 33.374 -29.979 1.00 97.38 383 LEU A O 1
ATOM 2998 N N . ARG A 1 384 ? -10.408 33.064 -31.407 1.00 97.81 384 ARG A N 1
ATOM 2999 C CA . ARG A 1 384 ? -9.634 33.383 -32.610 1.00 97.81 384 ARG A CA 1
ATOM 3000 C C . ARG A 1 384 ? -9.004 34.772 -32.547 1.00 97.81 384 ARG A C 1
ATOM 3002 O O . ARG A 1 384 ? -7.859 34.935 -32.961 1.00 97.81 384 ARG A O 1
ATOM 3009 N N . ASN A 1 385 ? -9.742 35.770 -32.058 1.00 96.94 385 ASN A N 1
ATOM 3010 C CA . ASN A 1 385 ? -9.227 37.134 -31.936 1.00 96.94 385 ASN A CA 1
ATOM 3011 C C . ASN A 1 385 ? -8.094 37.202 -30.907 1.00 96.94 385 ASN A C 1
ATOM 3013 O O . ASN A 1 385 ? -7.039 37.750 -31.209 1.00 96.94 385 ASN A O 1
ATOM 3017 N N . SER A 1 386 ? -8.265 36.556 -29.752 1.00 97.19 386 SER A N 1
ATOM 3018 C CA . SER A 1 386 ? -7.221 36.507 -28.726 1.00 97.19 386 SER A CA 1
ATOM 3019 C C . SER A 1 386 ? -5.977 35.730 -29.177 1.00 97.19 386 SER A C 1
ATOM 3021 O O . SER A 1 386 ? -4.854 36.151 -28.908 1.00 97.19 386 SER A O 1
ATOM 3023 N N . MET A 1 387 ? -6.150 34.632 -29.921 1.00 96.44 387 MET A N 1
ATOM 3024 C CA . MET A 1 387 ? -5.030 33.865 -30.477 1.00 96.44 387 MET A CA 1
ATOM 3025 C C . MET A 1 387 ? -4.256 34.657 -31.537 1.00 96.44 387 MET A C 1
ATOM 3027 O O . MET A 1 387 ? -3.039 34.538 -31.594 1.00 96.44 387 MET A O 1
ATOM 3031 N N . ARG A 1 388 ? -4.919 35.503 -32.341 1.00 96.88 388 ARG A N 1
ATOM 3032 C CA . ARG A 1 388 ? -4.237 36.392 -33.304 1.00 96.88 388 ARG A CA 1
ATOM 3033 C C . ARG A 1 388 ? -3.343 37.423 -32.626 1.00 96.88 388 ARG A C 1
ATOM 3035 O O . ARG A 1 388 ? -2.284 37.733 -33.152 1.00 96.88 388 ARG A O 1
ATOM 3042 N N . GLU A 1 389 ? -3.763 37.948 -31.480 1.00 95.44 389 GLU A N 1
ATOM 3043 C CA . GLU A 1 389 ? -2.979 38.924 -30.711 1.00 95.44 389 GLU A CA 1
ATOM 3044 C C . GLU A 1 389 ? -1.733 38.297 -30.064 1.00 95.44 389 GLU A C 1
ATOM 3046 O O . GLU A 1 389 ? -0.756 38.993 -29.806 1.00 95.44 389 GLU A O 1
ATOM 3051 N N . GLN A 1 390 ? -1.763 36.983 -29.823 1.00 93.25 390 GLN A N 1
ATOM 3052 C CA . GLN A 1 390 ? -0.708 36.224 -29.142 1.00 93.25 390 GLN A CA 1
ATOM 3053 C C . GLN A 1 390 ? 0.126 35.342 -30.092 1.00 93.25 390 GLN A C 1
ATOM 3055 O O . GLN A 1 390 ? 1.035 34.641 -29.646 1.00 93.25 390 GLN A O 1
ATOM 3060 N N . ALA A 1 391 ? -0.174 35.338 -31.394 1.00 94.81 391 ALA A N 1
ATOM 3061 C CA . ALA A 1 391 ? 0.522 34.514 -32.377 1.00 94.81 391 ALA A CA 1
ATOM 3062 C C . ALA A 1 391 ? 1.920 35.078 -32.685 1.00 94.81 391 ALA A C 1
ATOM 3064 O O . ALA A 1 391 ? 2.066 36.218 -33.121 1.00 94.81 391 ALA A O 1
ATOM 3065 N N . THR A 1 392 ? 2.954 34.263 -32.467 1.00 93.44 392 THR A N 1
ATOM 3066 C CA . THR A 1 392 ? 4.367 34.614 -32.701 1.00 93.44 392 THR A CA 1
ATOM 3067 C C . THR A 1 392 ? 5.093 33.592 -33.573 1.00 93.44 392 THR A C 1
ATOM 3069 O O . THR A 1 392 ? 6.177 33.876 -34.075 1.00 93.44 392 THR A O 1
ATOM 3072 N N . GLU A 1 393 ? 4.511 32.405 -33.746 1.00 94.62 393 GLU A N 1
ATOM 3073 C CA . GLU A 1 393 ? 5.108 31.260 -34.430 1.00 94.62 393 GLU A CA 1
ATOM 3074 C C . GLU A 1 393 ? 4.200 30.772 -35.565 1.00 94.62 393 GLU A C 1
ATOM 3076 O O . GLU A 1 393 ? 2.985 30.949 -35.527 1.00 94.62 393 GLU A O 1
ATOM 3081 N N . ILE A 1 394 ? 4.774 30.090 -36.559 1.00 93.12 394 ILE A N 1
ATOM 3082 C CA . ILE A 1 394 ? 4.023 29.556 -37.712 1.00 93.12 394 ILE A CA 1
ATOM 3083 C C . ILE A 1 394 ? 2.953 28.544 -37.263 1.00 93.12 394 ILE A C 1
ATOM 3085 O O . ILE A 1 394 ? 1.869 28.469 -37.841 1.00 93.12 394 ILE A O 1
ATOM 3089 N N . GLU A 1 395 ? 3.232 27.775 -36.209 1.00 90.25 395 GLU A N 1
ATOM 3090 C CA . GLU A 1 395 ? 2.279 26.829 -35.619 1.00 90.25 395 GLU A CA 1
ATOM 3091 C C . GLU A 1 395 ? 1.073 27.552 -34.992 1.00 90.25 395 GLU A C 1
ATOM 3093 O O . GLU A 1 395 ? -0.056 27.061 -35.064 1.00 90.25 395 GLU A O 1
ATOM 3098 N N . HIS A 1 396 ? 1.279 28.761 -34.456 1.00 96.31 396 HIS A N 1
ATOM 3099 C CA . HIS A 1 396 ? 0.199 29.594 -33.926 1.00 96.31 396 HIS A CA 1
ATOM 3100 C C . HIS A 1 396 ? -0.728 30.069 -35.051 1.00 96.31 396 HIS A C 1
ATOM 3102 O O . HIS A 1 396 ? -1.952 30.012 -34.913 1.00 96.31 396 HIS A O 1
ATOM 3108 N N . ASP A 1 397 ? -0.172 30.447 -36.203 1.00 95.44 397 ASP A N 1
ATOM 3109 C CA . ASP A 1 397 ? -0.970 30.833 -37.370 1.00 95.44 397 ASP A CA 1
ATOM 3110 C C . ASP A 1 397 ? -1.832 29.668 -37.880 1.00 95.44 397 ASP A C 1
ATOM 3112 O O . ASP A 1 397 ? -3.016 29.845 -38.186 1.00 95.44 397 ASP A O 1
ATOM 3116 N N . GLN A 1 398 ? -1.282 28.450 -37.910 1.00 94.69 398 GLN A N 1
ATOM 3117 C CA . GLN A 1 398 ? -2.025 27.243 -38.297 1.00 94.69 398 GLN A CA 1
ATOM 3118 C C . GLN A 1 398 ? -3.166 26.924 -37.323 1.00 94.69 398 GLN A C 1
ATOM 3120 O O . GLN A 1 398 ? -4.273 26.567 -37.749 1.00 94.69 398 GLN A O 1
ATOM 3125 N N . ALA A 1 399 ? -2.938 27.103 -36.021 1.00 95.88 399 ALA A N 1
ATOM 3126 C CA . ALA A 1 399 ? -3.974 26.936 -35.012 1.00 95.88 399 ALA A CA 1
ATOM 3127 C C . ALA A 1 399 ? -5.077 28.002 -35.148 1.00 95.88 399 ALA A C 1
ATOM 3129 O O . ALA A 1 399 ? -6.261 27.668 -35.094 1.00 95.88 399 ALA A O 1
ATOM 3130 N N . VAL A 1 400 ? -4.725 29.263 -35.423 1.00 97.56 400 VAL A N 1
ATOM 3131 C CA . VAL A 1 400 ? -5.692 30.348 -35.685 1.00 97.56 400 VAL A CA 1
ATOM 3132 C C . VAL A 1 400 ? -6.560 30.047 -36.911 1.00 97.56 400 VAL A C 1
ATOM 3134 O O . VAL A 1 400 ? -7.776 30.266 -36.875 1.00 97.56 400 VAL A O 1
ATOM 3137 N N . VAL A 1 401 ? -5.965 29.536 -37.995 1.00 97.38 401 VAL A N 1
ATOM 3138 C CA . VAL A 1 401 ? -6.704 29.117 -39.200 1.00 97.38 401 VAL A CA 1
ATOM 3139 C C . VAL A 1 401 ? -7.669 27.978 -38.870 1.00 97.38 401 VAL A C 1
ATOM 3141 O O . VAL A 1 401 ? -8.838 28.038 -39.258 1.00 97.38 401 VAL A O 1
ATOM 3144 N N . SER A 1 402 ? -7.215 26.991 -38.098 1.00 96.94 402 SER A N 1
ATOM 3145 C CA . SER A 1 402 ? -8.028 25.843 -37.679 1.00 96.94 402 SER A CA 1
ATOM 3146 C C . SER A 1 402 ? -9.216 26.262 -36.803 1.00 96.94 402 SER A C 1
ATOM 3148 O O . SER A 1 402 ? -10.338 25.821 -37.042 1.00 96.94 402 SER A O 1
ATOM 3150 N N . ILE A 1 403 ? -9.024 27.199 -35.865 1.00 97.88 403 ILE A N 1
ATOM 3151 C CA . ILE A 1 403 ? -10.126 27.780 -35.078 1.00 97.88 403 ILE A CA 1
ATOM 3152 C C . ILE A 1 403 ? -11.110 28.552 -35.967 1.00 97.88 403 ILE A C 1
ATOM 3154 O O . ILE A 1 403 ? -12.320 28.450 -35.775 1.00 97.88 403 ILE A O 1
ATOM 3158 N N . GLY A 1 404 ? -10.628 29.285 -36.975 1.00 97.12 404 GLY A N 1
ATOM 3159 C CA . GLY A 1 404 ? -11.500 29.966 -37.937 1.00 97.12 404 GLY A CA 1
ATOM 3160 C C . GLY A 1 404 ? -12.344 29.007 -38.786 1.00 97.12 404 GLY A C 1
ATOM 3161 O O . GLY A 1 404 ? -13.508 29.299 -39.067 1.00 97.12 404 GLY A O 1
ATOM 3162 N N . ALA A 1 405 ? -11.785 27.856 -39.166 1.00 96.88 405 ALA A N 1
ATOM 3163 C CA . ALA A 1 405 ? -12.517 26.805 -39.868 1.00 96.88 405 ALA A CA 1
ATOM 3164 C C . ALA A 1 405 ? -13.572 26.150 -38.958 1.00 96.88 405 ALA A C 1
ATOM 3166 O O . ALA A 1 405 ? -14.726 26.009 -39.366 1.00 96.88 405 ALA A O 1
ATOM 3167 N N . ALA A 1 406 ? -13.217 25.861 -37.700 1.00 96.94 406 ALA A N 1
ATOM 3168 C CA . ALA A 1 406 ? -14.146 25.344 -36.695 1.00 96.94 406 ALA A CA 1
ATOM 3169 C C . ALA A 1 406 ? -15.309 26.313 -36.410 1.00 96.94 406 ALA A C 1
ATOM 3171 O O . ALA A 1 406 ? -16.460 25.891 -36.328 1.00 96.94 406 ALA A O 1
ATOM 3172 N N . GLU A 1 407 ? -15.031 27.618 -36.320 1.00 97.62 407 GLU A N 1
ATOM 3173 C CA . GLU A 1 407 ? -16.046 28.669 -36.155 1.00 97.62 407 GLU A CA 1
ATOM 3174 C C . GLU A 1 407 ? -17.054 28.656 -37.318 1.00 97.62 407 GLU A C 1
ATOM 3176 O O . GLU A 1 407 ? -18.265 28.729 -37.105 1.00 97.62 407 GLU A O 1
ATOM 3181 N N . SER A 1 408 ? -16.564 28.544 -38.558 1.00 96.94 408 SER A N 1
ATOM 3182 C CA . SER A 1 408 ? -17.412 28.502 -39.755 1.00 96.94 408 SER A CA 1
ATOM 3183 C C . SER A 1 408 ? -18.279 27.240 -39.798 1.00 96.94 408 SER A C 1
ATOM 3185 O O . SER A 1 408 ? -19.478 27.331 -40.068 1.00 96.94 408 SER A O 1
ATOM 3187 N N . ALA A 1 409 ? -17.704 26.080 -39.465 1.00 96.06 409 ALA A N 1
ATOM 3188 C CA . ALA A 1 409 ? -18.427 24.813 -39.374 1.00 96.06 409 ALA A CA 1
ATOM 3189 C C . ALA A 1 409 ? -19.513 24.847 -38.282 1.00 96.06 409 ALA A C 1
ATOM 3191 O O . ALA A 1 409 ? -20.650 24.440 -38.528 1.00 96.06 409 ALA A O 1
ATOM 3192 N N . ALA A 1 410 ? -19.216 25.428 -37.113 1.00 95.38 410 ALA A N 1
ATOM 3193 C CA . ALA A 1 410 ? -20.190 25.608 -36.037 1.00 95.38 410 ALA A CA 1
ATOM 3194 C C . ALA A 1 410 ? -21.361 26.518 -36.456 1.00 95.38 410 ALA A C 1
ATOM 3196 O O . ALA A 1 410 ? -22.519 26.188 -36.197 1.00 95.38 410 ALA A O 1
ATOM 3197 N N . LYS A 1 411 ? -21.097 27.616 -37.185 1.00 95.94 411 LYS A N 1
ATOM 3198 C CA . LYS A 1 411 ? -22.151 28.495 -37.741 1.00 95.94 411 LYS A CA 1
ATOM 3199 C C . LYS A 1 411 ? -23.037 27.795 -38.770 1.00 95.94 411 LYS A C 1
ATOM 3201 O O . LYS A 1 411 ? -24.215 28.120 -38.877 1.00 95.94 411 LYS A O 1
ATOM 3206 N N . GLN A 1 412 ? -22.484 26.833 -39.504 1.00 95.38 412 GLN A N 1
ATOM 3207 C CA . GLN A 1 412 ? -23.216 25.995 -40.458 1.00 95.38 412 GLN A CA 1
ATOM 3208 C C . GLN A 1 412 ? -23.935 24.811 -39.788 1.00 95.38 412 GLN A C 1
ATOM 3210 O O . GLN A 1 412 ? -24.487 23.965 -40.484 1.00 95.38 412 GLN A O 1
ATOM 3215 N N . GLN A 1 413 ? -23.940 24.745 -38.449 1.00 92.38 413 GLN A N 1
ATOM 3216 C CA . GLN A 1 413 ? -24.502 23.645 -37.657 1.00 92.38 413 GLN A CA 1
ATOM 3217 C C . GLN A 1 413 ? -23.851 22.279 -37.939 1.00 92.38 413 GLN A C 1
ATOM 3219 O O . GLN A 1 413 ? -24.449 21.232 -37.695 1.00 92.38 413 GLN A O 1
ATOM 3224 N N . ASN A 1 414 ? -22.601 22.275 -38.407 1.00 90.50 414 ASN A N 1
ATOM 3225 C CA . ASN A 1 414 ? -21.842 21.062 -38.675 1.00 90.50 414 ASN A CA 1
ATOM 3226 C C . ASN A 1 414 ? -20.859 20.776 -37.528 1.00 90.50 414 ASN A C 1
ATOM 3228 O O . ASN A 1 414 ? -19.684 21.142 -37.569 1.00 90.50 414 ASN A O 1
ATOM 3232 N N . GLY A 1 415 ? -21.368 20.144 -36.466 1.00 89.62 415 GLY A N 1
ATOM 3233 C CA . GLY A 1 415 ? -20.594 19.862 -35.252 1.00 89.62 415 GLY A CA 1
ATOM 3234 C C . GLY A 1 415 ? -19.468 18.837 -35.434 1.00 89.62 415 GLY A C 1
ATOM 3235 O O . GLY A 1 415 ? -18.483 18.885 -34.703 1.00 89.62 415 GLY A O 1
ATOM 3236 N N . VAL A 1 416 ? -19.589 17.936 -36.413 1.00 90.31 416 VAL A N 1
ATOM 3237 C CA . VAL A 1 416 ? -18.554 16.935 -36.722 1.00 90.31 416 VAL A CA 1
ATOM 3238 C C . VAL A 1 416 ? -17.328 17.622 -37.318 1.00 90.31 416 VAL A C 1
ATOM 3240 O O . VAL A 1 416 ? -16.238 17.492 -36.764 1.00 90.31 416 VAL A O 1
ATOM 3243 N N . ASP A 1 417 ? -17.523 18.439 -38.355 1.00 91.75 417 ASP A N 1
ATOM 3244 C CA . ASP A 1 417 ? -16.429 19.183 -38.990 1.00 91.75 417 ASP A CA 1
ATOM 3245 C C . ASP A 1 417 ? -15.833 20.226 -38.034 1.00 91.75 417 ASP A C 1
ATOM 3247 O O . ASP A 1 417 ? -14.622 20.454 -38.023 1.00 91.75 417 ASP A O 1
ATOM 3251 N N . ALA A 1 418 ? -16.662 20.823 -37.168 1.00 94.44 418 ALA A N 1
ATOM 3252 C CA . ALA A 1 418 ? -16.176 21.714 -36.121 1.00 94.44 418 ALA A CA 1
ATOM 3253 C C . ALA A 1 418 ? -15.181 20.990 -35.200 1.00 94.44 418 ALA A C 1
ATOM 3255 O O . ALA A 1 418 ? -14.077 21.488 -34.993 1.00 94.44 418 ALA A O 1
ATOM 3256 N N . LEU A 1 419 ? -15.518 19.799 -34.697 1.00 92.25 419 LEU A N 1
ATOM 3257 C CA . LEU A 1 419 ? -14.622 19.028 -33.831 1.00 92.25 419 LEU A CA 1
ATOM 3258 C C . LEU A 1 419 ? -13.361 18.535 -34.560 1.00 92.25 419 LEU A C 1
ATOM 3260 O O . LEU A 1 419 ? -12.292 18.512 -33.951 1.00 92.25 419 LEU A O 1
ATOM 3264 N N . GLU A 1 420 ? -13.438 18.190 -35.848 1.00 92.56 420 GLU A N 1
ATOM 3265 C CA . GLU A 1 420 ? -12.241 17.847 -36.632 1.00 92.56 420 GLU A CA 1
ATOM 3266 C C . GLU A 1 420 ? -11.271 19.030 -36.740 1.00 92.56 420 GLU A C 1
ATOM 3268 O O . GLU A 1 420 ? -10.074 18.881 -36.484 1.00 92.56 420 GLU A O 1
ATOM 3273 N N . HIS A 1 421 ? -11.779 20.227 -37.033 1.00 96.12 421 HIS A N 1
ATOM 3274 C CA . HIS A 1 421 ? -10.958 21.435 -37.077 1.00 96.12 421 HIS A CA 1
ATOM 3275 C C . HIS A 1 421 ? -10.414 21.835 -35.696 1.00 96.12 421 HIS A C 1
ATOM 3277 O O . HIS A 1 421 ? -9.269 22.279 -35.595 1.00 96.12 421 HIS A O 1
ATOM 3283 N N . LEU A 1 422 ? -11.176 21.623 -34.615 1.00 95.44 422 LEU A N 1
ATOM 3284 C CA . LEU A 1 422 ? -10.690 21.848 -33.246 1.00 95.44 422 LEU A CA 1
ATOM 3285 C C . LEU A 1 422 ? -9.574 20.874 -32.858 1.00 95.44 422 LEU A C 1
ATOM 3287 O O . LEU A 1 422 ? -8.641 21.265 -32.159 1.00 95.44 422 LEU A O 1
ATOM 3291 N N . LYS A 1 423 ? -9.607 19.636 -33.359 1.00 94.44 423 LYS A N 1
ATOM 3292 C CA . LYS A 1 423 ? -8.513 18.678 -33.167 1.00 94.44 423 LYS A CA 1
ATOM 3293 C C . LYS A 1 423 ? -7.212 19.177 -33.800 1.00 94.44 423 LYS A C 1
ATOM 3295 O O . LYS A 1 423 ? -6.149 19.030 -33.200 1.00 94.44 423 LYS A O 1
ATOM 3300 N N . SER A 1 424 ? -7.294 19.796 -34.979 1.00 93.56 424 SER A N 1
ATOM 3301 C CA . SER A 1 424 ? -6.146 20.413 -35.659 1.00 93.56 424 SER A CA 1
ATOM 3302 C C . SER A 1 424 ? -5.624 21.675 -34.965 1.00 93.56 424 SER A C 1
ATOM 3304 O O . SER A 1 424 ? -4.449 21.993 -35.116 1.00 93.56 424 SER A O 1
ATOM 3306 N N . ALA A 1 425 ? -6.453 22.374 -34.180 1.00 94.06 425 ALA A N 1
ATOM 3307 C CA . ALA A 1 425 ? -6.034 23.560 -33.428 1.00 94.06 425 ALA A CA 1
ATOM 3308 C C . ALA A 1 425 ? -5.099 23.239 -32.241 1.00 94.06 425 ALA A C 1
ATOM 3310 O O . ALA A 1 425 ? -4.321 24.093 -31.814 1.00 94.06 425 ALA A O 1
ATOM 3311 N N . GLY A 1 426 ? -5.137 22.000 -31.738 1.00 93.00 426 GLY A N 1
ATOM 3312 C CA . GLY A 1 426 ? -4.156 21.469 -30.793 1.00 93.00 426 GLY A CA 1
ATOM 3313 C C . GLY A 1 426 ? -4.197 22.081 -29.386 1.00 93.00 426 GLY A C 1
ATOM 3314 O O . GLY A 1 426 ? -5.114 22.802 -28.996 1.00 93.00 426 GLY A O 1
ATOM 3315 N N . LYS A 1 427 ? -3.172 21.754 -28.589 1.00 95.38 427 LYS A N 1
ATOM 3316 C CA . LYS A 1 427 ? -3.097 22.109 -27.161 1.00 95.38 427 LYS A CA 1
ATOM 3317 C C . LYS A 1 427 ? -2.976 23.616 -26.913 1.00 95.38 427 LYS A C 1
ATOM 3319 O O . LYS A 1 427 ? -3.532 24.117 -25.943 1.00 95.38 427 LYS A O 1
ATOM 3324 N N . TRP A 1 428 ? -2.298 24.347 -27.794 1.00 96.62 428 TRP A N 1
ATOM 3325 C CA . TRP A 1 428 ? -2.120 25.789 -27.622 1.00 96.62 428 TRP A CA 1
ATOM 3326 C C . TRP A 1 428 ? -3.460 26.540 -27.633 1.00 96.62 428 TRP A C 1
ATOM 3328 O O . TRP A 1 428 ? -3.715 27.368 -26.761 1.00 96.62 428 TRP A O 1
ATOM 3338 N N . ALA A 1 429 ? -4.372 26.178 -28.542 1.00 96.88 429 ALA A N 1
ATOM 3339 C CA . ALA A 1 429 ? -5.716 26.751 -28.575 1.00 96.88 429 ALA A CA 1
ATOM 3340 C C . ALA A 1 429 ? -6.514 26.466 -27.288 1.00 96.88 429 ALA A C 1
ATOM 3342 O O . ALA A 1 429 ? -7.259 27.328 -26.823 1.00 96.88 429 ALA A O 1
ATOM 3343 N N . PHE A 1 430 ? -6.333 25.284 -26.687 1.00 97.00 430 PHE A N 1
ATOM 3344 C CA . PHE A 1 430 ? -6.951 24.923 -25.407 1.00 97.00 430 PHE A CA 1
ATOM 3345 C C . PHE A 1 430 ? -6.445 25.791 -24.245 1.00 97.00 430 PHE A C 1
ATOM 3347 O O . PHE A 1 430 ? -7.245 26.293 -23.448 1.00 97.00 430 PHE A O 1
ATOM 3354 N N . ASP A 1 431 ? -5.131 26.009 -24.165 1.00 96.12 431 ASP A N 1
ATOM 3355 C CA . ASP A 1 431 ? -4.519 26.815 -23.105 1.00 96.12 431 ASP A CA 1
ATOM 3356 C C . ASP A 1 431 ? -4.979 28.286 -23.193 1.00 96.12 431 ASP A C 1
ATOM 3358 O O . ASP A 1 431 ? -5.346 28.899 -22.182 1.00 96.12 431 ASP A O 1
ATOM 3362 N N . VAL A 1 432 ? -5.063 28.840 -24.411 1.00 96.94 432 VAL A N 1
ATOM 3363 C CA . VAL A 1 432 ? -5.588 30.198 -24.637 1.00 96.94 432 VAL A CA 1
ATOM 3364 C C . VAL A 1 432 ? -7.082 30.277 -24.303 1.00 96.94 432 VAL A C 1
ATOM 3366 O O . VAL A 1 432 ? -7.490 31.198 -23.597 1.00 96.94 432 VAL A O 1
ATOM 3369 N N . ALA A 1 433 ? -7.893 29.298 -24.724 1.00 97.12 433 ALA A N 1
ATOM 3370 C CA . ALA A 1 433 ? -9.328 29.244 -24.417 1.00 97.12 433 ALA A CA 1
ATOM 3371 C C . ALA A 1 433 ? -9.608 29.225 -22.909 1.00 97.12 433 ALA A C 1
ATOM 3373 O O . ALA A 1 433 ? -10.492 29.937 -22.426 1.00 97.12 433 ALA A O 1
ATOM 3374 N N . THR A 1 434 ? -8.807 28.468 -22.159 1.00 95.81 434 THR A N 1
ATOM 3375 C CA . THR A 1 434 ? -8.886 28.408 -20.695 1.00 95.81 434 THR A CA 1
ATOM 3376 C C . THR A 1 434 ? -8.511 29.748 -20.061 1.00 95.81 434 THR A C 1
ATOM 3378 O O . THR A 1 434 ? -9.167 30.195 -19.122 1.00 95.81 434 THR A O 1
ATOM 3381 N N . THR A 1 435 ? -7.495 30.424 -20.604 1.00 96.31 435 THR A N 1
ATOM 3382 C CA . THR A 1 435 ? -7.004 31.713 -20.092 1.00 96.31 435 THR A CA 1
ATOM 3383 C C . THR A 1 435 ? -8.032 32.834 -20.256 1.00 96.31 435 THR A C 1
ATOM 3385 O O . THR A 1 435 ? -8.195 33.655 -19.355 1.00 96.31 435 THR A O 1
ATOM 3388 N N . ILE A 1 436 ? -8.759 32.858 -21.376 1.00 95.25 436 ILE A N 1
ATOM 3389 C CA . ILE A 1 436 ? -9.776 33.888 -21.655 1.00 95.25 436 ILE A CA 1
ATOM 3390 C C . ILE A 1 436 ? -11.167 33.550 -21.098 1.00 95.25 436 ILE A C 1
ATOM 3392 O O . ILE A 1 436 ? -12.090 34.349 -21.238 1.00 95.25 436 ILE A O 1
ATOM 3396 N N . GLY A 1 437 ? -11.337 32.373 -20.486 1.00 93.88 437 GLY A N 1
ATOM 3397 C CA . GLY A 1 437 ? -12.615 31.931 -19.923 1.00 93.88 437 GLY A CA 1
ATOM 3398 C C . GLY A 1 437 ? -13.651 31.479 -20.960 1.00 93.88 437 GLY A C 1
ATOM 3399 O O . GLY A 1 437 ? -14.844 31.500 -20.666 1.00 93.88 437 GLY A O 1
ATOM 3400 N N . ALA A 1 438 ? -13.224 31.058 -22.153 1.00 94.94 438 ALA A N 1
ATOM 3401 C CA . ALA A 1 438 ? -14.098 30.498 -23.186 1.00 94.94 438 ALA A CA 1
ATOM 3402 C C . ALA A 1 438 ? -14.407 29.022 -22.871 1.00 94.94 438 ALA A C 1
ATOM 3404 O O . ALA A 1 438 ? -13.785 28.103 -23.406 1.00 94.94 438 ALA A O 1
ATOM 3405 N N . THR A 1 439 ? -15.312 28.798 -21.915 1.00 94.38 439 THR A N 1
ATOM 3406 C CA . THR A 1 439 ? -15.545 27.479 -21.301 1.00 94.38 439 THR A CA 1
ATOM 3407 C C . THR A 1 439 ? -16.118 26.423 -22.251 1.00 94.38 439 THR A C 1
ATOM 3409 O O . THR A 1 439 ? -15.742 25.254 -22.147 1.00 94.38 439 THR A O 1
ATOM 3412 N N . ILE A 1 440 ? -16.982 26.808 -23.192 1.00 94.62 440 ILE A N 1
ATOM 3413 C CA . ILE A 1 440 ? -17.586 25.909 -24.186 1.00 94.62 440 ILE A CA 1
ATOM 3414 C C . ILE A 1 440 ? -16.548 25.557 -25.255 1.00 94.62 440 ILE A C 1
ATOM 3416 O O . ILE A 1 440 ? -16.399 24.387 -25.607 1.00 94.62 440 ILE A O 1
ATOM 3420 N N . ALA A 1 441 ? -15.777 26.542 -25.724 1.00 94.50 441 ALA A N 1
ATOM 3421 C CA . ALA A 1 441 ? -14.684 26.313 -26.665 1.00 94.50 441 ALA A CA 1
ATOM 3422 C C . ALA A 1 441 ? -13.580 25.438 -26.051 1.00 94.50 441 ALA A C 1
ATOM 3424 O O . ALA A 1 441 ? -13.124 24.494 -26.694 1.00 94.50 441 ALA A O 1
ATOM 34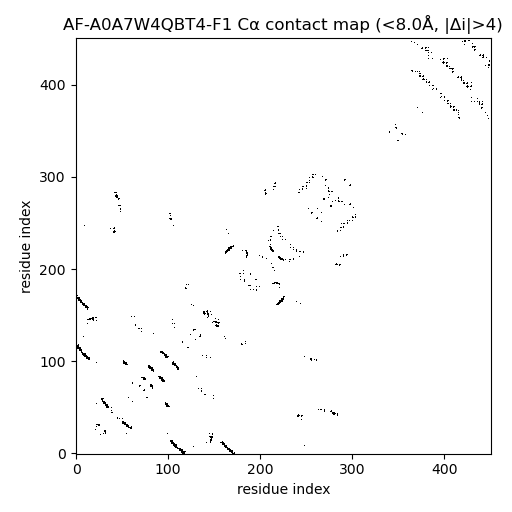25 N N . ALA A 1 442 ? -13.192 25.688 -24.797 1.00 95.94 442 ALA A N 1
ATOM 3426 C CA . ALA A 1 442 ? -12.198 24.883 -24.091 1.00 95.94 442 ALA A CA 1
ATOM 3427 C C . ALA A 1 442 ? -12.654 23.422 -23.936 1.00 95.94 442 ALA A C 1
ATOM 3429 O O . ALA A 1 442 ? -11.889 22.512 -24.250 1.00 95.94 442 ALA A O 1
ATOM 3430 N N . ALA A 1 443 ? -13.910 23.188 -23.536 1.00 93.06 443 ALA A N 1
ATOM 3431 C CA . ALA A 1 443 ? -14.472 21.841 -23.416 1.00 93.06 443 ALA A CA 1
ATOM 3432 C C . ALA A 1 443 ? -14.562 21.114 -24.772 1.00 93.06 443 ALA A C 1
ATOM 3434 O O . ALA A 1 443 ? -14.271 19.916 -24.864 1.00 93.06 443 ALA A O 1
ATOM 3435 N N . ALA A 1 444 ? -14.925 21.831 -25.840 1.00 93.19 444 ALA A N 1
ATOM 3436 C CA . ALA A 1 444 ? -14.987 21.276 -27.189 1.00 93.19 444 ALA A CA 1
ATOM 3437 C C . ALA A 1 444 ? -13.591 20.921 -27.731 1.00 93.19 444 ALA A C 1
ATOM 3439 O O . ALA A 1 444 ? -13.412 19.832 -28.277 1.00 93.19 444 ALA A O 1
ATOM 3440 N N . ILE A 1 445 ? -12.588 21.787 -27.530 1.00 94.25 445 ILE A N 1
ATOM 3441 C CA . ILE A 1 445 ? -11.196 21.514 -27.920 1.00 94.25 445 ILE A CA 1
ATOM 3442 C C . ILE A 1 445 ? -10.653 20.329 -27.127 1.00 94.25 445 ILE A C 1
ATOM 3444 O O . ILE A 1 445 ? -10.104 19.415 -27.734 1.00 94.25 445 ILE A O 1
ATOM 3448 N N . GLN A 1 446 ? -10.858 20.307 -25.806 1.00 92.69 446 GLN A N 1
ATOM 3449 C CA . GLN A 1 446 ? -10.459 19.207 -24.925 1.00 92.69 446 GLN A CA 1
ATOM 3450 C C . GLN A 1 446 ? -10.995 17.862 -25.436 1.00 92.69 446 GLN A C 1
ATOM 3452 O O . GLN A 1 446 ? -10.227 16.926 -25.664 1.00 92.69 446 GLN A O 1
ATOM 3457 N N . THR A 1 447 ? -12.296 17.816 -25.735 1.00 90.12 447 THR A N 1
ATOM 3458 C CA . THR A 1 447 ? -12.957 16.629 -26.289 1.00 90.12 447 THR A CA 1
ATOM 3459 C C . THR A 1 447 ? -12.372 16.226 -27.648 1.00 90.12 447 THR A C 1
ATOM 3461 O O . THR A 1 447 ? -12.175 15.039 -27.907 1.00 90.12 447 THR A O 1
ATOM 3464 N N . ALA A 1 448 ? -12.063 17.195 -28.516 1.00 89.75 448 ALA A N 1
ATOM 3465 C CA . ALA A 1 448 ? -11.524 16.948 -29.853 1.00 89.75 448 ALA A CA 1
ATOM 3466 C C . ALA A 1 448 ? -10.079 16.410 -29.846 1.00 89.75 448 ALA A C 1
ATOM 3468 O O . ALA A 1 448 ? -9.734 15.563 -30.676 1.00 89.75 448 ALA A O 1
ATOM 3469 N N . ILE A 1 449 ? -9.237 16.871 -28.914 1.00 90.56 449 ILE A N 1
ATOM 3470 C CA . ILE A 1 449 ? -7.834 16.432 -28.782 1.00 90.56 449 ILE A CA 1
ATOM 3471 C C . ILE A 1 449 ? -7.653 15.222 -27.851 1.00 90.56 449 ILE A C 1
ATOM 3473 O O . ILE A 1 449 ? -6.569 14.641 -27.825 1.00 90.56 449 ILE A O 1
ATOM 3477 N N . GLY A 1 450 ? -8.704 14.806 -27.135 1.00 84.81 450 GLY A N 1
ATOM 3478 C CA . GLY A 1 450 ? -8.694 13.628 -26.263 1.00 84.81 450 GLY A CA 1
ATOM 3479 C C . GLY A 1 450 ? -8.013 13.847 -24.907 1.00 84.81 450 GLY A C 1
ATOM 3480 O O . GLY A 1 450 ? -7.450 12.895 -24.361 1.00 84.81 450 GLY A O 1
ATOM 3481 N N . LEU A 1 451 ? -8.043 15.086 -24.403 1.00 68.50 451 LEU A N 1
ATOM 3482 C CA . LEU A 1 451 ? -7.726 15.447 -23.011 1.00 68.50 451 LEU A CA 1
ATOM 3483 C C . LEU A 1 451 ? -8.995 15.403 -22.149 1.00 68.50 451 LEU A C 1
ATOM 3485 O O . LEU A 1 451 ? -8.861 15.439 -20.906 1.00 68.50 451 LEU A O 1
#

Solvent-accessible surface area (backbone atoms only — not comparable to full-atom values): 25146 Å² total; per-residue (Å²): 103,54,33,41,36,38,46,30,35,44,35,37,42,68,43,39,76,58,8,46,57,52,70,68,48,62,51,82,44,30,43,65,40,83,26,64,75,55,49,60,40,38,38,23,78,49,59,64,78,66,76,42,33,33,51,43,73,31,72,55,42,42,56,69,45,44,66,59,31,59,78,53,59,44,45,64,80,60,59,51,30,34,31,75,39,78,96,72,75,43,70,44,45,36,40,55,46,40,37,37,52,89,49,32,34,38,40,41,38,36,46,53,74,46,75,39,67,50,71,69,61,52,50,65,65,58,43,52,75,78,41,54,58,62,40,48,54,51,40,26,54,49,13,21,50,26,52,56,33,82,87,37,57,63,55,94,64,86,61,51,74,27,42,35,38,38,41,35,43,75,67,70,96,80,78,68,57,68,55,54,53,44,26,53,38,68,72,44,90,74,93,53,66,69,61,46,51,49,57,50,57,74,33,47,82,51,54,87,63,94,49,48,61,45,73,51,76,50,24,33,34,26,41,40,60,56,88,63,50,71,67,55,52,52,53,47,51,53,52,43,49,19,50,52,41,42,54,51,49,51,54,50,52,47,48,19,40,76,67,72,56,68,61,67,77,45,49,60,45,44,71,77,30,34,58,70,21,18,65,72,22,71,51,44,20,42,50,46,52,49,49,37,59,56,66,41,40,66,61,52,49,55,54,48,56,56,65,70,70,58,91,83,82,93,78,80,90,81,80,88,81,93,76,87,84,78,87,77,83,80,83,76,85,82,78,89,69,94,80,84,89,82,87,79,92,76,82,57,82,65,92,92,51,77,66,80,90,82,79,84,59,62,65,52,52,58,54,32,74,74,54,63,36,73,60,33,25,55,35,29,53,53,42,37,56,56,44,62,77,68,50,85,50,74,69,42,52,52,22,38,52,21,35,52,51,16,26,53,26,16,70,70,68,34,41,54,60,15,36,56,26,30,33,67,20,44,69,67,52,32,56,52,19,58,73,76,64,28,63,61,37,23,53,48,28,31,64,42,65,74,109

Mean predicted aligned error: 15.61 Å

pLDDT: mean 86.96, std 16.55, range [26.34, 98.62]

Foldseek 3Di:
DKKKKKKKKKKKAFADPQLLVPQPADDQFWHKAWQPVLLVLLAQNFPDLDTKIWTATDQVNQVLCVVLCVVQVWADRGQFIWHDDVLVRDIWTKHWTWIDDNGIIIIIIIIDIDMDPDLVSLLVVNPVVVVVSSVQSVQQSRQCNSNVNSVGSHGPDHIQMAMQMEIEDADDDDDPVLQSQVCSRVSHRDPDVVVSVVQVVLQVQLDDDPWDWGDALRYIYTYHYPPDDPVRVVVSVSLSSSLRSLLSVLVSLLVCLLVLNPRPCVSVCVLVPLCNGRVRDSSSSSSNPSSSVNSVSVVSNVVSVVVVPDPDDDDDDDDDDDDDDDDDDDDDDDDPDDDDDDDDDDQFDDPPTDGPPDDPCPLQVVLLVPAPLVLLLVLLVVLLVQLVVVDDDPLSVQLSVLSVQLSVCSVVSNSSSNLQSLLRSPDVSLVSSVVVVSPRNNVSSCSSVVD

Secondary structure (DSSP, 8-state):
--EEEEEEEEEEEEPPHHHHHHTTS--SSEEEEE-HHHHGGGSS----SS--EEEEE-HHHHHHTHHHHHHTT-B-SSSEEEEEEGGGTEEEEEEEEEEE-SSEEEEEEEEPPEEES-HHHHHHHT-TTT-HHHHHHHHHHHHHHHH--TT--S-SSPPEEEEEEEEEE-S---S-HHHHHHHHHHTS----HHHHHHHHHHTGGG--SSSEEEEETTEEEEEE-TT--HHHHHHHHHHHHHHHHHHHHHHHHHHHHHTT---HHHHHHHHH-HHHHSTT-HHHHHHHHHHHHHTTHHHHHHHHHHHHT------------------PPPPPP---S------S--S--STT----S---THHHHHHHHTS-HHHHHHHHHHHHHHHHHH--SHHHHHHHHHHHHHHHHHHTT-HHHHHHHHHHHHHHHHHHHHHTT-HHHHHHHHHHHT-